Protein AF-W5YM46-F1 (afdb_monomer_lite)

Secondary structure (DSSP, 8-state):
-EE-TTS-EE-SS----HHHHHHHHHHHHHT----S---HHHHHHHHHHHHTT-B-SS----TT---SS--PPTTTEETTEE--S--STT--EEEEEEESS---S--TTHHHHHHHH-S-SSSSHHHHHHHHHHS-SS-TTT-TT-SS-S---EEEEEEEES---HHHHHHHHHTEEEEEEESSHHHHHHHHHHHHHHHHHT-EEE-PPEEEE-SSSTT-EEEEEEEEEEE--SSS--EEEEEEEEEEEEE-TTT--EEEEEE-TTS-B-B-TTT-SBPTT---TT-SS--TT-SSSSHHHHTS-SSGGG--EE-S-SS-TT-TTSGGGB--TT-TT--GGGGT-TT--HHHHHHHHHHHHTB-TT-SSSSS-SSSB---EE--SS---EEEEEESSSSS-EEEEEEE-TTSPEEEEETTT--EEEEE--GGGGGGHHHHHT--TTSPPP--S-SPPEEEEE-SS-SSBTTSSTT-EEEEEEE-BTT-SEEEEEE-SSTTS-EEEEEEE-S-TTSTTTT--BB-SPPEEEEEEETTEEEEEEEEE-BB-GGGGG-SS----SS---EEEEETTT--EEEEEEETTS--SEEETT--S-B-SPPEEE-SSSSSS--EEEEE-TT--EEEEEESS------PPPPP-

Structure (mmCIF, N/CA/C/O backbone):
data_AF-W5YM46-F1
#
_entry.id   AF-W5YM46-F1
#
loop_
_atom_site.group_PDB
_atom_site.id
_atom_site.type_symbol
_atom_site.label_atom_id
_atom_site.label_alt_id
_atom_site.label_comp_id
_atom_site.label_asym_id
_atom_site.label_entity_id
_atom_site.label_seq_id
_atom_site.pdbx_PDB_ins_code
_atom_site.Cartn_x
_atom_site.Cartn_y
_atom_site.Cartn_z
_atom_site.occupancy
_atom_site.B_iso_or_equiv
_atom_site.auth_seq_id
_atom_site.auth_comp_id
_atom_site.auth_asym_id
_atom_site.auth_atom_id
_atom_site.pdbx_PDB_model_num
ATOM 1 N N . MET A 1 1 ? 28.713 -15.305 -23.216 1.00 82.12 1 MET A N 1
ATOM 2 C CA . MET A 1 1 ? 29.449 -15.679 -24.449 1.00 82.12 1 MET A CA 1
ATOM 3 C C . MET A 1 1 ? 30.833 -15.038 -24.391 1.00 82.12 1 MET A C 1
ATOM 5 O O . MET A 1 1 ? 31.047 -14.237 -23.490 1.00 82.12 1 MET A O 1
ATOM 9 N N . VAL A 1 2 ? 31.764 -15.396 -25.276 1.00 82.62 2 VAL A N 1
ATOM 10 C CA . VAL A 1 2 ? 33.056 -14.694 -25.437 1.00 82.62 2 VAL A CA 1
ATOM 11 C C . VAL A 1 2 ? 33.352 -14.493 -26.922 1.00 82.62 2 VAL A C 1
ATOM 13 O O . VAL A 1 2 ? 32.931 -15.326 -27.726 1.00 82.62 2 VAL A O 1
ATOM 16 N N . PHE A 1 3 ? 34.061 -13.418 -27.272 1.00 80.69 3 PHE A N 1
ATOM 17 C CA . PHE A 1 3 ? 34.448 -13.110 -28.650 1.00 80.69 3 PHE A CA 1
ATOM 18 C C . PHE A 1 3 ? 35.286 -14.231 -29.287 1.00 80.69 3 PHE A C 1
ATOM 20 O O . PHE A 1 3 ? 36.123 -14.859 -28.634 1.00 80.69 3 PHE A O 1
ATOM 27 N N . GLY A 1 4 ? 35.014 -14.497 -30.565 1.00 67.19 4 GLY A N 1
ATOM 28 C CA . GLY A 1 4 ? 35.537 -15.585 -31.395 1.00 67.19 4 GLY A CA 1
ATOM 29 C C . GLY A 1 4 ? 36.879 -15.308 -32.064 1.00 67.19 4 GLY A C 1
ATOM 30 O O . GLY A 1 4 ? 37.187 -15.925 -33.079 1.00 67.19 4 GLY A O 1
ATOM 31 N N . GLY A 1 5 ? 37.674 -14.375 -31.544 1.00 71.31 5 GLY A N 1
ATOM 32 C CA . GLY A 1 5 ? 38.900 -13.955 -32.212 1.00 71.31 5 GLY A CA 1
ATOM 33 C C . GLY A 1 5 ? 38.587 -12.960 -33.326 1.00 71.31 5 GLY A C 1
ATOM 34 O O . GLY A 1 5 ? 38.547 -11.760 -33.079 1.00 71.31 5 GLY A O 1
ATOM 35 N N . ASN A 1 6 ? 38.357 -13.441 -34.547 1.00 68.19 6 ASN A N 1
ATOM 36 C CA . ASN A 1 6 ? 38.138 -12.575 -35.713 1.00 68.19 6 ASN A CA 1
ATOM 37 C C . ASN A 1 6 ? 36.669 -12.390 -36.108 1.00 68.19 6 ASN A C 1
ATOM 39 O O . ASN A 1 6 ? 36.400 -11.455 -36.852 1.00 68.19 6 ASN A O 1
ATOM 43 N N . GLU A 1 7 ? 35.764 -13.255 -35.639 1.00 73.12 7 GLU A N 1
ATOM 44 C CA . GLU A 1 7 ? 34.345 -13.260 -36.026 1.00 73.12 7 GLU A CA 1
ATOM 45 C C . GLU A 1 7 ? 33.460 -13.659 -34.828 1.00 73.12 7 GLU A C 1
ATOM 47 O O . GLU A 1 7 ? 33.726 -14.657 -34.147 1.00 73.12 7 GLU A O 1
ATOM 52 N N . GLY A 1 8 ? 32.403 -12.884 -34.577 1.00 76.81 8 GLY A N 1
ATOM 53 C CA . GLY A 1 8 ? 31.323 -13.145 -33.617 1.00 76.81 8 GLY A CA 1
ATOM 54 C C . GLY A 1 8 ? 31.709 -13.552 -32.194 1.00 76.81 8 GLY A C 1
ATOM 55 O O . GLY A 1 8 ? 32.783 -13.242 -31.676 1.00 76.81 8 GLY A O 1
ATOM 56 N N . ALA A 1 9 ? 30.796 -14.269 -31.529 1.00 79.94 9 ALA A N 1
ATOM 57 C CA . ALA A 1 9 ? 31.008 -14.790 -30.181 1.00 79.94 9 ALA A CA 1
ATOM 58 C C . ALA A 1 9 ? 30.406 -16.174 -29.984 1.00 79.94 9 ALA A C 1
ATOM 60 O O . ALA A 1 9 ? 29.293 -16.469 -30.394 1.00 79.94 9 ALA A O 1
ATOM 61 N N . TYR A 1 10 ? 31.085 -17.014 -29.214 1.00 79.31 10 TYR A N 1
ATOM 62 C CA . TYR A 1 10 ? 30.627 -18.369 -28.948 1.00 79.31 10 TYR A CA 1
ATOM 63 C C . TYR A 1 10 ? 30.218 -18.562 -27.484 1.00 79.31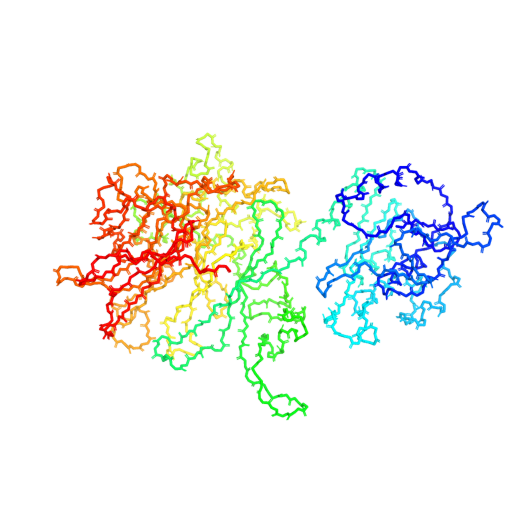 10 TYR A C 1
ATOM 65 O O . TYR A 1 10 ? 30.686 -17.897 -26.547 1.00 79.31 10 TYR A O 1
ATOM 73 N N . PHE A 1 11 ? 29.280 -19.483 -27.272 1.00 83.50 11 PHE A N 1
ATOM 74 C CA . PHE A 1 11 ? 28.789 -19.826 -25.943 1.00 83.50 11 PHE A CA 1
ATOM 75 C C . PHE A 1 11 ? 29.817 -20.680 -25.197 1.00 83.50 11 PHE A C 1
ATOM 77 O O . PHE A 1 11 ? 30.371 -21.625 -25.748 1.00 83.50 11 PHE A O 1
ATOM 84 N N . LYS A 1 12 ? 30.052 -20.367 -23.918 1.00 82.44 12 LYS A N 1
ATOM 85 C CA . LYS A 1 12 ? 30.860 -21.199 -23.004 1.00 82.44 12 LYS A CA 1
ATOM 86 C C . LYS A 1 12 ? 29.995 -22.083 -22.107 1.00 82.44 12 LYS A C 1
ATOM 88 O O . LYS A 1 12 ? 30.456 -23.132 -21.660 1.00 82.44 12 LYS A O 1
ATOM 93 N N . THR A 1 13 ? 28.765 -21.647 -21.857 1.00 83.31 13 THR A N 1
ATOM 94 C CA . THR A 1 13 ? 27.744 -22.311 -21.045 1.00 83.31 13 THR A CA 1
ATOM 95 C C . THR A 1 13 ? 26.363 -21.961 -21.614 1.00 83.31 13 THR A C 1
ATOM 97 O O . THR A 1 13 ? 26.197 -20.834 -22.095 1.00 83.31 13 THR A O 1
ATOM 100 N N . PRO A 1 14 ? 25.380 -22.878 -21.570 1.00 85.25 14 PRO A N 1
ATOM 101 C CA . PRO A 1 14 ? 23.983 -22.536 -21.828 1.00 85.25 14 PRO A CA 1
ATOM 102 C C . PRO A 1 14 ? 23.409 -21.684 -20.690 1.00 85.25 14 PRO A C 1
ATOM 104 O O . PRO A 1 14 ? 23.994 -21.604 -19.611 1.00 85.25 14 PRO A O 1
ATOM 107 N N . VAL A 1 15 ? 22.254 -21.063 -20.922 1.00 87.50 15 VAL A N 1
ATOM 108 C CA . VAL A 1 15 ? 21.487 -20.393 -19.859 1.00 87.50 15 VAL A CA 1
ATOM 109 C C . VAL A 1 15 ? 20.739 -21.450 -19.043 1.00 87.50 15 VAL A C 1
ATOM 111 O O . VAL A 1 15 ? 20.018 -22.276 -19.601 1.00 87.50 15 VAL A O 1
ATOM 114 N N . GLY A 1 16 ? 20.893 -21.427 -17.719 1.00 85.19 16 GLY A N 1
ATOM 115 C CA . GLY A 1 16 ? 20.221 -22.346 -16.802 1.00 85.19 16 GLY A CA 1
ATOM 116 C C . GLY A 1 16 ? 20.147 -21.808 -15.369 1.00 85.19 16 GLY A C 1
ATOM 117 O O . GLY A 1 16 ? 20.658 -20.718 -15.097 1.00 85.19 16 GLY A O 1
ATOM 118 N N . PRO A 1 17 ? 19.504 -22.546 -14.444 1.00 82.75 17 PRO A N 1
ATOM 119 C CA . PRO A 1 17 ? 19.415 -22.154 -13.042 1.00 82.75 17 PRO A CA 1
ATOM 120 C C . PRO A 1 17 ? 20.802 -21.911 -12.441 1.00 82.75 17 PRO A C 1
ATOM 122 O O . PRO A 1 17 ? 21.703 -22.748 -12.538 1.00 82.75 17 PRO A O 1
ATOM 125 N N . ILE A 1 18 ? 20.978 -20.751 -11.804 1.00 80.94 18 ILE A N 1
ATOM 126 C CA . ILE A 1 18 ? 22.282 -20.355 -11.258 1.00 80.94 18 ILE A CA 1
ATOM 127 C C . ILE A 1 18 ? 22.749 -21.297 -10.142 1.00 80.94 18 ILE A C 1
ATOM 129 O O . ILE A 1 18 ? 23.948 -21.482 -9.970 1.00 80.94 18 ILE A O 1
ATOM 133 N N . GLU A 1 19 ? 21.821 -21.909 -9.405 1.00 79.00 19 GLU A N 1
ATOM 134 C CA . GLU A 1 19 ? 22.115 -22.877 -8.340 1.00 79.00 19 GLU A CA 1
ATOM 135 C C . GLU A 1 19 ? 22.875 -24.098 -8.872 1.00 79.00 19 GLU A C 1
ATOM 137 O O . GLU A 1 19 ? 23.831 -24.546 -8.239 1.00 79.00 19 GLU A O 1
ATOM 142 N N . ASP A 1 20 ? 22.541 -24.542 -10.086 1.00 85.44 20 ASP A N 1
ATOM 143 C CA . ASP A 1 20 ? 23.156 -25.706 -10.725 1.00 85.44 20 ASP A CA 1
ATOM 144 C C . ASP A 1 20 ? 24.452 -25.345 -11.465 1.00 85.44 20 ASP A C 1
ATOM 146 O O . ASP A 1 20 ? 25.392 -26.139 -11.544 1.00 85.44 20 ASP A O 1
ATOM 150 N N . GLN A 1 21 ? 24.517 -24.137 -12.034 1.00 83.25 21 GLN A N 1
ATOM 151 C CA . GLN A 1 21 ? 25.577 -23.759 -12.972 1.00 83.25 21 GLN A CA 1
ATOM 152 C C . GLN A 1 21 ? 26.656 -22.836 -12.397 1.00 83.25 21 GLN A C 1
ATOM 154 O O . GLN A 1 21 ? 27.684 -22.662 -13.054 1.00 83.25 21 GLN A O 1
ATOM 159 N N . ARG A 1 22 ? 26.492 -22.284 -11.182 1.00 85.31 22 ARG A N 1
ATOM 160 C CA . ARG A 1 22 ? 27.417 -21.298 -10.580 1.00 85.31 22 ARG A CA 1
ATOM 161 C C . ARG A 1 22 ? 28.884 -21.702 -10.701 1.00 85.31 22 ARG A C 1
ATOM 163 O O . ARG A 1 22 ? 29.671 -20.951 -11.263 1.00 85.31 22 ARG A O 1
ATOM 170 N N . ASN A 1 23 ? 29.236 -22.897 -10.225 1.00 87.38 23 ASN A N 1
ATOM 171 C CA . ASN A 1 23 ? 30.624 -23.371 -10.238 1.00 87.38 23 ASN A CA 1
ATOM 172 C C . ASN A 1 23 ? 31.165 -23.515 -11.666 1.00 87.38 23 ASN A C 1
ATOM 174 O O . ASN A 1 23 ? 32.315 -23.175 -11.931 1.00 87.38 23 ASN A O 1
ATOM 178 N N . THR A 1 24 ? 30.320 -23.972 -12.595 1.00 85.75 24 THR A N 1
ATOM 179 C CA . THR A 1 24 ? 30.690 -24.121 -14.006 1.00 85.75 24 THR A CA 1
ATOM 180 C C . THR A 1 24 ? 30.955 -22.760 -14.641 1.00 85.75 24 THR A C 1
ATOM 182 O O . THR A 1 24 ? 31.974 -22.592 -15.306 1.00 85.75 24 THR A O 1
ATOM 185 N N . ILE A 1 25 ? 30.084 -21.775 -14.401 1.00 86.31 25 ILE A N 1
ATOM 186 C CA . ILE A 1 25 ? 30.256 -20.405 -14.895 1.00 86.31 25 ILE A CA 1
ATOM 187 C C . ILE A 1 25 ? 31.540 -19.800 -14.323 1.00 86.31 25 ILE A C 1
ATOM 189 O O . ILE A 1 25 ? 32.362 -19.323 -15.100 1.00 86.31 25 ILE A O 1
ATOM 193 N N . THR A 1 26 ? 31.764 -19.886 -13.007 1.00 87.06 26 THR A N 1
ATOM 194 C CA . THR A 1 26 ? 32.989 -19.382 -12.364 1.00 87.06 26 THR A CA 1
ATOM 195 C C . THR A 1 26 ? 34.238 -20.000 -12.987 1.00 87.06 26 THR A C 1
ATOM 197 O O . THR A 1 26 ? 35.103 -19.270 -13.451 1.00 87.06 26 THR A O 1
ATOM 200 N N . SER A 1 27 ? 34.297 -21.329 -13.128 1.00 86.94 27 SER A N 1
ATOM 201 C CA . SER A 1 27 ? 35.450 -21.990 -13.756 1.00 86.94 27 SER A CA 1
ATOM 202 C C . SER A 1 27 ? 35.663 -21.594 -15.221 1.00 86.94 27 SER A C 1
ATOM 204 O O . SER A 1 27 ? 36.801 -21.538 -15.678 1.00 86.94 27 SER A O 1
ATOM 206 N N . LYS A 1 28 ? 34.594 -21.333 -15.987 1.00 85.12 28 LYS A N 1
ATOM 207 C CA . LYS A 1 28 ? 34.716 -20.862 -17.377 1.00 85.12 28 LYS A CA 1
ATOM 208 C C . LYS A 1 28 ? 35.179 -19.411 -17.456 1.00 85.12 28 LYS A C 1
ATOM 210 O O . LYS A 1 28 ? 35.933 -19.106 -18.373 1.00 85.12 28 LYS A O 1
ATOM 215 N N . VAL A 1 29 ? 34.751 -18.558 -16.524 1.00 85.69 29 VAL A N 1
ATOM 216 C CA . VAL A 1 29 ? 35.202 -17.163 -16.404 1.00 85.69 29 VAL A CA 1
ATOM 217 C C . VAL A 1 29 ? 36.675 -17.106 -15.998 1.00 85.69 29 VAL A C 1
ATOM 219 O O . VAL A 1 29 ? 37.447 -16.408 -16.646 1.00 85.69 29 VAL A O 1
ATOM 222 N N . ASP A 1 30 ? 37.093 -17.907 -15.014 1.00 85.94 30 ASP A N 1
ATOM 223 C CA . ASP A 1 30 ? 38.492 -17.985 -14.561 1.00 85.94 30 ASP A CA 1
ATOM 224 C C . ASP A 1 30 ? 39.446 -18.485 -15.661 1.00 85.94 30 ASP A C 1
ATOM 226 O O . ASP A 1 30 ? 40.641 -18.197 -15.641 1.00 85.94 30 ASP A O 1
ATOM 230 N N . ALA A 1 31 ? 38.919 -19.237 -16.631 1.00 84.19 31 ALA A N 1
ATOM 231 C CA . ALA A 1 31 ? 39.662 -19.759 -17.773 1.00 84.19 31 ALA A CA 1
ATOM 232 C C . ALA A 1 31 ? 39.663 -18.823 -18.998 1.00 84.19 31 ALA A C 1
ATOM 234 O O . ALA A 1 31 ? 40.181 -19.211 -20.049 1.00 84.19 31 ALA A O 1
ATOM 235 N N . LEU A 1 32 ? 39.061 -17.630 -18.913 1.00 82.31 32 LEU A N 1
ATOM 236 C CA . LEU A 1 32 ? 39.071 -16.670 -20.016 1.00 82.31 32 LEU A CA 1
ATOM 237 C C . LEU A 1 32 ? 40.474 -16.090 -20.213 1.00 82.31 32 LEU A C 1
ATOM 239 O O . LEU A 1 32 ? 41.131 -15.643 -19.275 1.00 82.31 32 LEU A O 1
ATOM 243 N N . THR A 1 33 ? 40.911 -16.055 -21.465 1.00 77.38 33 THR A N 1
ATOM 244 C CA . THR A 1 33 ? 42.161 -15.423 -21.888 1.00 77.38 33 THR A CA 1
ATOM 245 C C . THR A 1 33 ? 41.842 -14.276 -22.833 1.00 77.38 33 THR A C 1
ATOM 247 O O . THR A 1 33 ? 41.008 -14.439 -23.721 1.00 77.38 33 THR A O 1
ATOM 250 N N . ALA A 1 34 ? 42.509 -13.135 -22.666 1.00 72.75 34 ALA A N 1
ATOM 251 C CA . ALA A 1 34 ? 42.386 -12.024 -23.604 1.00 72.75 34 ALA A CA 1
ATOM 252 C C . ALA A 1 34 ? 43.069 -12.376 -24.937 1.00 72.75 34 ALA A C 1
ATOM 254 O O . ALA A 1 34 ? 44.218 -12.822 -24.947 1.00 72.75 34 ALA A O 1
ATOM 255 N N . GLY A 1 35 ? 42.367 -12.168 -26.046 1.00 70.19 35 GLY A N 1
ATOM 256 C CA . GLY A 1 35 ? 42.864 -12.404 -27.399 1.00 70.19 35 GLY A CA 1
ATOM 257 C C . GLY A 1 35 ? 41.763 -12.168 -28.431 1.00 70.19 35 GLY A C 1
ATOM 258 O O . GLY A 1 35 ? 40.593 -12.391 -28.127 1.00 70.19 35 GLY A O 1
ATOM 259 N N . GLY A 1 36 ? 42.143 -11.708 -29.625 1.00 75.56 36 GLY A N 1
ATOM 260 C CA . GLY A 1 36 ? 41.211 -11.432 -30.722 1.00 75.56 36 GLY A CA 1
ATOM 261 C C . GLY A 1 36 ? 40.921 -9.951 -30.981 1.00 75.56 36 GLY A C 1
ATOM 262 O O . GLY A 1 36 ? 41.560 -9.066 -30.414 1.00 75.56 36 GLY A O 1
ATOM 263 N N . ASN A 1 37 ? 39.960 -9.727 -31.873 1.00 82.06 37 ASN A N 1
ATOM 264 C CA . ASN A 1 37 ? 39.310 -8.459 -32.196 1.00 82.06 37 ASN A CA 1
ATOM 265 C C . ASN A 1 37 ? 37.991 -8.316 -31.403 1.00 82.06 37 ASN A C 1
ATOM 267 O O . ASN A 1 37 ? 37.666 -9.143 -30.547 1.00 82.06 37 ASN A O 1
ATOM 271 N N . THR A 1 38 ? 37.217 -7.275 -31.710 1.00 85.94 38 THR A N 1
ATOM 272 C CA . THR A 1 38 ? 36.009 -6.873 -30.976 1.00 85.94 38 THR A CA 1
ATOM 273 C C . THR A 1 38 ? 34.765 -6.920 -31.884 1.00 85.94 38 THR A C 1
ATOM 275 O O . THR A 1 38 ? 34.281 -5.862 -32.290 1.00 85.94 38 THR A O 1
ATOM 278 N N . PRO A 1 39 ? 34.240 -8.112 -32.235 1.00 86.81 39 PRO A N 1
ATOM 279 C CA . PRO A 1 39 ? 33.080 -8.263 -33.120 1.00 86.81 39 PRO A CA 1
ATOM 280 C C . PRO A 1 39 ? 31.751 -8.078 -32.360 1.00 86.81 39 PRO A C 1
ATOM 282 O O . PRO A 1 39 ? 31.070 -9.052 -32.025 1.00 86.81 39 PRO A O 1
ATOM 285 N N . LEU A 1 40 ? 31.409 -6.843 -31.972 1.00 88.94 40 LEU A N 1
ATOM 286 C CA . LEU A 1 40 ? 30.267 -6.564 -31.090 1.00 88.94 40 LEU A CA 1
ATOM 287 C C . LEU A 1 40 ? 28.922 -6.913 -31.727 1.00 88.94 40 LEU A C 1
ATOM 289 O O . LEU A 1 40 ? 28.103 -7.571 -31.075 1.00 88.94 40 LEU A O 1
ATOM 293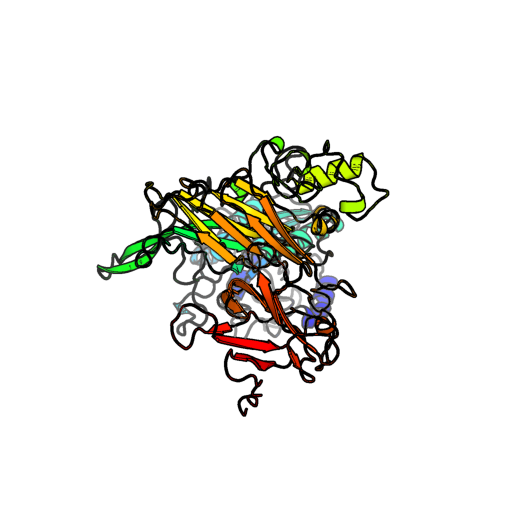 N N . SER A 1 41 ? 28.670 -6.473 -32.958 1.00 89.75 41 SER A N 1
ATOM 294 C CA . SER A 1 41 ? 27.364 -6.632 -33.596 1.00 89.75 41 SER A CA 1
ATOM 295 C C . SER A 1 41 ? 27.108 -8.076 -33.990 1.00 89.75 41 SER A C 1
ATOM 297 O O . SER A 1 41 ? 26.045 -8.612 -33.680 1.00 89.75 41 SER A O 1
ATOM 299 N N . GLU A 1 42 ? 28.113 -8.767 -34.524 1.00 87.75 42 GLU A N 1
ATOM 300 C CA . GLU A 1 42 ? 28.043 -10.204 -34.790 1.00 87.75 42 GLU A CA 1
ATOM 301 C C . GLU A 1 42 ? 27.769 -11.005 -33.504 1.00 87.75 42 GLU A C 1
ATOM 303 O O . GLU A 1 42 ? 26.963 -11.942 -33.498 1.00 87.75 42 GLU A O 1
ATOM 308 N N . SER A 1 43 ? 28.389 -10.608 -32.387 1.00 89.62 43 SER A N 1
ATOM 309 C CA . SER A 1 43 ? 28.193 -11.249 -31.082 1.00 89.62 43 SER A CA 1
ATOM 310 C C . SER A 1 43 ? 26.775 -11.077 -30.547 1.00 89.62 43 SER A C 1
ATOM 312 O O . SER A 1 43 ? 26.169 -12.046 -30.078 1.00 89.62 43 SER A O 1
ATOM 314 N N . LEU A 1 44 ? 26.238 -9.854 -30.602 1.00 92.38 44 LEU A N 1
ATOM 315 C CA . LEU A 1 44 ? 24.881 -9.579 -30.136 1.00 92.38 44 LEU A CA 1
ATOM 316 C C . LEU A 1 44 ? 23.840 -10.212 -31.067 1.00 92.38 44 LEU A C 1
ATOM 318 O O . LEU A 1 44 ? 22.873 -10.800 -30.587 1.00 92.38 44 LEU A O 1
ATOM 322 N N . PHE A 1 45 ? 24.075 -10.201 -32.379 1.00 91.25 45 PHE A N 1
ATOM 323 C CA . PHE A 1 45 ? 23.218 -10.869 -33.358 1.00 91.25 45 PHE A CA 1
ATOM 324 C C . PHE A 1 45 ? 23.160 -12.384 -33.130 1.00 91.25 45 PHE A C 1
ATOM 326 O O . PHE A 1 45 ? 22.096 -13.003 -33.197 1.00 91.25 45 PHE A O 1
ATOM 333 N N . GLN A 1 46 ? 24.286 -13.005 -32.776 1.00 89.25 46 GLN A N 1
ATOM 334 C CA . GLN A 1 46 ? 24.299 -14.413 -32.399 1.00 89.25 46 GLN A CA 1
ATOM 335 C C . GLN A 1 46 ? 23.526 -14.683 -31.099 1.00 89.25 46 GLN A C 1
ATOM 337 O O . GLN A 1 46 ? 22.850 -15.710 -30.999 1.00 89.25 46 GLN A O 1
ATOM 342 N N . ALA A 1 47 ? 23.579 -13.771 -30.124 1.00 91.88 47 ALA A N 1
ATOM 343 C CA . ALA A 1 47 ? 22.760 -13.860 -28.916 1.00 91.88 47 ALA A CA 1
ATOM 344 C C . ALA A 1 47 ? 21.260 -13.719 -29.231 1.00 91.88 47 ALA A C 1
ATOM 346 O O . ALA A 1 47 ? 20.463 -14.505 -28.721 1.00 91.88 47 ALA A O 1
ATOM 347 N N . MET A 1 48 ? 20.875 -12.793 -30.115 1.00 93.19 48 MET A N 1
ATOM 348 C CA . MET A 1 48 ? 19.498 -12.641 -30.601 1.00 93.19 48 MET A CA 1
ATOM 349 C C . MET A 1 48 ? 18.976 -13.952 -31.196 1.00 93.19 48 MET A C 1
ATOM 351 O O . MET A 1 48 ? 17.943 -14.466 -30.773 1.00 93.19 48 MET A O 1
ATOM 355 N N . ARG A 1 49 ? 19.742 -14.563 -32.105 1.00 90.94 49 ARG A N 1
ATOM 356 C CA . ARG A 1 49 ? 19.380 -15.846 -32.725 1.00 90.94 49 ARG A CA 1
ATOM 357 C C . ARG A 1 49 ? 19.281 -16.990 -31.716 1.00 90.94 49 ARG A C 1
ATOM 359 O O . ARG A 1 49 ? 18.457 -17.883 -31.894 1.00 90.94 49 ARG A O 1
ATOM 366 N N . TYR A 1 50 ? 20.071 -16.954 -30.643 1.00 91.44 50 TYR A N 1
ATOM 367 C CA . TYR A 1 50 ? 19.942 -17.898 -29.533 1.00 91.44 50 TYR A CA 1
ATOM 368 C C . TYR A 1 50 ? 18.615 -17.733 -28.783 1.00 91.44 50 TYR A C 1
ATOM 370 O O . TYR A 1 50 ? 17.947 -18.733 -28.527 1.00 91.44 50 TYR A O 1
ATOM 378 N N . TYR A 1 51 ? 18.176 -16.500 -28.507 1.00 92.31 51 TYR A N 1
ATOM 379 C CA . TYR A 1 51 ? 16.842 -16.245 -27.945 1.00 92.31 51 TYR A CA 1
ATOM 380 C C . TYR A 1 51 ? 15.714 -16.682 -28.886 1.00 92.31 51 TYR A C 1
ATOM 382 O O . TYR A 1 51 ? 14.732 -17.257 -28.424 1.00 92.31 51 TYR A O 1
ATOM 390 N N . GLN A 1 52 ? 15.888 -16.501 -30.194 1.00 91.38 52 GLN A N 1
ATOM 391 C CA . GLN A 1 52 ? 14.901 -16.885 -31.209 1.00 91.38 52 GLN A CA 1
ATOM 392 C C . GLN A 1 52 ? 14.872 -18.392 -31.530 1.00 91.38 52 GLN A C 1
ATOM 394 O O . GLN A 1 52 ? 14.022 -18.842 -32.303 1.00 91.38 52 GLN A O 1
ATOM 399 N N . GLY A 1 53 ? 15.812 -19.182 -30.993 1.00 88.62 53 GLY A N 1
ATOM 400 C CA . GLY A 1 53 ? 15.962 -20.599 -31.350 1.00 88.62 53 GLY A CA 1
ATOM 401 C C . GLY A 1 53 ? 16.293 -20.820 -32.834 1.00 88.62 53 GLY A C 1
ATOM 402 O O . GLY A 1 53 ? 15.904 -21.828 -33.420 1.00 88.62 53 GLY A O 1
ATOM 403 N N . GLU A 1 54 ? 16.956 -19.851 -33.465 1.00 88.19 54 GLU A N 1
ATOM 404 C CA . GLU A 1 54 ? 17.328 -19.881 -34.880 1.00 88.19 54 GLU A CA 1
ATOM 405 C C . GLU A 1 54 ? 18.535 -20.786 -35.155 1.00 88.19 54 GLU A C 1
ATOM 407 O O . GLU A 1 54 ? 19.219 -21.260 -34.244 1.00 88.19 54 GLU A O 1
ATOM 412 N N . ASP A 1 55 ? 18.844 -20.989 -36.436 1.00 84.75 55 ASP A N 1
ATOM 413 C CA . ASP A 1 55 ? 20.074 -21.675 -36.833 1.00 84.75 55 ASP A CA 1
ATOM 414 C C . ASP A 1 55 ? 21.332 -20.994 -36.276 1.00 84.75 55 ASP A C 1
ATOM 416 O O . ASP A 1 55 ? 21.439 -19.765 -36.209 1.00 84.75 55 ASP A O 1
ATOM 420 N N . VAL A 1 56 ? 22.317 -21.813 -35.901 1.00 79.31 56 VAL A N 1
ATOM 421 C CA . VAL A 1 56 ? 23.598 -21.326 -35.383 1.00 79.31 56 VAL A CA 1
ATOM 422 C C . VAL A 1 56 ? 24.313 -20.521 -36.469 1.00 79.31 56 VAL A C 1
ATOM 424 O O . VAL A 1 56 ? 24.711 -21.082 -37.492 1.00 79.31 56 VAL A O 1
ATOM 427 N N . PHE A 1 57 ? 24.483 -19.220 -36.214 1.00 75.06 57 PHE A N 1
ATOM 428 C CA . PHE A 1 57 ? 25.054 -18.248 -37.148 1.00 75.06 57 PHE A CA 1
ATOM 429 C C . PHE A 1 57 ? 26.567 -18.416 -37.335 1.00 75.06 57 PHE A C 1
ATOM 431 O O . PHE A 1 57 ? 26.999 -18.872 -38.389 1.00 75.06 57 PHE A O 1
ATOM 438 N N . ILE A 1 58 ? 27.363 -18.132 -36.299 1.00 72.56 58 ILE A N 1
ATOM 439 C CA . ILE A 1 58 ? 28.817 -18.332 -36.316 1.00 72.56 58 ILE A CA 1
ATOM 440 C C . ILE A 1 58 ? 29.140 -19.581 -35.499 1.00 72.56 58 ILE A C 1
ATOM 442 O O . ILE A 1 58 ? 28.773 -19.718 -34.327 1.00 72.56 58 ILE A O 1
ATOM 446 N N . ARG A 1 59 ? 29.790 -20.545 -36.147 1.00 61.12 59 ARG A N 1
ATOM 447 C CA . ARG A 1 59 ? 30.152 -21.833 -35.555 1.00 61.12 59 ARG A CA 1
ATOM 448 C C . ARG A 1 59 ? 31.614 -21.770 -35.124 1.00 61.12 59 ARG A C 1
ATOM 450 O O . ARG A 1 59 ? 32.443 -21.375 -35.932 1.00 61.12 59 ARG A O 1
ATOM 457 N N . SER A 1 60 ? 31.928 -22.154 -33.882 1.00 56.12 60 SER A N 1
ATOM 458 C CA . SER A 1 60 ? 33.313 -22.123 -33.387 1.00 56.12 60 SER A CA 1
ATOM 459 C C . SER A 1 60 ? 34.238 -22.894 -34.331 1.00 56.12 60 SER A C 1
ATOM 461 O O . SER A 1 60 ? 34.094 -24.112 -34.473 1.00 56.12 60 SER A O 1
ATOM 463 N N . THR A 1 61 ? 35.197 -22.203 -34.941 1.00 50.59 61 THR A N 1
ATOM 464 C CA . THR A 1 61 ? 36.514 -22.779 -35.191 1.00 50.59 61 THR A CA 1
ATOM 465 C C . THR A 1 61 ? 37.365 -22.345 -34.014 1.00 50.59 61 THR A C 1
ATOM 467 O O . THR A 1 61 ? 37.757 -21.181 -33.932 1.00 50.59 61 THR A O 1
ATOM 470 N N . ASP A 1 62 ? 37.605 -23.253 -33.070 1.00 44.28 62 ASP A N 1
ATOM 471 C CA . ASP A 1 62 ? 38.622 -23.020 -32.052 1.00 44.28 62 ASP A CA 1
ATOM 472 C C . ASP A 1 62 ? 39.900 -22.599 -32.797 1.00 44.28 62 ASP A C 1
ATOM 474 O O . ASP A 1 62 ? 40.288 -23.273 -33.754 1.00 44.28 62 ASP A O 1
ATOM 478 N N . GLU A 1 63 ? 40.551 -21.508 -32.384 1.00 45.50 63 GLU A N 1
ATOM 479 C CA . GLU A 1 63 ? 41.752 -20.934 -33.023 1.00 45.50 63 GLU A CA 1
ATOM 480 C C . GLU A 1 63 ? 42.952 -21.909 -33.143 1.00 45.50 63 GLU A C 1
ATOM 482 O O . GLU A 1 63 ? 44.046 -21.491 -33.506 1.00 45.50 63 GLU A O 1
ATOM 487 N N . ASN A 1 64 ? 42.791 -23.209 -32.867 1.00 43.84 64 ASN A N 1
ATOM 488 C CA . ASN A 1 64 ? 43.799 -24.247 -33.077 1.00 43.84 64 ASN A CA 1
ATOM 489 C C . ASN A 1 64 ? 43.255 -25.645 -33.456 1.00 43.84 64 ASN A C 1
ATOM 491 O O . ASN A 1 64 ? 44.032 -26.598 -33.392 1.00 43.84 64 ASN A O 1
ATOM 495 N N . ASP A 1 65 ? 41.983 -25.828 -33.840 1.00 40.69 65 ASP A N 1
ATOM 496 C CA . ASP A 1 65 ? 41.478 -27.171 -34.191 1.00 40.69 65 ASP A CA 1
ATOM 497 C C . ASP A 1 65 ? 41.294 -27.332 -35.711 1.00 40.69 65 ASP A C 1
ATOM 499 O O . ASP A 1 65 ? 40.466 -26.681 -36.340 1.00 40.69 65 ASP A O 1
ATOM 503 N N . ALA A 1 66 ? 42.102 -28.211 -36.309 1.00 37.91 66 ALA A N 1
ATOM 504 C CA . ALA A 1 66 ? 42.047 -28.584 -37.726 1.00 37.91 66 ALA A CA 1
ATOM 505 C C . ALA A 1 66 ? 40.903 -29.573 -38.038 1.00 37.91 66 ALA A C 1
ATOM 507 O O . ALA A 1 66 ? 40.845 -30.121 -39.142 1.00 37.91 66 ALA A O 1
ATOM 508 N N . ASP A 1 67 ? 40.010 -29.825 -37.079 1.00 43.31 67 ASP A N 1
ATOM 509 C CA . ASP A 1 67 ? 38.890 -30.740 -37.239 1.00 43.31 67 ASP A CA 1
ATOM 510 C C . ASP A 1 67 ? 37.615 -29.996 -37.669 1.00 43.31 67 ASP A C 1
ATOM 512 O O . ASP A 1 67 ? 37.122 -29.083 -37.011 1.00 43.31 67 ASP A O 1
ATOM 516 N N . SER A 1 68 ? 37.067 -30.406 -38.809 1.00 38.47 68 SER A N 1
ATOM 517 C CA . SER A 1 68 ? 35.948 -29.780 -39.530 1.00 38.47 68 SER A CA 1
ATOM 518 C C . SER A 1 68 ? 34.570 -29.913 -38.859 1.00 38.47 68 SER A C 1
ATOM 520 O O . SER A 1 68 ? 33.548 -29.797 -39.538 1.00 38.47 68 SER A O 1
ATOM 522 N N . ASN A 1 69 ? 34.509 -30.183 -37.551 1.00 44.28 69 ASN A N 1
ATOM 523 C CA . ASN A 1 69 ? 33.250 -30.385 -36.841 1.00 44.28 69 ASN A CA 1
ATOM 524 C C . ASN A 1 69 ? 33.040 -29.302 -35.763 1.00 44.28 69 ASN A C 1
ATOM 526 O O . ASN A 1 69 ? 33.725 -29.313 -34.739 1.00 44.28 69 ASN A O 1
ATOM 530 N N . PRO A 1 70 ? 32.102 -28.361 -35.965 1.00 48.16 70 PRO A N 1
ATOM 531 C CA . PRO A 1 70 ? 31.900 -27.250 -35.047 1.00 48.16 70 PRO A CA 1
ATOM 532 C C . PRO A 1 70 ? 31.362 -27.742 -33.699 1.00 48.16 70 PRO A C 1
ATOM 534 O O . PRO A 1 70 ? 30.277 -28.320 -33.623 1.00 48.16 70 PRO A O 1
ATOM 537 N N . LYS A 1 71 ? 32.112 -27.502 -32.618 1.00 52.94 71 LYS A N 1
ATOM 538 C CA . LYS A 1 71 ? 31.715 -27.883 -31.255 1.00 52.94 71 LYS A CA 1
ATOM 539 C C . LYS A 1 71 ? 30.787 -26.817 -30.674 1.00 52.94 71 LYS A C 1
ATOM 541 O O . LYS A 1 71 ? 31.237 -25.813 -30.128 1.00 52.94 71 LYS A O 1
ATOM 546 N N . THR A 1 72 ? 29.478 -27.018 -30.782 1.00 60.38 72 THR A N 1
ATOM 547 C CA . THR A 1 72 ? 28.516 -26.295 -29.939 1.00 60.38 72 THR A CA 1
ATOM 548 C C . THR A 1 72 ? 28.557 -26.876 -28.529 1.00 60.38 72 THR A C 1
ATOM 550 O O . THR A 1 72 ? 28.636 -28.091 -28.371 1.00 60.38 72 THR A O 1
ATOM 553 N N . VAL A 1 73 ? 28.507 -26.031 -27.498 1.00 69.19 73 VAL A N 1
ATOM 554 C CA . VAL A 1 73 ? 28.431 -26.501 -26.106 1.00 69.19 73 VAL A CA 1
ATOM 555 C C . VAL A 1 73 ? 27.133 -27.285 -25.902 1.00 69.19 73 VAL A C 1
ATOM 557 O O . VAL A 1 73 ? 26.066 -26.825 -26.315 1.00 69.19 73 VAL A O 1
ATOM 560 N N . ASP A 1 74 ? 27.222 -28.452 -25.258 1.00 68.88 74 ASP A N 1
ATOM 561 C CA . ASP A 1 74 ? 26.053 -29.271 -24.928 1.00 68.88 74 ASP A CA 1
ATOM 562 C C . ASP A 1 74 ? 24.990 -28.432 -24.201 1.00 68.88 74 ASP A C 1
ATOM 564 O O . ASP A 1 74 ? 25.274 -27.733 -23.224 1.00 68.88 74 ASP A O 1
ATOM 568 N N . GLY A 1 75 ? 23.755 -28.484 -24.705 1.00 71.12 75 GLY A N 1
ATOM 569 C CA . GLY A 1 75 ? 22.622 -27.716 -24.181 1.00 71.12 75 GLY A CA 1
ATOM 570 C C . GLY A 1 75 ? 22.445 -26.309 -24.766 1.00 71.12 75 GLY A C 1
ATOM 571 O O . GLY A 1 75 ? 21.461 -25.661 -24.429 1.00 71.12 75 GLY A O 1
ATOM 572 N N . VAL A 1 76 ? 23.338 -25.837 -25.644 1.00 81.06 76 VAL A N 1
ATOM 573 C CA . VAL A 1 76 ? 23.178 -24.549 -26.357 1.00 81.06 76 VAL A CA 1
ATOM 574 C C . VAL A 1 76 ? 22.458 -24.722 -27.695 1.00 81.06 76 VAL A C 1
ATOM 576 O O . VAL A 1 76 ? 21.647 -23.884 -28.079 1.00 81.06 76 VAL A O 1
ATOM 579 N N . ALA A 1 77 ? 22.752 -25.799 -28.420 1.00 81.88 77 ALA A N 1
ATOM 580 C CA . ALA A 1 77 ? 22.184 -26.068 -29.735 1.00 81.88 77 ALA A CA 1
ATOM 581 C C . ALA A 1 77 ? 21.934 -27.568 -29.920 1.00 81.88 77 ALA A C 1
ATOM 583 O O . ALA A 1 77 ? 22.646 -28.401 -29.357 1.00 81.88 77 ALA A O 1
ATOM 584 N N . ALA A 1 78 ? 20.940 -27.909 -30.736 1.00 79.75 78 ALA A N 1
ATOM 585 C CA . ALA A 1 78 ? 20.647 -29.270 -31.163 1.00 79.75 78 ALA A CA 1
ATOM 586 C C . ALA A 1 78 ? 20.334 -29.275 -32.663 1.00 79.75 78 ALA A C 1
ATOM 588 O O . ALA A 1 78 ? 19.605 -28.422 -33.156 1.00 79.75 78 ALA A O 1
ATOM 589 N N . ASN A 1 79 ? 20.893 -30.240 -33.400 1.00 77.50 79 ASN A N 1
ATOM 590 C CA . ASN A 1 79 ? 20.668 -30.408 -34.844 1.00 77.50 79 ASN A CA 1
ATOM 591 C C . ASN A 1 79 ? 20.966 -29.162 -35.708 1.00 77.50 79 ASN A C 1
ATOM 593 O O . ASN A 1 79 ? 20.415 -29.026 -36.795 1.00 77.50 79 ASN A O 1
ATOM 597 N N . GLY A 1 80 ? 21.866 -28.280 -35.259 1.00 73.81 80 GLY A N 1
ATOM 598 C CA . GLY A 1 80 ? 22.267 -27.081 -36.005 1.00 73.81 80 GLY A CA 1
ATOM 599 C C . GLY A 1 80 ? 21.476 -25.809 -35.684 1.00 73.81 80 GLY A C 1
ATOM 600 O O . GLY A 1 80 ? 21.868 -24.751 -36.179 1.00 73.81 80 GLY A O 1
ATOM 601 N N . SER A 1 81 ? 20.465 -25.888 -34.814 1.00 83.69 81 SER A N 1
ATOM 602 C CA . SER A 1 81 ? 19.679 -24.742 -34.336 1.00 83.69 81 SER A CA 1
ATOM 603 C C . SER A 1 81 ? 19.830 -24.552 -32.826 1.00 83.69 81 SER A C 1
ATOM 605 O O . SER A 1 81 ? 20.108 -25.500 -32.083 1.00 83.69 81 SER A O 1
ATOM 607 N N . PHE A 1 82 ? 19.699 -23.312 -32.366 1.00 88.25 82 PHE A N 1
ATOM 608 C CA . PHE A 1 82 ? 19.791 -22.963 -30.956 1.00 88.25 82 PHE A CA 1
ATOM 609 C C . PHE A 1 82 ? 18.595 -23.484 -30.158 1.00 88.25 82 PHE A C 1
ATOM 611 O O . PHE A 1 82 ? 17.460 -23.501 -30.629 1.00 88.25 82 PHE A O 1
ATOM 618 N N . ILE A 1 83 ? 18.851 -23.882 -28.914 1.00 89.00 83 ILE A N 1
ATOM 619 C CA . ILE A 1 83 ? 17.800 -24.180 -27.942 1.00 89.00 83 ILE A CA 1
ATOM 620 C C . ILE A 1 83 ? 17.485 -22.871 -27.220 1.00 89.00 83 ILE A C 1
ATOM 622 O O . ILE A 1 83 ? 18.297 -22.414 -26.415 1.00 89.00 83 ILE A O 1
ATOM 626 N N . SER A 1 84 ? 16.327 -22.268 -27.510 1.00 90.00 84 SER A N 1
ATOM 627 C CA . SER A 1 84 ? 15.947 -21.002 -26.877 1.00 90.00 84 SER A CA 1
ATOM 628 C C . SER A 1 84 ? 15.888 -21.140 -25.348 1.00 90.00 84 SER A C 1
ATOM 630 O O . SER A 1 84 ? 15.327 -22.113 -24.830 1.00 90.00 84 SER A O 1
ATOM 632 N N . PRO A 1 85 ? 16.447 -20.176 -24.593 1.00 90.31 85 PRO A N 1
ATOM 633 C CA . PRO A 1 85 ? 16.334 -20.145 -23.141 1.00 90.31 85 PRO A CA 1
ATOM 634 C C . PRO A 1 85 ? 14.961 -19.656 -22.655 1.00 90.31 85 PRO A C 1
ATOM 636 O O . PRO A 1 85 ? 14.717 -19.655 -21.447 1.00 90.31 85 PRO A O 1
ATOM 639 N N . ILE A 1 86 ? 14.082 -19.208 -23.552 1.00 89.88 86 ILE A N 1
ATOM 640 C CA . ILE A 1 86 ? 12.757 -18.694 -23.213 1.00 89.88 86 ILE A CA 1
ATOM 641 C C . ILE A 1 86 ? 11.809 -19.872 -22.982 1.00 89.88 86 ILE A C 1
ATOM 643 O O . ILE A 1 86 ? 11.577 -20.684 -23.875 1.00 89.88 86 ILE A O 1
ATOM 647 N N . LYS A 1 87 ? 11.286 -19.987 -21.756 1.00 86.06 87 LYS A N 1
ATOM 648 C CA . LYS A 1 87 ? 10.423 -21.105 -21.332 1.00 86.06 87 LYS A CA 1
ATOM 649 C C . LYS A 1 87 ? 9.015 -20.687 -20.914 1.00 86.06 87 LYS A C 1
ATOM 651 O O . LYS A 1 87 ? 8.157 -21.554 -20.788 1.00 86.06 87 LYS A O 1
ATOM 656 N N . PHE A 1 88 ? 8.778 -19.389 -20.714 1.00 79.38 88 PHE A N 1
ATOM 657 C CA . PHE A 1 88 ? 7.487 -18.841 -20.294 1.00 79.38 88 PHE A CA 1
ATOM 658 C C . PHE A 1 88 ? 7.158 -17.551 -21.059 1.00 79.38 88 PHE A C 1
ATOM 660 O O . PHE A 1 88 ? 8.065 -16.784 -21.382 1.00 79.38 88 PHE A O 1
ATOM 667 N N . SER A 1 89 ? 5.869 -17.288 -21.291 1.00 70.69 89 SER A N 1
ATOM 668 C CA . SER A 1 89 ? 5.354 -16.137 -22.058 1.00 70.69 89 SER A CA 1
ATOM 669 C C . SER A 1 89 ? 5.719 -14.765 -21.477 1.00 70.69 89 SER A C 1
ATOM 671 O O . SER A 1 89 ? 5.921 -13.816 -22.226 1.00 70.69 89 SER A O 1
ATOM 673 N N . CYS A 1 90 ? 5.884 -14.679 -20.153 1.00 67.94 90 CYS A N 1
ATOM 674 C CA . CYS A 1 90 ? 6.281 -13.462 -19.434 1.00 67.94 90 CYS A CA 1
ATOM 675 C C . CYS A 1 90 ? 7.693 -13.561 -18.833 1.00 67.94 90 CYS A C 1
ATOM 677 O O . CYS A 1 90 ? 7.988 -12.899 -17.838 1.00 67.94 90 CYS A O 1
ATOM 679 N N . GLN A 1 91 ? 8.555 -14.434 -19.366 1.00 77.19 91 GLN A N 1
ATOM 680 C CA . GLN A 1 91 ? 9.926 -14.557 -18.874 1.00 77.19 91 GLN A CA 1
ATOM 681 C C . GLN A 1 91 ? 10.715 -13.288 -19.227 1.00 77.19 91 GLN A C 1
ATOM 683 O O . GLN A 1 91 ? 10.887 -13.008 -20.414 1.00 77.19 91 GLN A O 1
ATOM 688 N N . PRO A 1 92 ? 11.245 -12.542 -18.244 1.00 80.12 92 PRO A N 1
ATOM 689 C CA . PRO A 1 92 ? 12.104 -11.412 -18.547 1.00 80.12 92 PRO A CA 1
ATOM 690 C C . PRO A 1 92 ? 13.468 -11.914 -19.046 1.00 80.12 92 PRO A C 1
ATOM 692 O O . PRO A 1 92 ? 14.083 -12.788 -18.428 1.00 80.12 92 PRO A O 1
ATOM 695 N N . ASN A 1 93 ? 13.942 -11.376 -20.173 1.00 89.38 93 ASN A N 1
ATOM 696 C CA . ASN A 1 93 ? 15.202 -11.782 -20.800 1.00 89.38 93 ASN A CA 1
ATOM 697 C C . ASN A 1 93 ? 16.160 -10.600 -20.918 1.00 89.38 93 ASN A C 1
ATOM 699 O O . ASN A 1 93 ? 15.746 -9.467 -21.163 1.00 89.38 93 ASN A O 1
ATOM 703 N N . TYR A 1 94 ? 17.454 -10.881 -20.769 1.00 91.31 94 TYR A N 1
ATOM 704 C CA . TYR A 1 94 ? 18.470 -9.841 -20.663 1.00 91.31 94 TYR A CA 1
ATOM 705 C C . TYR A 1 94 ? 19.768 -10.232 -21.352 1.00 91.31 94 TYR A C 1
ATOM 707 O O . TYR A 1 94 ? 20.261 -11.344 -21.159 1.00 91.31 94 TYR A O 1
ATOM 715 N N . ALA A 1 95 ? 20.355 -9.285 -22.077 1.00 93.62 95 ALA A N 1
ATOM 716 C CA . ALA A 1 95 ? 21.694 -9.381 -22.637 1.00 93.62 95 ALA A CA 1
ATOM 717 C C . ALA A 1 95 ? 22.605 -8.339 -21.975 1.00 93.62 95 ALA A C 1
ATOM 719 O O . ALA A 1 95 ? 22.213 -7.191 -21.790 1.00 93.62 95 ALA A O 1
ATOM 720 N N . VAL A 1 96 ? 23.827 -8.733 -21.611 1.00 93.88 96 VAL A N 1
ATOM 721 C CA . VAL A 1 96 ? 24.837 -7.817 -21.060 1.00 93.88 96 VAL A CA 1
ATOM 722 C C . VAL A 1 96 ? 26.072 -7.881 -21.942 1.00 93.88 96 VAL A C 1
ATOM 724 O O . VAL A 1 96 ? 26.732 -8.920 -22.016 1.00 93.88 96 VAL A O 1
ATOM 727 N N . VAL A 1 97 ? 26.376 -6.771 -22.609 1.00 93.56 97 VAL A N 1
ATOM 728 C CA . VAL A 1 97 ? 27.553 -6.620 -23.467 1.00 93.56 97 VAL A CA 1
ATOM 729 C C . VAL A 1 97 ? 28.638 -5.901 -22.674 1.00 93.56 97 VAL A C 1
ATOM 731 O O . VAL A 1 97 ? 28.511 -4.720 -22.368 1.00 93.56 97 VAL A O 1
ATOM 734 N N . LEU A 1 98 ? 29.707 -6.617 -22.331 1.00 93.00 98 LEU A N 1
ATOM 735 C CA . LEU A 1 98 ? 30.899 -6.068 -21.681 1.00 93.00 98 LEU A CA 1
ATOM 736 C C . LEU A 1 98 ? 32.034 -6.007 -22.705 1.00 93.00 98 LEU A C 1
ATOM 738 O O . LEU A 1 98 ? 32.385 -7.038 -23.277 1.00 93.00 98 LEU A O 1
ATOM 742 N N . THR A 1 99 ? 32.612 -4.827 -22.915 1.00 90.69 99 THR A N 1
ATOM 743 C CA . THR A 1 99 ? 33.722 -4.625 -23.859 1.00 90.69 99 THR A CA 1
ATOM 744 C C . THR A 1 99 ? 34.728 -3.607 -23.331 1.00 90.69 99 THR A C 1
ATOM 746 O O . THR A 1 99 ? 34.354 -2.681 -22.614 1.00 90.69 99 THR A O 1
ATOM 749 N N . ASP A 1 100 ? 35.999 -3.766 -23.697 1.00 86.31 100 ASP A N 1
ATOM 750 C CA . ASP A 1 100 ? 37.083 -2.819 -23.421 1.00 86.31 100 ASP A CA 1
ATOM 751 C C . ASP A 1 100 ? 37.507 -1.990 -24.648 1.00 86.31 100 ASP A C 1
ATOM 753 O O . ASP A 1 100 ? 38.383 -1.127 -24.553 1.00 86.31 100 ASP A O 1
ATOM 757 N N . GLY A 1 101 ? 36.871 -2.216 -25.802 1.00 84.50 101 GLY A N 1
ATOM 758 C CA . GLY A 1 101 ? 37.268 -1.618 -27.072 1.00 84.50 101 GLY A CA 1
ATOM 759 C C . GLY A 1 101 ? 36.106 -1.311 -28.013 1.00 84.50 101 GLY A C 1
ATOM 760 O O . GLY A 1 101 ? 34.968 -1.743 -27.807 1.00 84.50 101 GLY A O 1
ATOM 761 N N . VAL A 1 102 ? 36.414 -0.517 -29.041 1.00 85.44 102 VAL A N 1
ATOM 762 C CA . VAL A 1 102 ? 35.512 -0.212 -30.166 1.00 85.44 102 VAL A CA 1
ATOM 763 C C . VAL A 1 102 ? 35.404 -1.418 -31.109 1.00 85.44 102 VAL A C 1
ATOM 765 O O . VAL A 1 102 ? 36.345 -2.217 -31.146 1.00 85.44 102 VAL A O 1
ATOM 768 N N . PRO A 1 103 ? 34.315 -1.549 -31.891 1.00 84.56 103 PRO A N 1
ATOM 769 C CA . PRO A 1 103 ? 34.178 -2.629 -32.860 1.00 84.56 103 PRO A CA 1
ATOM 770 C C . PRO A 1 103 ? 35.383 -2.743 -33.800 1.00 84.56 103 PRO A C 1
ATOM 772 O O . PRO A 1 103 ? 35.819 -1.755 -34.396 1.00 84.56 103 PRO A O 1
ATOM 775 N N . THR A 1 104 ? 35.925 -3.951 -33.942 1.00 79.69 104 THR A N 1
ATOM 776 C CA . THR A 1 104 ? 37.011 -4.269 -34.881 1.00 79.69 104 THR A CA 1
ATOM 777 C C . THR A 1 104 ? 36.757 -5.633 -35.513 1.00 79.69 104 THR A C 1
ATOM 779 O O . THR A 1 104 ? 36.348 -6.558 -34.819 1.00 79.69 104 THR A O 1
ATOM 782 N N . SER A 1 105 ? 37.006 -5.752 -36.825 1.00 73.88 105 SER A N 1
ATOM 783 C CA . SER A 1 105 ? 36.672 -6.948 -37.624 1.00 73.88 105 SER A CA 1
ATOM 784 C C . SER A 1 105 ? 35.189 -7.346 -37.525 1.00 73.88 105 SER A C 1
ATOM 786 O O . SER A 1 105 ? 34.879 -8.509 -37.319 1.00 73.88 105 SER A O 1
ATOM 788 N N . ASP A 1 106 ? 34.291 -6.362 -37.657 1.00 72.31 106 ASP A N 1
ATOM 789 C CA . ASP A 1 106 ? 32.853 -6.478 -37.342 1.00 72.31 106 ASP A CA 1
ATOM 790 C C . ASP A 1 106 ? 31.967 -5.885 -38.459 1.00 72.31 106 ASP A C 1
ATOM 792 O O . ASP A 1 106 ? 31.029 -5.128 -38.216 1.00 72.31 106 ASP A O 1
ATOM 796 N N . THR A 1 107 ? 32.358 -6.122 -39.715 1.00 70.88 107 THR A N 1
ATOM 797 C CA . THR A 1 107 ? 31.689 -5.590 -40.926 1.00 70.88 107 THR A CA 1
ATOM 798 C C . THR A 1 107 ? 31.327 -6.688 -41.927 1.00 70.88 107 THR A C 1
ATOM 800 O O . THR A 1 107 ? 30.807 -6.428 -43.006 1.00 70.88 107 THR A O 1
ATOM 803 N N . ASN A 1 108 ? 31.649 -7.940 -41.613 1.00 73.75 108 ASN A N 1
ATOM 804 C CA . ASN A 1 108 ? 31.724 -9.024 -42.595 1.00 73.75 108 ASN A CA 1
ATOM 805 C C . ASN A 1 108 ? 30.332 -9.613 -42.882 1.00 73.75 108 ASN A C 1
ATOM 807 O O . ASN A 1 108 ? 30.132 -10.320 -43.870 1.00 73.75 108 ASN A O 1
ATOM 811 N N . HIS A 1 109 ? 29.375 -9.301 -42.005 1.00 79.25 109 HIS A N 1
ATOM 812 C CA . HIS A 1 109 ? 28.019 -9.828 -41.988 1.00 79.25 109 HIS A CA 1
ATOM 813 C C . HIS A 1 109 ? 26.928 -8.749 -41.986 1.00 79.25 109 HIS A C 1
ATOM 815 O O . HIS A 1 109 ? 25.759 -9.074 -41.777 1.00 79.25 109 HIS A O 1
ATOM 821 N N . GLU A 1 110 ? 27.290 -7.493 -42.259 1.00 81.75 110 GLU A N 1
ATOM 822 C CA . GLU A 1 110 ? 26.380 -6.341 -42.236 1.00 81.75 110 GLU A CA 1
ATOM 823 C C . GLU A 1 110 ? 25.122 -6.588 -43.087 1.00 81.75 110 GLU A C 1
ATOM 825 O O . GLU A 1 110 ? 24.020 -6.527 -42.558 1.00 81.75 110 GLU A O 1
ATOM 830 N N . GLU A 1 111 ? 25.260 -7.053 -44.338 1.00 83.94 111 GLU A N 1
ATOM 831 C CA . GLU A 1 111 ? 24.108 -7.364 -45.211 1.00 83.94 111 GLU A CA 1
ATOM 832 C C . GLU A 1 111 ? 23.157 -8.428 -44.624 1.00 83.94 111 GLU A C 1
ATOM 834 O O . GLU A 1 111 ? 21.946 -8.396 -44.850 1.00 83.94 111 GLU A O 1
ATOM 839 N N . THR A 1 112 ? 23.689 -9.400 -43.873 1.00 85.00 112 THR A N 1
ATOM 840 C CA . THR A 1 112 ? 22.867 -10.448 -43.242 1.00 85.00 112 THR A CA 1
ATOM 841 C C . THR A 1 112 ? 22.114 -9.902 -42.036 1.00 85.00 112 THR A C 1
ATOM 843 O O . THR A 1 112 ? 20.955 -10.259 -41.829 1.00 85.00 112 THR A O 1
ATOM 846 N N . ILE A 1 113 ? 22.767 -9.042 -41.254 1.00 87.38 113 ILE A N 1
ATOM 847 C CA . ILE A 1 113 ? 22.166 -8.374 -40.101 1.00 87.38 113 ILE A CA 1
ATOM 848 C C . ILE A 1 113 ? 21.074 -7.417 -40.589 1.00 87.38 113 ILE A C 1
ATOM 850 O O . ILE A 1 113 ? 19.941 -7.504 -40.116 1.00 87.38 113 ILE A O 1
ATOM 854 N N . GLU A 1 114 ? 21.366 -6.597 -41.601 1.00 88.31 114 GLU A N 1
ATOM 855 C CA . GLU A 1 114 ? 20.415 -5.649 -42.188 1.00 88.31 114 GLU A CA 1
ATOM 856 C C . GLU A 1 114 ? 19.173 -6.330 -42.770 1.00 88.31 114 GLU A C 1
ATOM 858 O O . GLU A 1 114 ? 18.062 -5.803 -42.691 1.00 88.31 114 GLU A O 1
ATOM 863 N N . GLY A 1 115 ? 19.336 -7.544 -43.307 1.00 86.56 115 GLY A N 1
ATOM 864 C CA . GLY A 1 115 ? 18.222 -8.364 -43.777 1.00 86.56 115 GLY A CA 1
ATOM 865 C C . GLY A 1 115 ? 17.216 -8.749 -42.684 1.00 86.56 115 GLY A C 1
ATOM 866 O O . GLY A 1 115 ? 16.091 -9.122 -43.015 1.00 86.56 115 GLY A O 1
ATOM 867 N N . VAL A 1 116 ? 17.599 -8.659 -41.405 1.00 86.69 116 VAL A N 1
ATOM 868 C CA . VAL A 1 116 ? 16.753 -8.992 -40.248 1.00 86.69 116 VAL A CA 1
ATOM 869 C C . VAL A 1 116 ? 16.320 -7.744 -39.482 1.00 86.69 116 VAL A C 1
ATOM 871 O O . VAL A 1 116 ? 15.135 -7.595 -39.196 1.00 86.69 116 VAL A O 1
ATOM 874 N N . VAL A 1 117 ? 17.257 -6.849 -39.153 1.00 88.38 117 VAL A N 1
ATOM 875 C CA . VAL A 1 117 ? 16.993 -5.690 -38.276 1.00 88.38 117 VAL A CA 1
ATOM 876 C C . VAL A 1 117 ? 16.648 -4.410 -39.045 1.00 88.38 117 VAL A C 1
ATOM 878 O O . VAL A 1 117 ? 16.238 -3.423 -38.443 1.00 88.38 117 VAL A O 1
ATOM 881 N N . GLY A 1 118 ? 16.764 -4.422 -40.376 1.00 86.44 118 GLY A N 1
ATOM 882 C CA . GLY A 1 118 ? 16.603 -3.240 -41.223 1.00 86.44 118 GLY A CA 1
ATOM 883 C C . GLY A 1 118 ? 17.917 -2.485 -41.438 1.00 86.44 118 GLY A C 1
ATOM 884 O O . GLY A 1 118 ? 18.991 -3.007 -41.180 1.00 86.44 118 GLY A O 1
ATOM 885 N N . SER A 1 119 ? 17.844 -1.256 -41.960 1.00 86.06 119 SER A N 1
ATOM 886 C CA . SER A 1 119 ? 19.052 -0.495 -42.322 1.00 86.06 119 SER A CA 1
ATOM 887 C C . SER A 1 119 ? 19.864 -0.120 -41.084 1.00 86.06 119 SER A C 1
ATOM 889 O O . SER A 1 119 ? 19.312 0.511 -40.178 1.00 86.06 119 SER A O 1
ATOM 891 N N . CYS A 1 120 ? 21.163 -0.392 -41.088 1.00 84.75 120 CYS A N 1
ATOM 892 C CA . CYS A 1 120 ? 22.027 -0.051 -39.968 1.00 84.75 120 CYS A CA 1
ATOM 893 C C . CYS A 1 120 ? 22.615 1.355 -40.085 1.00 84.75 120 CYS A C 1
ATOM 895 O O . CYS A 1 120 ? 22.906 1.851 -41.175 1.00 84.75 120 CYS A O 1
ATOM 897 N N . SER A 1 121 ? 22.856 2.000 -38.943 1.00 78.81 121 SER A N 1
ATOM 898 C CA . SER A 1 121 ? 23.593 3.264 -38.883 1.00 78.81 121 SER A CA 1
ATOM 899 C C . SER A 1 121 ? 24.976 3.043 -38.273 1.00 78.81 121 SER A C 1
ATOM 901 O O . SER A 1 121 ? 25.248 3.436 -37.140 1.00 78.81 121 SER A O 1
ATOM 903 N N . GLY A 1 122 ? 25.890 2.452 -39.045 1.00 81.38 122 GLY A N 1
ATOM 904 C CA . GLY A 1 122 ? 27.248 2.152 -38.593 1.00 81.38 122 GLY A CA 1
ATOM 905 C C . GLY A 1 122 ? 27.430 0.662 -38.337 1.00 81.38 122 GLY A C 1
ATOM 906 O O . GLY A 1 122 ? 27.417 -0.113 -39.274 1.00 81.38 122 GLY A O 1
ATOM 907 N N . ASN A 1 123 ? 27.650 0.250 -37.088 1.00 83.31 123 ASN A N 1
ATOM 908 C CA . ASN A 1 123 ? 28.023 -1.134 -36.764 1.00 83.31 123 ASN A CA 1
ATOM 909 C C . ASN A 1 123 ? 26.817 -2.077 -36.544 1.00 83.31 123 ASN A C 1
ATOM 911 O O . ASN A 1 123 ? 27.032 -3.233 -36.218 1.00 83.31 123 ASN A O 1
ATOM 915 N N . CYS A 1 124 ? 25.568 -1.621 -36.706 1.00 88.94 124 CYS A N 1
ATOM 916 C CA . CYS A 1 124 ? 24.323 -2.367 -36.435 1.00 88.94 124 CYS A CA 1
ATOM 917 C C . CYS A 1 124 ? 24.058 -2.756 -34.969 1.00 88.94 124 CYS A C 1
ATOM 919 O O . CYS A 1 124 ? 22.998 -3.309 -34.676 1.00 88.94 124 CYS A O 1
ATOM 921 N N . LEU A 1 125 ? 25.000 -2.549 -34.042 1.00 91.75 125 LEU A N 1
ATOM 922 C CA . LEU A 1 125 ? 24.883 -3.054 -32.668 1.00 91.75 125 LEU A CA 1
ATOM 923 C C . LEU A 1 125 ? 23.625 -2.535 -31.956 1.00 91.75 125 LEU A C 1
ATOM 925 O O . LEU A 1 125 ? 22.919 -3.290 -31.287 1.00 91.75 125 LEU A O 1
ATOM 929 N N . ASP A 1 126 ? 23.343 -1.250 -32.114 1.00 88.25 126 ASP A N 1
ATOM 930 C CA . ASP A 1 126 ? 22.214 -0.575 -31.499 1.00 88.25 126 ASP A CA 1
ATOM 931 C C . ASP A 1 126 ? 20.889 -0.885 -32.205 1.00 88.25 126 ASP A C 1
ATOM 933 O O . ASP A 1 126 ? 19.872 -1.002 -31.527 1.00 88.25 126 ASP A O 1
ATOM 937 N N . GLU A 1 127 ? 20.895 -1.114 -33.522 1.00 93.81 127 GLU A N 1
ATOM 938 C CA . GLU A 1 127 ? 19.734 -1.644 -34.256 1.00 93.81 127 GLU A CA 1
ATOM 939 C C . GLU A 1 127 ? 19.374 -3.079 -33.840 1.00 93.81 127 GLU A C 1
ATOM 941 O O . GLU A 1 127 ? 18.198 -3.402 -33.686 1.00 93.81 127 GLU A O 1
ATOM 946 N N . ILE A 1 128 ? 20.365 -3.943 -33.594 1.00 94.25 128 ILE A N 1
ATOM 947 C CA . ILE A 1 128 ? 20.113 -5.296 -33.073 1.00 94.25 128 ILE A CA 1
ATOM 948 C C . ILE A 1 128 ? 19.485 -5.217 -31.680 1.00 94.25 128 ILE A C 1
ATOM 950 O O . ILE A 1 128 ? 18.516 -5.922 -31.403 1.00 94.25 128 ILE A O 1
ATOM 954 N N . ALA A 1 129 ? 20.014 -4.358 -30.805 1.00 94.00 129 ALA A N 1
ATOM 955 C CA . ALA A 1 129 ? 19.455 -4.164 -29.471 1.00 94.00 129 ALA A CA 1
ATOM 956 C C . ALA A 1 129 ? 18.022 -3.606 -29.518 1.00 94.00 129 ALA A C 1
ATOM 958 O O . ALA A 1 129 ? 17.175 -4.068 -28.754 1.00 94.00 129 ALA A O 1
ATOM 959 N N . ASP A 1 130 ? 17.741 -2.671 -30.430 1.00 91.25 130 ASP A N 1
ATOM 960 C CA . ASP A 1 130 ? 16.393 -2.150 -30.682 1.00 91.25 130 ASP A CA 1
ATOM 961 C C . ASP A 1 130 ? 15.439 -3.263 -31.124 1.00 91.25 130 ASP A C 1
ATOM 963 O O . ASP A 1 130 ? 14.370 -3.435 -30.542 1.00 91.25 130 ASP A O 1
ATOM 967 N N . HIS A 1 131 ? 15.852 -4.088 -32.091 1.00 93.56 131 HIS A N 1
ATOM 968 C CA . HIS A 1 131 ? 15.057 -5.214 -32.580 1.00 93.56 131 HIS A CA 1
ATOM 969 C C . HIS A 1 131 ? 14.770 -6.226 -31.463 1.00 93.56 131 HIS A C 1
ATOM 971 O O . HIS A 1 131 ? 13.634 -6.646 -31.275 1.00 93.56 131 HIS A O 1
ATOM 977 N N . MET A 1 132 ? 15.779 -6.561 -30.655 1.00 94.25 132 MET A N 1
ATOM 978 C CA . MET A 1 132 ? 15.637 -7.440 -29.490 1.00 94.25 132 MET A CA 1
ATOM 979 C C . MET A 1 132 ? 14.650 -6.911 -28.436 1.00 94.25 132 MET A C 1
ATOM 981 O O . MET A 1 132 ? 14.064 -7.702 -27.692 1.00 94.25 132 MET A O 1
ATOM 985 N N . PHE A 1 133 ? 14.472 -5.591 -28.349 1.00 91.00 133 PHE A N 1
ATOM 986 C CA . PHE A 1 133 ? 13.613 -4.940 -27.361 1.00 91.00 133 PHE A CA 1
ATOM 987 C C . PHE A 1 133 ? 12.213 -4.590 -27.890 1.00 91.00 133 PHE A C 1
ATOM 989 O O . PHE A 1 133 ? 11.254 -4.535 -27.118 1.00 91.00 133 PHE A O 1
ATOM 996 N N . THR A 1 134 ? 12.069 -4.345 -29.188 1.00 86.75 134 THR A N 1
ATOM 997 C CA . THR A 1 134 ? 10.811 -3.894 -29.804 1.00 86.75 134 THR A CA 1
ATOM 998 C C . THR A 1 134 ? 10.041 -5.028 -30.469 1.00 86.75 134 THR A C 1
ATOM 1000 O O . THR A 1 134 ? 8.810 -5.061 -30.366 1.00 86.75 134 THR A O 1
ATOM 1003 N N . GLU A 1 135 ? 10.750 -5.977 -31.077 1.00 89.44 135 GLU A N 1
ATOM 1004 C CA . GLU A 1 135 ? 10.174 -7.118 -31.778 1.00 89.44 135 GLU A CA 1
ATOM 1005 C C . GLU A 1 135 ? 10.081 -8.354 -30.879 1.00 89.44 135 GLU A C 1
ATOM 1007 O O . GLU A 1 135 ? 10.701 -8.461 -29.818 1.00 89.44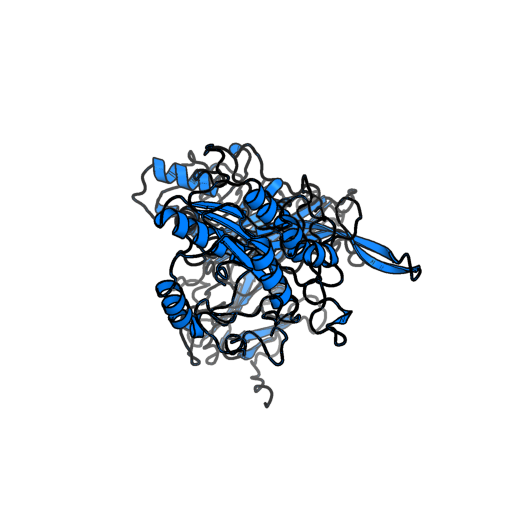 135 GLU A O 1
ATOM 1012 N N . ASP A 1 136 ? 9.255 -9.301 -31.308 1.00 88.88 136 ASP A N 1
ATOM 1013 C CA . ASP A 1 136 ? 9.049 -10.558 -30.603 1.00 88.88 136 ASP A CA 1
ATOM 1014 C C . ASP A 1 136 ? 10.146 -11.575 -30.946 1.00 88.88 136 ASP A C 1
ATOM 1016 O O . ASP A 1 136 ? 10.335 -11.931 -32.113 1.00 88.88 136 ASP A O 1
ATOM 1020 N N . MET A 1 137 ? 10.869 -12.070 -29.937 1.00 91.69 137 MET A N 1
ATOM 1021 C CA . MET A 1 137 ? 11.900 -13.087 -30.147 1.00 91.69 137 MET A CA 1
ATOM 1022 C C . MET A 1 137 ? 11.320 -14.475 -30.452 1.00 91.69 137 MET A C 1
ATOM 1024 O O . MET A 1 137 ? 12.038 -15.305 -31.005 1.00 91.69 137 MET A O 1
ATOM 1028 N N . ILE A 1 138 ? 10.048 -14.759 -30.157 1.00 88.75 138 ILE A N 1
ATOM 1029 C CA . ILE A 1 138 ? 9.390 -16.000 -30.599 1.00 88.75 138 ILE A CA 1
ATOM 1030 C C . ILE A 1 138 ? 8.112 -15.631 -31.355 1.00 88.75 138 ILE A C 1
ATOM 1032 O O . ILE A 1 138 ? 7.010 -15.820 -30.851 1.00 88.75 138 ILE A O 1
ATOM 1036 N N . PRO A 1 139 ? 8.238 -15.130 -32.599 1.00 83.38 139 PRO A N 1
ATOM 1037 C CA . PRO A 1 139 ? 7.087 -14.648 -33.344 1.00 83.38 139 PRO A CA 1
ATOM 1038 C C . PRO A 1 139 ? 6.064 -15.767 -33.548 1.00 83.38 139 PRO A C 1
ATOM 1040 O O . PRO A 1 139 ? 6.435 -16.918 -33.777 1.00 83.38 139 PRO A O 1
ATOM 1043 N N . SER A 1 140 ? 4.778 -15.415 -33.587 1.00 78.31 140 SER A N 1
ATOM 1044 C CA . SER A 1 140 ? 3.644 -16.347 -33.775 1.00 78.31 140 SER A CA 1
ATOM 1045 C C . SER A 1 140 ? 3.814 -17.390 -34.895 1.00 78.31 140 SER A C 1
ATOM 1047 O O . SER A 1 140 ? 3.342 -18.517 -34.776 1.00 78.31 140 SER A O 1
ATOM 1049 N N . ALA A 1 141 ? 4.540 -17.068 -35.972 1.00 80.69 141 ALA A N 1
ATOM 1050 C CA . ALA A 1 141 ? 4.868 -18.021 -37.040 1.00 80.69 141 ALA A CA 1
ATOM 1051 C C . ALA A 1 141 ? 5.694 -19.237 -36.559 1.00 80.69 141 ALA A C 1
ATOM 1053 O O . ALA A 1 141 ? 5.666 -20.295 -37.192 1.00 80.69 141 ALA A O 1
ATOM 1054 N N . LYS A 1 142 ? 6.430 -19.083 -35.455 1.00 77.94 142 LYS A N 1
ATOM 1055 C CA . LYS A 1 142 ? 7.256 -20.098 -34.790 1.00 77.94 142 LYS A CA 1
ATOM 1056 C C . LYS A 1 142 ? 6.619 -20.689 -33.536 1.00 77.94 142 LYS A C 1
ATOM 1058 O O . LYS A 1 142 ? 7.103 -21.713 -33.060 1.00 77.94 142 LYS A O 1
ATOM 1063 N N . ASP A 1 143 ? 5.522 -20.109 -33.061 1.00 80.88 143 ASP A N 1
ATOM 1064 C CA . ASP A 1 143 ? 4.688 -20.664 -31.999 1.00 80.88 143 ASP A CA 1
ATOM 1065 C C . ASP A 1 143 ? 3.241 -20.885 -32.479 1.00 80.88 143 ASP A C 1
ATOM 1067 O O . ASP A 1 143 ? 2.305 -20.203 -32.060 1.00 80.88 143 ASP A O 1
ATOM 1071 N N . PRO A 1 144 ? 3.016 -21.877 -33.361 1.00 74.06 144 PRO A N 1
ATOM 1072 C CA . PRO A 1 144 ? 1.680 -22.186 -33.869 1.00 74.06 144 PRO A CA 1
ATOM 1073 C C . PRO A 1 144 ? 0.726 -22.723 -32.789 1.00 74.06 144 PRO A C 1
ATOM 1075 O O . PRO A 1 144 ? -0.458 -22.914 -33.064 1.00 74.06 144 PRO A O 1
ATOM 1078 N N . SER A 1 145 ? 1.239 -23.025 -31.591 1.00 79.56 145 SER A N 1
ATOM 1079 C CA . SER A 1 145 ? 0.466 -23.495 -30.441 1.00 79.56 145 SER A CA 1
ATOM 1080 C C . SER A 1 145 ? 0.104 -22.403 -29.435 1.00 79.56 145 SER A C 1
ATOM 1082 O O . SER A 1 145 ? -0.593 -22.728 -28.476 1.00 79.56 145 SER A O 1
ATOM 1084 N N . ASP A 1 146 ? 0.555 -21.161 -29.650 1.00 78.38 146 ASP A N 1
ATOM 1085 C CA . ASP A 1 146 ? 0.339 -20.014 -28.755 1.00 78.38 146 ASP A CA 1
ATOM 1086 C C . ASP A 1 146 ? 0.727 -20.322 -27.292 1.00 78.38 146 ASP A C 1
ATOM 1088 O O . ASP A 1 146 ? 0.004 -20.041 -26.337 1.00 78.38 146 ASP A O 1
ATOM 1092 N N . GLN A 1 147 ? 1.868 -20.993 -27.112 1.00 77.88 147 GLN A N 1
ATOM 1093 C CA . GLN A 1 147 ? 2.469 -21.255 -25.801 1.00 77.88 147 GLN A CA 1
ATOM 1094 C C . GLN A 1 147 ? 3.117 -20.003 -25.192 1.00 77.88 147 GLN A C 1
ATOM 1096 O O . GLN A 1 147 ? 3.268 -19.925 -23.969 1.00 77.88 147 GLN A O 1
ATOM 1101 N N . PHE A 1 148 ? 3.483 -19.030 -26.022 1.00 80.88 148 PHE A N 1
ATOM 1102 C CA . PHE A 1 148 ? 4.154 -17.788 -25.668 1.00 80.88 148 PHE A CA 1
ATOM 1103 C C . PHE A 1 148 ? 3.347 -16.563 -26.138 1.00 80.88 148 PHE A C 1
ATOM 1105 O O . PHE A 1 148 ? 3.837 -15.780 -26.948 1.00 80.88 148 PHE A O 1
ATOM 1112 N N . PRO A 1 149 ? 2.118 -16.347 -25.628 1.00 71.25 149 PRO A N 1
ATOM 1113 C CA . PRO A 1 149 ? 1.332 -15.176 -26.002 1.00 71.25 149 PRO A CA 1
ATOM 1114 C C . PRO A 1 149 ? 2.044 -13.870 -25.617 1.00 71.25 149 PRO A C 1
ATOM 1116 O O . PRO A 1 149 ? 2.632 -13.759 -24.537 1.00 71.25 149 PRO A O 1
ATOM 1119 N N . GLY A 1 150 ? 1.938 -12.860 -26.484 1.00 76.69 150 GLY A N 1
ATOM 1120 C CA . GLY A 1 150 ? 2.601 -11.561 -26.322 1.00 76.69 150 GLY A CA 1
ATOM 1121 C C . GLY A 1 150 ? 3.991 -11.512 -26.965 1.00 76.69 150 GLY A C 1
ATOM 1122 O O . GLY A 1 150 ? 4.351 -12.403 -27.717 1.00 76.69 150 GLY A O 1
ATOM 1123 N N . GLN A 1 151 ? 4.758 -10.450 -26.693 1.00 80.69 151 GLN A N 1
ATOM 1124 C CA . GLN A 1 151 ? 6.111 -10.283 -27.241 1.00 80.69 151 GLN A CA 1
ATOM 1125 C C . GLN A 1 151 ? 7.168 -10.720 -26.225 1.00 80.69 151 GLN A C 1
ATOM 1127 O O . GLN A 1 151 ? 7.232 -10.168 -25.121 1.00 80.69 151 GLN A O 1
ATOM 1132 N N . GLN A 1 152 ? 8.053 -11.642 -26.598 1.00 87.69 152 GLN A N 1
ATOM 1133 C CA . GLN A 1 152 ? 9.198 -12.009 -25.773 1.00 87.69 152 GLN A CA 1
ATOM 1134 C C . GLN A 1 152 ? 10.379 -11.101 -26.098 1.00 87.69 152 GLN A C 1
ATOM 1136 O O . GLN A 1 152 ? 11.083 -11.298 -27.081 1.00 87.69 152 GLN A O 1
ATOM 1141 N N . LYS A 1 153 ? 10.594 -10.101 -25.243 1.00 88.81 153 LYS A N 1
ATOM 1142 C CA . LYS A 1 153 ? 11.625 -9.068 -25.409 1.00 88.81 153 LYS A CA 1
ATOM 1143 C C . LYS A 1 153 ? 12.898 -9.406 -24.645 1.00 88.81 153 LYS A C 1
ATOM 1145 O O . LYS A 1 153 ? 12.854 -10.094 -23.619 1.00 88.81 153 LYS A O 1
ATOM 1150 N N . VAL A 1 154 ? 14.024 -8.868 -25.106 1.00 92.19 154 VAL A N 1
ATOM 1151 C CA . VAL A 1 154 ? 15.325 -8.944 -24.434 1.00 92.19 154 VAL A CA 1
ATOM 1152 C C . VAL A 1 154 ? 15.843 -7.528 -24.189 1.00 92.19 154 VAL A C 1
ATOM 1154 O O . VAL A 1 154 ? 16.101 -6.790 -25.134 1.00 92.19 154 VAL A O 1
ATOM 1157 N N . SER A 1 155 ? 16.018 -7.140 -22.922 1.00 91.81 155 SER A N 1
ATOM 1158 C CA . SER A 1 155 ? 16.640 -5.848 -22.600 1.00 91.81 155 SER A CA 1
ATOM 1159 C C . SER A 1 155 ? 18.166 -5.952 -22.635 1.00 91.81 155 SER A C 1
ATOM 1161 O O . SER A 1 155 ? 18.743 -6.878 -22.059 1.00 91.81 155 SER A O 1
ATOM 1163 N N . THR A 1 156 ? 18.826 -5.000 -23.288 1.00 94.31 156 THR A N 1
ATOM 1164 C CA . THR A 1 156 ? 20.277 -5.024 -23.517 1.00 94.31 156 THR A CA 1
ATOM 1165 C C . THR A 1 156 ? 20.982 -3.960 -22.682 1.00 94.31 156 THR A C 1
ATOM 1167 O O . THR A 1 156 ? 20.725 -2.770 -22.830 1.00 94.31 156 THR A O 1
ATOM 1170 N N . TYR A 1 157 ? 21.906 -4.386 -21.822 1.00 93.25 157 TYR A N 1
ATOM 1171 C CA . TYR A 1 157 ? 22.793 -3.521 -21.044 1.00 93.25 157 TYR A CA 1
ATOM 1172 C C . TYR A 1 157 ? 24.180 -3.517 -21.663 1.00 93.25 157 TYR A C 1
ATOM 1174 O O . TYR A 1 157 ? 24.656 -4.546 -22.152 1.00 93.25 157 TYR A O 1
ATOM 1182 N N . THR A 1 158 ? 24.865 -2.384 -21.578 1.00 93.81 158 THR A N 1
ATOM 1183 C CA . THR A 1 158 ? 26.239 -2.256 -22.058 1.00 93.81 158 THR A CA 1
ATOM 1184 C C . THR A 1 158 ? 27.149 -1.787 -20.930 1.00 93.81 158 THR A C 1
ATOM 1186 O O . THR A 1 158 ? 26.793 -0.927 -20.124 1.00 93.81 158 THR A O 1
ATOM 1189 N N . VAL A 1 159 ? 28.337 -2.381 -20.850 1.00 94.44 159 VAL A N 1
ATOM 1190 C CA . VAL A 1 159 ? 29.383 -2.003 -19.902 1.00 94.44 159 VAL A CA 1
ATOM 1191 C C . VAL A 1 159 ? 30.653 -1.692 -20.685 1.00 94.44 159 VAL A C 1
ATOM 1193 O O . VAL A 1 159 ? 31.258 -2.586 -21.280 1.00 94.44 159 VAL A O 1
ATOM 1196 N N . GLY A 1 160 ? 31.046 -0.420 -20.685 1.00 92.19 160 GLY A N 1
ATOM 1197 C CA . GLY A 1 160 ? 32.311 0.040 -21.249 1.00 92.19 160 GLY A CA 1
ATOM 1198 C C . GLY A 1 160 ? 33.418 -0.049 -20.204 1.00 92.19 160 GLY A C 1
ATOM 1199 O O . GLY A 1 160 ? 33.444 0.734 -19.254 1.00 92.19 160 GLY A O 1
ATOM 1200 N N . PHE A 1 161 ? 34.331 -1.009 -20.356 1.00 92.56 161 PHE A N 1
ATOM 1201 C CA . PHE A 1 161 ? 35.470 -1.166 -19.458 1.00 92.56 161 PHE A CA 1
ATOM 1202 C C . PHE A 1 161 ? 36.662 -0.345 -19.959 1.00 92.56 161 PHE A C 1
ATOM 1204 O O . PHE A 1 161 ? 37.275 -0.695 -20.962 1.00 92.56 161 PHE A O 1
ATOM 1211 N N . LYS A 1 162 ? 37.005 0.757 -19.285 1.00 91.00 162 LYS A N 1
ATOM 1212 C CA . LYS A 1 162 ? 38.013 1.737 -19.741 1.00 91.00 162 LYS A CA 1
ATOM 1213 C C . LYS A 1 162 ? 37.731 2.350 -21.116 1.00 91.00 162 LYS A C 1
ATOM 1215 O O . LYS A 1 162 ? 38.644 2.830 -21.789 1.00 91.00 162 LYS A O 1
ATOM 1220 N N . THR A 1 163 ? 36.473 2.331 -21.545 1.00 88.56 163 THR A N 1
ATOM 1221 C CA . THR A 1 163 ? 36.049 2.876 -22.832 1.00 88.56 163 THR A CA 1
ATOM 1222 C C . THR A 1 163 ? 34.682 3.537 -22.702 1.00 88.56 163 THR A C 1
ATOM 1224 O O . THR A 1 163 ? 33.751 2.946 -22.156 1.00 88.56 163 THR A O 1
ATOM 1227 N N . ASP A 1 164 ? 34.580 4.767 -23.203 1.00 87.38 164 ASP A N 1
ATOM 1228 C CA . ASP A 1 164 ? 33.332 5.523 -23.291 1.00 87.38 164 ASP A CA 1
ATOM 1229 C C . ASP A 1 164 ? 32.952 5.681 -24.768 1.00 87.38 164 ASP A C 1
ATOM 1231 O O . ASP A 1 164 ? 33.715 6.251 -25.553 1.00 87.38 164 ASP A O 1
ATOM 1235 N N . GLN A 1 165 ? 31.821 5.100 -25.171 1.00 84.69 165 GLN A N 1
ATOM 1236 C CA . GLN A 1 165 ? 31.423 4.979 -26.571 1.00 84.69 165 GLN A CA 1
ATOM 1237 C C . GLN A 1 165 ? 29.950 5.327 -26.753 1.00 84.69 165 GLN A C 1
ATOM 1239 O O . GLN A 1 165 ? 29.065 4.679 -26.191 1.00 84.69 165 GLN A O 1
ATOM 1244 N N . THR A 1 166 ? 29.677 6.274 -27.652 1.00 83.88 166 THR A N 1
ATOM 1245 C CA . THR A 1 166 ? 28.307 6.633 -28.047 1.00 83.88 166 THR A CA 1
ATOM 1246 C C . THR A 1 166 ? 27.531 5.425 -28.566 1.00 83.88 166 THR A C 1
ATOM 1248 O O . THR A 1 166 ? 26.378 5.260 -28.194 1.00 83.88 166 THR A O 1
ATOM 1251 N N . LEU A 1 167 ? 28.183 4.524 -29.313 1.00 87.88 167 LEU A N 1
ATOM 1252 C CA . LEU A 1 167 ? 27.567 3.287 -29.798 1.00 87.88 167 LEU A CA 1
ATOM 1253 C C . LEU A 1 167 ? 27.011 2.424 -28.652 1.00 87.88 167 LEU A C 1
ATOM 1255 O O . LEU A 1 167 ? 25.887 1.943 -28.742 1.00 87.88 167 LEU A O 1
ATOM 1259 N N . LEU A 1 168 ? 27.762 2.251 -27.558 1.00 88.19 168 LEU A N 1
ATOM 1260 C CA . LEU A 1 168 ? 27.320 1.459 -26.404 1.00 88.19 168 LEU A CA 1
ATOM 1261 C C . LEU A 1 168 ? 26.182 2.145 -25.645 1.00 88.19 168 LEU A C 1
ATOM 1263 O O . LEU A 1 168 ? 25.256 1.468 -25.194 1.00 88.19 168 LEU A O 1
ATOM 1267 N N . SER A 1 169 ? 26.243 3.473 -25.536 1.00 82.94 169 SER A N 1
ATOM 1268 C CA . SER A 1 169 ? 25.176 4.288 -24.951 1.00 82.94 169 SER A CA 1
ATOM 1269 C C . SER A 1 169 ? 23.876 4.175 -25.752 1.00 82.94 169 SER A C 1
ATOM 1271 O O . SER A 1 169 ? 22.818 3.884 -25.191 1.00 82.94 169 SER A O 1
ATOM 1273 N N . ASP A 1 170 ? 23.959 4.311 -27.077 1.00 82.00 170 ASP A N 1
ATOM 1274 C CA . ASP A 1 170 ? 22.821 4.174 -27.985 1.00 82.00 170 ASP A CA 1
ATOM 1275 C C . ASP A 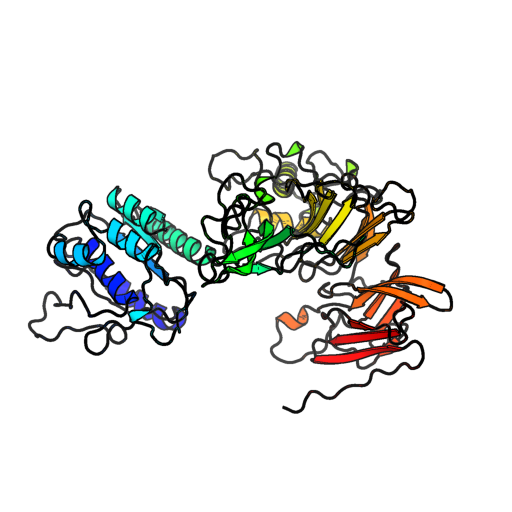1 170 ? 22.259 2.751 -27.981 1.00 82.00 170 ASP A C 1
ATOM 1277 O O . ASP A 1 170 ? 21.042 2.584 -27.906 1.00 82.00 170 ASP A O 1
ATOM 1281 N N . THR A 1 171 ? 23.132 1.740 -27.944 1.00 88.31 171 THR A N 1
ATOM 1282 C CA . THR A 1 171 ? 22.750 0.323 -27.844 1.00 88.31 171 THR A CA 1
ATOM 1283 C C . THR A 1 171 ? 21.947 0.048 -26.579 1.00 88.31 171 THR A C 1
ATOM 1285 O O . THR A 1 171 ? 20.872 -0.542 -26.654 1.00 88.31 171 THR A O 1
ATOM 1288 N N . ALA A 1 172 ? 22.429 0.484 -25.411 1.00 83.94 172 ALA A N 1
ATOM 1289 C CA . ALA A 1 172 ? 21.694 0.279 -24.165 1.00 83.94 172 ALA A CA 1
ATOM 1290 C C . ALA A 1 172 ? 20.361 1.031 -24.159 1.00 83.94 172 ALA A C 1
ATOM 1292 O O . ALA A 1 172 ? 19.348 0.481 -23.734 1.00 83.94 172 ALA A O 1
ATOM 1293 N N . ARG A 1 173 ? 20.345 2.270 -24.664 1.00 82.75 173 ARG A N 1
ATOM 1294 C CA . ARG A 1 173 ? 19.137 3.095 -24.730 1.00 82.75 173 ARG A CA 1
ATOM 1295 C C . ARG A 1 173 ? 18.065 2.479 -25.629 1.00 82.75 173 ARG A C 1
ATOM 1297 O O . ARG A 1 173 ? 16.923 2.364 -25.192 1.00 82.75 173 ARG A O 1
ATOM 1304 N N . LYS A 1 174 ? 18.414 2.093 -26.861 1.00 82.75 174 LYS A N 1
ATOM 1305 C CA . LYS A 1 174 ? 17.480 1.447 -27.799 1.00 82.75 174 LYS A CA 1
ATOM 1306 C C . LYS A 1 174 ? 17.074 0.051 -27.313 1.00 82.75 174 LYS A C 1
ATOM 1308 O O . LYS A 1 174 ? 15.906 -0.307 -27.364 1.00 82.75 174 LYS A O 1
ATOM 1313 N N . GLY A 1 175 ? 18.010 -0.688 -26.720 1.00 85.44 175 GLY A N 1
ATOM 1314 C CA . GLY A 1 175 ? 17.766 -1.997 -26.115 1.00 85.44 175 GLY A CA 1
ATOM 1315 C C . GLY A 1 175 ? 17.033 -1.979 -24.773 1.00 85.44 175 GLY A C 1
ATOM 1316 O O . GLY A 1 175 ? 16.966 -3.019 -24.120 1.00 85.44 175 GLY A O 1
ATOM 1317 N N . GLY A 1 176 ? 16.535 -0.829 -24.310 1.00 78.50 176 GLY A N 1
ATOM 1318 C CA . GLY A 1 176 ? 15.778 -0.712 -23.062 1.00 78.50 176 GLY A CA 1
ATOM 1319 C C . GLY A 1 176 ? 16.566 -1.052 -21.791 1.00 78.50 176 GLY A C 1
ATOM 1320 O O . GLY A 1 176 ? 15.956 -1.389 -20.776 1.00 78.50 176 GLY A O 1
ATOM 1321 N N . GLY A 1 177 ? 17.898 -1.017 -21.819 1.00 84.88 177 GLY A N 1
ATOM 1322 C CA . GLY A 1 177 ? 18.781 -1.232 -20.670 1.00 84.88 177 GLY A CA 1
ATOM 1323 C C . GLY A 1 177 ? 19.529 0.035 -20.249 1.00 84.88 177 GLY A C 1
ATOM 1324 O O . GLY A 1 177 ? 19.110 1.157 -20.527 1.00 84.88 177 GLY A O 1
ATOM 1325 N N . GLN A 1 178 ? 20.643 -0.144 -19.539 1.00 83.31 178 GLN A N 1
ATOM 1326 C CA . GLN A 1 178 ? 21.491 0.952 -19.057 1.00 83.31 178 GLN A CA 1
ATOM 1327 C C . GLN A 1 178 ? 22.916 0.826 -19.594 1.00 83.31 178 GLN A C 1
ATOM 1329 O O . GLN A 1 178 ? 23.444 -0.284 -19.717 1.00 83.31 178 GLN A O 1
ATOM 1334 N N . TYR A 1 179 ? 23.529 1.977 -19.874 1.00 87.50 179 TYR A N 1
ATOM 1335 C CA . TYR A 1 179 ? 24.949 2.076 -20.183 1.00 87.50 179 TYR A CA 1
ATOM 1336 C C . TYR A 1 179 ? 25.739 2.386 -18.915 1.00 87.50 179 TYR A C 1
ATOM 1338 O O . TYR A 1 179 ? 25.441 3.344 -18.201 1.00 87.50 179 TYR A O 1
ATOM 1346 N N . LEU A 1 180 ? 26.741 1.562 -18.626 1.00 88.19 180 LEU A N 1
ATOM 1347 C CA . LEU A 1 180 ? 27.563 1.661 -17.429 1.00 88.19 180 LEU A CA 1
ATOM 1348 C C . LEU A 1 180 ? 29.043 1.722 -17.806 1.00 88.19 180 LEU A C 1
ATOM 1350 O O . LEU A 1 18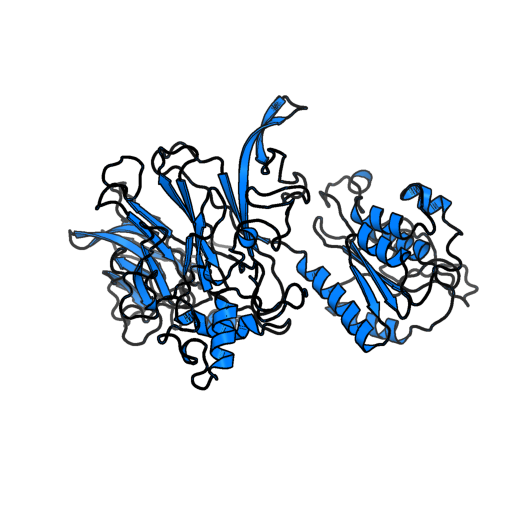0 ? 29.496 1.071 -18.747 1.00 88.19 180 LEU A O 1
ATOM 1354 N N . LEU A 1 181 ? 29.805 2.484 -17.031 1.00 88.00 181 LEU A N 1
ATOM 1355 C CA . LEU A 1 181 ? 31.248 2.633 -17.191 1.00 88.00 181 LEU A CA 1
ATOM 1356 C C . LEU A 1 181 ? 31.971 1.984 -16.014 1.00 88.00 181 LEU A C 1
ATOM 1358 O O . LEU A 1 181 ? 31.482 2.012 -14.882 1.00 88.00 181 LEU A O 1
ATOM 1362 N N . ALA A 1 182 ? 33.137 1.407 -16.288 1.00 91.25 182 ALA A N 1
ATOM 1363 C CA . ALA A 1 182 ? 34.016 0.872 -15.259 1.00 91.25 182 ALA A CA 1
ATOM 1364 C C . ALA A 1 182 ? 35.484 0.965 -15.680 1.00 91.25 182 ALA A C 1
ATOM 1366 O O . ALA A 1 182 ? 35.857 0.455 -16.730 1.00 91.25 182 ALA A O 1
ATOM 1367 N N . ASP A 1 183 ? 36.350 1.516 -14.833 1.00 91.62 183 ASP A N 1
ATOM 1368 C CA . ASP A 1 183 ? 37.786 1.631 -15.124 1.00 91.62 183 ASP A CA 1
ATOM 1369 C C . ASP A 1 183 ? 38.643 0.604 -14.371 1.00 91.62 183 ASP A C 1
ATOM 1371 O O . ASP A 1 183 ? 39.844 0.442 -14.627 1.00 91.62 183 ASP A O 1
ATOM 1375 N N . ASN A 1 184 ? 38.049 -0.112 -13.417 1.00 89.00 184 ASN A N 1
ATOM 1376 C CA . ASN A 1 184 ? 38.730 -1.093 -12.581 1.00 89.00 184 ASN A CA 1
ATOM 1377 C C . ASN A 1 184 ? 37.785 -2.206 -12.101 1.00 89.00 184 ASN A C 1
ATOM 1379 O O . ASN A 1 184 ? 36.573 -2.153 -12.290 1.00 89.00 184 ASN A O 1
ATOM 1383 N N . ALA A 1 185 ? 38.351 -3.234 -11.463 1.00 88.44 185 ALA A N 1
ATOM 1384 C CA . ALA A 1 185 ? 37.597 -4.400 -11.001 1.00 88.44 185 ALA A CA 1
ATOM 1385 C C . ALA A 1 185 ? 36.491 -4.058 -9.984 1.00 88.44 185 ALA A C 1
ATOM 1387 O O . ALA A 1 185 ? 35.442 -4.702 -9.984 1.00 88.44 185 ALA A O 1
ATOM 1388 N N . SER A 1 186 ? 36.704 -3.047 -9.132 1.00 88.25 186 SER A N 1
ATOM 1389 C CA . SER A 1 186 ? 35.695 -2.616 -8.160 1.00 88.25 186 SER A CA 1
ATOM 1390 C C . SER A 1 186 ? 34.505 -1.979 -8.869 1.00 88.25 186 SER A C 1
ATOM 1392 O O . SER A 1 186 ? 33.367 -2.355 -8.615 1.00 88.25 186 SER A O 1
ATOM 1394 N N . GLU A 1 187 ? 34.759 -1.058 -9.795 1.00 86.88 187 GLU A N 1
ATOM 1395 C CA . GLU A 1 187 ? 33.706 -0.401 -10.573 1.00 86.88 187 GLU A CA 1
ATOM 1396 C C . GLU A 1 187 ? 32.981 -1.371 -11.503 1.00 86.88 187 GLU A C 1
ATOM 1398 O O . GLU A 1 187 ? 31.764 -1.291 -11.622 1.00 86.88 187 GLU A O 1
ATOM 1403 N N . LEU A 1 188 ? 33.687 -2.344 -12.088 1.00 92.00 188 LEU A N 1
ATOM 1404 C CA . LEU A 1 188 ? 33.062 -3.392 -12.894 1.00 92.00 188 LEU A CA 1
ATOM 1405 C C . LEU A 1 188 ? 32.128 -4.262 -12.046 1.00 92.00 188 LEU A C 1
ATOM 1407 O O . LEU A 1 188 ? 31.038 -4.616 -12.489 1.00 92.00 188 LEU A O 1
ATOM 1411 N N . THR A 1 189 ? 32.526 -4.566 -10.808 1.00 89.69 189 THR A N 1
ATOM 1412 C CA . THR A 1 189 ? 31.665 -5.282 -9.857 1.00 89.69 189 THR A CA 1
ATOM 1413 C C . THR A 1 189 ? 30.402 -4.474 -9.563 1.00 89.69 189 THR A C 1
ATOM 1415 O O . THR A 1 189 ? 29.304 -5.018 -9.649 1.00 89.69 189 THR A O 1
ATOM 1418 N N . THR A 1 190 ? 30.540 -3.173 -9.296 1.00 82.56 190 THR A N 1
ATOM 1419 C CA . THR A 1 190 ? 29.403 -2.265 -9.081 1.00 82.56 190 THR A CA 1
ATOM 1420 C C . THR A 1 190 ? 28.507 -2.163 -10.317 1.00 82.56 190 THR A C 1
ATOM 1422 O O . THR A 1 190 ? 27.286 -2.193 -10.191 1.00 82.56 190 THR A O 1
ATOM 1425 N N . ALA A 1 191 ? 29.081 -2.070 -11.518 1.00 88.06 191 ALA A N 1
ATOM 1426 C CA . ALA A 1 191 ? 28.326 -2.014 -12.765 1.00 88.06 191 ALA A CA 1
ATOM 1427 C C . ALA A 1 191 ? 27.497 -3.291 -12.970 1.00 88.06 191 ALA A C 1
ATOM 1429 O O . ALA A 1 191 ? 26.293 -3.218 -13.195 1.00 88.06 191 ALA A O 1
ATOM 1430 N N . LEU A 1 192 ? 28.103 -4.471 -12.808 1.00 90.31 192 LEU A N 1
ATOM 1431 C CA . LEU A 1 192 ? 27.386 -5.744 -12.926 1.00 90.31 192 LEU A CA 1
ATOM 1432 C C . LEU A 1 192 ? 26.313 -5.921 -11.841 1.00 90.31 192 LEU A C 1
ATOM 1434 O O . LEU A 1 192 ? 25.259 -6.488 -12.123 1.00 90.31 192 LEU A O 1
ATOM 1438 N N . GLN A 1 193 ? 26.542 -5.417 -10.623 1.00 85.69 193 GLN A N 1
ATOM 1439 C CA . GLN A 1 193 ? 25.519 -5.383 -9.571 1.00 85.69 193 GLN A CA 1
ATOM 1440 C C . GLN A 1 193 ? 24.322 -4.525 -9.986 1.00 85.69 193 GLN A C 1
ATOM 1442 O O . GLN A 1 193 ? 23.206 -5.033 -9.985 1.00 85.69 193 GLN A O 1
ATOM 1447 N N . LYS A 1 194 ? 24.557 -3.296 -10.465 1.00 78.12 194 LYS A N 1
ATOM 1448 C CA . LYS A 1 194 ? 23.491 -2.405 -10.955 1.00 78.12 194 LYS A CA 1
ATOM 1449 C C . LYS A 1 194 ? 22.645 -3.043 -12.055 1.00 78.12 194 LYS A C 1
ATOM 1451 O O . LYS A 1 194 ? 21.424 -2.934 -12.015 1.00 78.12 194 LYS A O 1
ATOM 1456 N N . VAL A 1 195 ? 23.275 -3.744 -13.004 1.00 83.19 195 VAL A N 1
ATOM 1457 C CA . VAL A 1 195 ? 22.538 -4.497 -14.034 1.00 83.19 195 VAL A CA 1
ATOM 1458 C C . VAL A 1 195 ? 21.643 -5.556 -13.394 1.00 83.19 195 VAL A C 1
ATOM 1460 O O . VAL A 1 195 ? 20.460 -5.631 -13.708 1.00 83.19 195 VAL A O 1
ATOM 1463 N N . LEU A 1 196 ? 22.182 -6.370 -12.481 1.00 82.56 196 LEU A N 1
ATOM 1464 C CA . LEU A 1 196 ? 21.413 -7.426 -11.814 1.00 82.56 196 LEU A CA 1
ATOM 1465 C C . LEU A 1 196 ? 20.277 -6.885 -10.936 1.00 82.56 196 LEU A C 1
ATOM 1467 O O . LEU A 1 196 ? 19.268 -7.573 -10.772 1.00 82.56 196 LEU A O 1
ATOM 1471 N N . ASP A 1 197 ? 20.433 -5.691 -10.374 1.00 72.38 197 ASP A N 1
ATOM 1472 C CA . ASP A 1 197 ? 19.405 -5.036 -9.568 1.00 72.38 197 ASP A CA 1
ATOM 1473 C C . ASP A 1 197 ? 18.272 -4.496 -10.450 1.00 72.38 197 ASP A C 1
ATOM 1475 O O . ASP A 1 197 ? 17.107 -4.802 -10.192 1.00 72.38 197 ASP A O 1
ATOM 1479 N N . ASP A 1 198 ? 18.592 -3.815 -11.555 1.00 70.44 198 ASP A N 1
ATOM 1480 C CA . ASP A 1 198 ? 17.593 -3.334 -12.524 1.00 70.44 198 ASP A CA 1
ATOM 1481 C C . ASP A 1 198 ? 16.798 -4.493 -13.152 1.00 70.44 198 ASP A C 1
ATOM 1483 O O . ASP A 1 198 ? 15.570 -4.446 -13.240 1.00 70.44 198 ASP A O 1
ATOM 1487 N N . VAL A 1 199 ? 17.487 -5.588 -13.495 1.00 75.44 199 VAL A N 1
ATOM 1488 C CA . VAL A 1 199 ? 16.885 -6.844 -13.970 1.00 75.44 199 VAL A CA 1
ATOM 1489 C C . VAL A 1 199 ? 15.827 -7.370 -12.997 1.00 75.44 199 VAL A C 1
ATOM 1491 O O . VAL A 1 199 ? 14.759 -7.815 -13.409 1.00 75.44 199 VAL A O 1
ATOM 1494 N N . ARG A 1 200 ? 16.094 -7.327 -11.690 1.00 63.69 200 ARG A N 1
ATOM 1495 C CA . ARG A 1 200 ? 15.168 -7.861 -10.681 1.00 63.69 200 ARG A CA 1
ATOM 1496 C C . ARG A 1 200 ? 14.023 -6.909 -10.367 1.00 63.69 200 ARG A C 1
ATOM 1498 O O . ARG A 1 200 ? 12.932 -7.379 -10.057 1.00 63.69 200 ARG A O 1
ATOM 1505 N N . ALA A 1 201 ? 14.252 -5.605 -10.478 1.00 59.38 201 ALA A N 1
ATOM 1506 C CA . ALA A 1 201 ? 13.254 -4.599 -10.159 1.00 59.38 201 ALA A CA 1
ATOM 1507 C C . ALA A 1 201 ? 12.060 -4.622 -11.133 1.00 59.38 201 ALA A C 1
ATOM 1509 O O . ALA A 1 201 ? 10.943 -4.355 -10.714 1.00 59.38 201 ALA A O 1
ATOM 1510 N N . ARG A 1 202 ? 12.234 -4.982 -12.411 1.00 61.47 202 ARG A N 1
ATOM 1511 C CA . ARG A 1 202 ? 11.192 -4.843 -13.459 1.00 61.47 202 ARG A CA 1
ATOM 1512 C C . ARG A 1 202 ? 9.952 -5.759 -13.345 1.00 61.47 202 ARG A C 1
ATOM 1514 O O . ARG A 1 202 ? 9.115 -5.743 -14.241 1.00 61.47 202 ARG A O 1
ATOM 1521 N N . SER A 1 203 ? 9.783 -6.533 -12.270 1.00 52.53 203 SER A N 1
ATOM 1522 C CA . SER A 1 203 ? 8.569 -7.340 -12.038 1.00 52.53 203 SER A CA 1
ATOM 1523 C C . SER A 1 203 ? 7.518 -6.537 -11.261 1.00 52.53 203 SER A C 1
ATOM 1525 O O . SER A 1 203 ? 7.536 -6.501 -10.031 1.00 52.53 203 SER A O 1
ATOM 1527 N N . THR A 1 204 ? 6.601 -5.871 -11.963 1.00 54.66 204 THR A N 1
ATOM 1528 C CA . THR A 1 204 ? 5.477 -5.163 -11.329 1.00 54.66 204 THR A CA 1
ATOM 1529 C C . THR A 1 204 ? 4.351 -6.140 -10.992 1.00 54.66 204 THR A C 1
ATOM 1531 O O . THR A 1 204 ? 4.040 -7.058 -11.752 1.00 54.66 204 THR A O 1
ATOM 1534 N N . THR A 1 205 ? 3.745 -5.973 -9.818 1.00 57.59 205 THR A N 1
ATOM 1535 C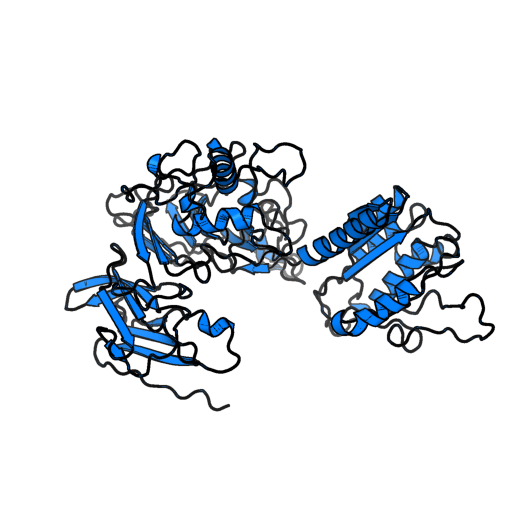 CA . THR A 1 205 ? 2.721 -6.881 -9.286 1.00 57.59 205 THR A CA 1
ATOM 1536 C C . THR A 1 205 ? 1.478 -6.104 -8.865 1.00 57.59 205 THR A C 1
ATOM 1538 O O . THR A 1 205 ? 1.552 -5.004 -8.317 1.00 57.59 205 THR A O 1
ATOM 1541 N N . TYR A 1 206 ? 0.308 -6.677 -9.148 1.00 60.31 206 TYR A N 1
ATOM 1542 C CA . TYR A 1 206 ? -0.979 -6.000 -8.994 1.00 60.31 206 TYR A CA 1
ATOM 1543 C C . TYR A 1 206 ? -1.693 -6.371 -7.696 1.00 60.31 206 TYR A C 1
ATOM 1545 O O . TYR A 1 206 ? -1.685 -7.528 -7.276 1.00 60.31 206 TYR A O 1
ATOM 1553 N N . VAL A 1 207 ? -2.408 -5.399 -7.129 1.00 54.94 207 VAL A N 1
ATOM 1554 C CA . VAL A 1 207 ? -3.463 -5.621 -6.131 1.00 54.94 207 VAL A CA 1
ATOM 1555 C C . VAL A 1 207 ? -4.817 -5.399 -6.800 1.00 54.94 207 VAL A C 1
ATOM 1557 O O . VAL A 1 207 ? -4.925 -4.655 -7.776 1.00 54.94 207 VAL A O 1
ATOM 1560 N N . ALA A 1 208 ? -5.861 -6.063 -6.296 1.00 53.41 208 ALA A N 1
ATOM 1561 C CA . ALA A 1 208 ? -7.213 -5.900 -6.819 1.00 53.41 208 ALA A CA 1
ATOM 1562 C C . ALA A 1 208 ? -7.618 -4.406 -6.855 1.00 53.41 208 ALA A C 1
ATOM 1564 O O . ALA A 1 208 ? -7.436 -3.710 -5.849 1.00 53.41 208 ALA A O 1
ATOM 1565 N N . PRO A 1 209 ? -8.174 -3.904 -7.977 1.00 55.31 209 PRO A N 1
ATOM 1566 C CA . PRO A 1 209 ? -8.594 -2.512 -8.072 1.00 55.31 209 PRO A CA 1
ATOM 1567 C C . PRO A 1 209 ? -9.739 -2.203 -7.105 1.00 55.31 209 PRO A C 1
ATOM 1569 O O . PRO A 1 209 ? -10.654 -3.006 -6.913 1.00 55.31 209 PRO A O 1
ATOM 1572 N N . GLY A 1 210 ? -9.716 -0.997 -6.542 1.00 55.44 210 GLY A N 1
ATOM 1573 C CA . GLY A 1 210 ? -10.853 -0.412 -5.847 1.00 55.44 210 GLY A CA 1
ATOM 1574 C C . GLY A 1 210 ? -11.868 0.131 -6.853 1.00 55.44 210 GLY A C 1
ATOM 1575 O O . GLY A 1 210 ? -11.521 0.924 -7.733 1.00 55.44 210 GLY A O 1
ATOM 1576 N N . ILE A 1 211 ? -13.128 -0.281 -6.707 1.00 58.97 211 ILE A N 1
ATOM 1577 C CA . ILE A 1 211 ? -14.260 0.236 -7.481 1.00 58.97 211 ILE A CA 1
ATOM 1578 C C . ILE A 1 211 ? -15.256 0.844 -6.502 1.00 58.97 211 ILE A C 1
ATOM 1580 O O . ILE A 1 211 ? -15.701 0.177 -5.566 1.00 58.97 211 ILE A O 1
ATOM 1584 N N . ALA A 1 212 ? -15.621 2.106 -6.719 1.00 54.16 212 ALA A N 1
ATOM 1585 C CA . ALA A 1 212 ? -16.718 2.713 -5.983 1.00 54.16 212 ALA A CA 1
ATOM 1586 C C . ALA A 1 212 ? -18.049 2.196 -6.539 1.00 54.16 212 ALA A C 1
ATOM 1588 O O . ALA A 1 212 ? -18.420 2.469 -7.684 1.00 54.16 212 ALA A O 1
ATOM 1589 N N . VAL A 1 213 ? -18.788 1.471 -5.704 1.00 51.28 213 VAL A N 1
ATOM 1590 C CA . VAL A 1 213 ? -20.225 1.281 -5.907 1.00 51.28 213 VAL A CA 1
ATOM 1591 C C . VAL A 1 213 ? -20.905 2.532 -5.376 1.00 51.28 213 VAL A C 1
ATOM 1593 O O . VAL A 1 213 ? -20.586 2.972 -4.269 1.00 51.28 213 VAL A O 1
ATOM 1596 N N . ASN A 1 214 ? -21.823 3.120 -6.142 1.00 50.59 214 ASN A N 1
ATOM 1597 C CA . ASN A 1 214 ? -22.571 4.256 -5.634 1.00 50.59 214 ASN A CA 1
ATOM 1598 C C . ASN A 1 214 ? -23.438 3.779 -4.455 1.00 50.59 214 ASN A C 1
ATOM 1600 O O . ASN A 1 214 ? -24.355 2.973 -4.605 1.00 50.59 214 ASN A O 1
ATOM 1604 N N . THR A 1 215 ? -23.110 4.234 -3.245 1.00 52.50 215 THR A N 1
ATOM 1605 C CA . THR A 1 215 ? -23.805 3.833 -2.013 1.00 52.50 215 THR A CA 1
ATOM 1606 C C . THR A 1 215 ? -25.231 4.375 -1.940 1.00 52.50 215 THR A C 1
ATOM 1608 O O . THR A 1 215 ? -26.058 3.799 -1.228 1.00 52.50 215 THR A O 1
ATOM 1611 N N . PHE A 1 216 ? -25.516 5.431 -2.704 1.00 57.91 216 PHE A N 1
ATOM 1612 C CA . PHE A 1 216 ? -26.800 6.125 -2.790 1.00 57.91 216 PHE A CA 1
ATOM 1613 C C . PHE A 1 216 ? -27.668 5.588 -3.939 1.00 57.91 216 PHE A C 1
ATOM 1615 O O . PHE A 1 216 ? -28.892 5.575 -3.833 1.00 57.91 216 PHE A O 1
ATOM 1622 N N . ASP A 1 217 ? -27.036 5.047 -4.986 1.00 55.25 217 ASP A N 1
ATOM 1623 C CA . ASP A 1 217 ? -27.678 4.292 -6.065 1.00 55.25 217 ASP A CA 1
ATOM 1624 C C . ASP A 1 217 ? -26.935 2.973 -6.327 1.00 55.25 217 ASP A C 1
ATOM 1626 O O . ASP A 1 217 ? -26.050 2.876 -7.177 1.00 55.25 217 ASP A O 1
ATOM 1630 N N . ARG A 1 218 ? -27.324 1.927 -5.589 1.00 50.41 218 ARG A N 1
ATOM 1631 C CA . ARG A 1 218 ? -26.653 0.614 -5.597 1.00 50.41 218 ARG A CA 1
ATOM 1632 C C . ARG A 1 218 ? -26.743 -0.136 -6.936 1.00 50.41 218 ARG A C 1
ATOM 1634 O O . ARG A 1 218 ? -26.138 -1.200 -7.054 1.00 50.41 218 ARG A O 1
ATOM 1641 N N . LEU A 1 219 ? -27.501 0.371 -7.915 1.00 48.09 219 LEU A N 1
ATOM 1642 C CA . LEU A 1 219 ? -27.580 -0.186 -9.271 1.00 48.09 219 LEU A CA 1
ATOM 1643 C C . LEU A 1 219 ? -26.536 0.417 -10.222 1.00 48.09 219 LEU A C 1
ATOM 1645 O O . LEU A 1 219 ? -26.278 -0.166 -11.275 1.00 48.09 219 LEU A O 1
ATOM 1649 N N . ASN A 1 220 ? -25.912 1.538 -9.851 1.00 51.66 220 ASN A N 1
ATOM 1650 C CA . ASN A 1 220 ? -24.913 2.224 -10.660 1.00 51.66 220 ASN A CA 1
ATOM 1651 C C . ASN A 1 220 ? -23.518 2.109 -10.028 1.00 51.66 220 ASN A C 1
ATOM 1653 O O . ASN A 1 220 ? -23.286 2.446 -8.867 1.00 51.66 220 ASN A O 1
ATOM 1657 N N . HIS A 1 221 ? -22.560 1.625 -10.814 1.00 63.91 221 HIS A N 1
ATOM 1658 C CA . HIS A 1 221 ? -21.142 1.676 -10.472 1.00 63.91 221 HIS A CA 1
ATOM 1659 C C . HIS A 1 221 ? -20.527 2.906 -11.126 1.00 63.91 221 HIS A C 1
ATOM 1661 O O . HIS A 1 221 ? -20.900 3.285 -12.240 1.00 63.91 221 HIS A O 1
ATOM 1667 N N . LEU A 1 222 ? -19.575 3.532 -10.439 1.00 73.94 222 LEU A N 1
ATOM 1668 C CA . LEU A 1 222 ? -18.780 4.561 -11.082 1.00 73.94 222 LEU A CA 1
ATOM 1669 C C . LEU A 1 222 ? -17.832 3.919 -12.082 1.00 73.94 222 LEU A C 1
ATOM 1671 O O . LEU A 1 222 ? -17.300 2.832 -11.870 1.00 73.94 222 LEU A O 1
ATOM 1675 N N . ASN A 1 223 ? -17.594 4.628 -13.175 1.00 81.19 223 ASN A N 1
ATOM 1676 C CA . ASN A 1 223 ? -16.694 4.183 -14.224 1.00 81.19 223 ASN A CA 1
ATOM 1677 C C . ASN A 1 223 ? -15.230 4.563 -13.947 1.00 81.19 223 ASN A C 1
ATOM 1679 O O . ASN A 1 223 ? -14.415 4.560 -14.861 1.00 81.19 223 ASN A O 1
ATOM 1683 N N . MET A 1 224 ? -14.892 4.913 -12.706 1.00 86.50 224 MET A N 1
ATOM 1684 C CA . MET A 1 224 ? -13.536 5.241 -12.269 1.00 86.50 224 MET A CA 1
ATOM 1685 C C . MET A 1 224 ? -12.946 4.047 -11.521 1.00 86.50 224 MET A C 1
ATOM 1687 O O . MET A 1 224 ? -13.561 3.530 -10.589 1.00 86.50 224 MET A O 1
ATOM 1691 N N . LEU A 1 225 ? -11.755 3.625 -11.934 1.00 89.31 225 LEU A N 1
ATOM 1692 C CA . LEU A 1 225 ? -11.031 2.489 -11.375 1.00 89.31 225 LEU A CA 1
ATOM 1693 C C . LEU A 1 225 ? -9.752 2.987 -10.709 1.00 89.31 225 LEU A C 1
ATOM 1695 O O . LEU A 1 225 ? -8.996 3.751 -11.313 1.00 89.31 225 LEU A O 1
ATOM 1699 N N . TYR A 1 226 ? -9.501 2.536 -9.483 1.00 91.31 226 TYR A N 1
ATOM 1700 C CA . TYR A 1 226 ? -8.342 2.946 -8.695 1.00 91.31 226 TYR A CA 1
ATOM 1701 C C . TYR A 1 226 ? -7.480 1.730 -8.380 1.00 91.31 226 TYR A C 1
ATOM 1703 O O . TYR A 1 226 ? -7.900 0.824 -7.662 1.00 91.31 226 TYR A O 1
ATOM 1711 N N . TYR A 1 227 ? -6.271 1.707 -8.924 1.00 88.88 227 TYR A N 1
ATOM 1712 C CA . TYR A 1 227 ? -5.339 0.595 -8.814 1.00 88.88 227 TYR A CA 1
ATOM 1713 C C . TYR A 1 227 ? -4.268 0.917 -7.783 1.00 88.88 227 TYR A C 1
ATOM 1715 O O . TYR A 1 227 ? -3.483 1.844 -7.974 1.00 88.88 227 TYR A O 1
ATOM 1723 N N . ALA A 1 228 ? -4.240 0.136 -6.706 1.00 90.00 228 ALA A N 1
ATOM 1724 C CA . ALA A 1 228 ? -3.082 0.039 -5.833 1.00 90.00 228 ALA A CA 1
ATOM 1725 C C . ALA A 1 228 ? -2.041 -0.857 -6.517 1.00 90.00 228 ALA A C 1
ATOM 1727 O O . ALA A 1 228 ? -2.331 -2.003 -6.864 1.00 90.00 228 ALA A O 1
ATOM 1728 N N . LEU A 1 229 ? -0.851 -0.314 -6.746 1.00 88.38 229 LEU A N 1
ATOM 1729 C CA . LEU A 1 229 ? 0.247 -0.984 -7.435 1.00 88.38 229 LEU A CA 1
ATOM 1730 C C . LEU A 1 229 ? 1.447 -1.075 -6.507 1.00 88.38 229 LEU A C 1
ATOM 1732 O O . LEU A 1 229 ? 1.677 -0.163 -5.712 1.00 88.38 229 LEU A O 1
ATOM 1736 N N . PHE A 1 230 ? 2.223 -2.145 -6.637 1.00 88.19 230 PHE A N 1
ATOM 1737 C CA . PHE A 1 230 ? 3.513 -2.254 -5.975 1.00 88.19 230 PHE A CA 1
ATOM 1738 C C . PHE A 1 230 ? 4.519 -3.003 -6.840 1.00 88.19 230 PHE A C 1
ATOM 1740 O O . PHE A 1 230 ? 4.169 -3.798 -7.716 1.00 88.19 230 PHE A O 1
ATOM 1747 N N . GLN A 1 231 ? 5.788 -2.746 -6.568 1.00 82.25 231 GLN A N 1
ATOM 1748 C CA . GLN A 1 231 ? 6.906 -3.395 -7.223 1.00 82.25 231 GLN A CA 1
ATOM 1749 C C . GLN A 1 231 ? 7.754 -4.057 -6.146 1.00 82.25 231 GLN A C 1
ATOM 1751 O O . GLN A 1 231 ? 8.320 -3.378 -5.292 1.00 82.25 231 GLN A O 1
ATOM 1756 N N . SER A 1 232 ? 7.786 -5.390 -6.151 1.00 78.56 232 SER A N 1
ATOM 1757 C CA . SER A 1 232 ? 8.631 -6.136 -5.219 1.00 78.56 232 SER A CA 1
ATOM 1758 C C . SER A 1 232 ? 10.099 -5.807 -5.484 1.00 78.56 232 SER A C 1
ATOM 1760 O O . SER A 1 232 ? 10.545 -5.860 -6.626 1.00 78.56 232 SER A O 1
ATOM 1762 N N . ASP A 1 233 ? 10.857 -5.534 -4.424 1.00 70.75 233 ASP A N 1
ATOM 1763 C CA . ASP A 1 233 ? 12.289 -5.224 -4.513 1.00 70.75 233 ASP A CA 1
ATOM 1764 C C . ASP A 1 233 ? 13.068 -5.884 -3.354 1.00 70.75 233 ASP A C 1
ATOM 1766 O O . ASP A 1 233 ? 12.514 -6.630 -2.539 1.00 70.75 233 ASP A O 1
ATOM 1770 N N . LYS A 1 234 ? 14.375 -5.661 -3.256 1.00 66.12 234 LYS A N 1
ATOM 1771 C CA . LYS A 1 234 ? 15.141 -5.992 -2.053 1.00 66.12 234 LYS A CA 1
ATOM 1772 C C . LYS A 1 234 ? 14.972 -4.907 -0.990 1.00 66.12 234 LYS A C 1
ATOM 1774 O O . LYS A 1 234 ? 14.564 -3.782 -1.257 1.00 66.12 234 LYS A O 1
ATOM 1779 N N . GLY A 1 235 ? 15.340 -5.250 0.238 1.00 77.50 235 GLY A N 1
ATOM 1780 C CA . GLY A 1 235 ? 15.355 -4.308 1.343 1.00 77.50 235 GLY A CA 1
ATOM 1781 C C . GLY A 1 235 ? 14.061 -4.252 2.151 1.00 77.50 235 GLY A C 1
ATOM 1782 O O . GLY A 1 235 ? 13.126 -5.037 1.988 1.00 77.50 235 GLY A O 1
ATOM 1783 N N . ALA A 1 236 ? 14.043 -3.317 3.095 1.00 85.56 236 ALA A N 1
ATOM 1784 C CA . ALA A 1 236 ? 12.995 -3.167 4.092 1.00 85.56 236 ALA A CA 1
ATOM 1785 C C . ALA A 1 236 ? 11.716 -2.507 3.564 1.00 85.56 236 ALA A C 1
ATOM 1787 O O . ALA A 1 236 ? 10.683 -2.616 4.225 1.00 85.56 236 ALA A O 1
ATOM 1788 N N . ILE A 1 237 ? 11.768 -1.830 2.417 1.00 89.19 237 ILE A N 1
ATOM 1789 C CA . ILE A 1 237 ? 10.674 -1.015 1.886 1.00 89.19 237 ILE A CA 1
ATOM 1790 C C . ILE A 1 237 ? 10.593 -1.171 0.367 1.00 89.19 237 ILE A C 1
ATOM 1792 O O . ILE A 1 237 ? 11.626 -1.157 -0.297 1.00 89.19 237 ILE A O 1
ATOM 1796 N N . TRP A 1 238 ? 9.385 -1.338 -0.170 1.00 89.31 238 TRP A N 1
ATOM 1797 C CA . TRP A 1 238 ? 9.147 -1.487 -1.608 1.00 89.31 238 TRP A CA 1
ATOM 1798 C C . TRP A 1 238 ? 8.378 -0.290 -2.155 1.00 89.31 238 TRP A C 1
ATOM 1800 O O . TRP A 1 238 ? 7.690 0.407 -1.405 1.00 89.31 238 TRP A O 1
ATOM 1810 N N . ASP A 1 239 ? 8.494 -0.058 -3.460 1.00 89.25 239 ASP A N 1
ATOM 1811 C CA . ASP A 1 239 ? 7.767 1.015 -4.128 1.00 89.25 239 ASP A CA 1
ATOM 1812 C C . ASP A 1 239 ? 6.295 0.638 -4.315 1.00 89.25 239 ASP A C 1
ATOM 1814 O O . ASP A 1 239 ? 5.955 -0.482 -4.713 1.00 89.25 239 ASP A O 1
ATOM 1818 N N . GLY A 1 240 ? 5.418 1.599 -4.044 1.00 92.50 240 GLY A N 1
ATOM 1819 C CA . GLY A 1 240 ? 3.988 1.503 -4.280 1.00 92.50 240 GLY A CA 1
ATOM 1820 C C . GLY A 1 240 ? 3.428 2.762 -4.923 1.00 92.50 240 GLY A C 1
ATOM 1821 O O . GLY A 1 240 ? 4.071 3.810 -4.971 1.00 92.50 240 GLY A O 1
ATOM 1822 N N . ASN A 1 241 ? 2.208 2.661 -5.444 1.00 93.75 241 ASN A N 1
ATOM 1823 C CA . ASN A 1 241 ? 1.491 3.800 -6.007 1.00 93.75 241 ASN A CA 1
ATOM 1824 C C . ASN A 1 241 ? -0.023 3.552 -6.042 1.00 93.75 241 ASN A C 1
ATOM 1826 O O . ASN A 1 241 ? -0.493 2.416 -5.952 1.00 93.75 241 ASN A O 1
ATOM 1830 N N . LEU A 1 242 ? -0.787 4.625 -6.225 1.00 94.81 242 LEU A N 1
ATOM 1831 C CA . LEU A 1 242 ? -2.216 4.587 -6.516 1.00 94.81 242 LEU A CA 1
ATOM 1832 C C . LEU A 1 242 ? -2.452 5.288 -7.856 1.00 94.81 242 LEU A C 1
ATOM 1834 O O . LEU A 1 242 ? -2.189 6.484 -7.982 1.00 94.81 242 LEU A O 1
ATOM 1838 N N . LYS A 1 243 ? -2.967 4.560 -8.848 1.00 93.69 243 LYS A N 1
ATOM 1839 C CA . LYS A 1 243 ? -3.252 5.089 -10.191 1.00 93.69 243 LYS A CA 1
ATOM 1840 C C . LYS A 1 243 ? -4.744 5.054 -10.495 1.00 93.69 243 LYS A C 1
ATOM 1842 O O . LYS A 1 243 ? -5.443 4.120 -10.103 1.00 93.69 243 LYS A O 1
ATOM 1847 N N . ARG A 1 244 ? -5.232 6.062 -11.223 1.00 94.19 244 ARG A N 1
ATOM 1848 C CA . ARG A 1 244 ? -6.635 6.166 -11.647 1.00 94.19 244 ARG A CA 1
ATOM 1849 C C . ARG A 1 244 ? -6.769 5.956 -13.154 1.00 94.19 244 ARG A C 1
ATOM 1851 O O . ARG A 1 244 ? -6.092 6.623 -13.934 1.00 94.19 244 ARG A O 1
ATOM 1858 N N . TYR A 1 245 ? -7.710 5.100 -13.534 1.00 93.19 245 TYR A N 1
ATOM 1859 C CA . TYR A 1 245 ? -8.144 4.860 -14.911 1.00 93.19 245 TYR A CA 1
ATOM 1860 C C . TYR A 1 245 ? -9.670 4.906 -14.994 1.00 93.19 245 TYR A C 1
ATOM 1862 O O . TYR A 1 245 ? -10.362 5.067 -13.982 1.00 93.19 245 TYR A O 1
ATOM 1870 N N . LYS A 1 246 ? -10.210 4.774 -16.202 1.00 91.88 246 LYS A N 1
ATOM 1871 C CA . LYS A 1 246 ? -11.651 4.807 -16.449 1.00 91.88 246 LYS A CA 1
ATOM 1872 C C . LYS A 1 246 ? -12.091 3.557 -17.197 1.00 91.88 246 LYS A C 1
ATOM 1874 O O . LYS A 1 246 ? -11.436 3.140 -18.141 1.00 91.88 246 LYS A O 1
ATOM 1879 N N . LEU A 1 247 ? -13.207 2.968 -16.793 1.00 90.31 247 LEU A N 1
ATOM 1880 C CA . LEU A 1 247 ? -13.891 1.937 -17.562 1.00 90.31 247 LEU A CA 1
ATOM 1881 C C . LEU A 1 247 ? -14.833 2.614 -18.558 1.00 90.31 247 LEU A C 1
ATOM 1883 O O . LEU A 1 247 ? -15.605 3.499 -18.201 1.00 90.31 247 LEU A O 1
ATOM 1887 N N . THR A 1 248 ? -14.804 2.218 -19.817 1.00 90.31 248 THR A N 1
ATOM 1888 C CA . THR A 1 248 ? -15.737 2.730 -20.820 1.00 90.31 248 THR A CA 1
ATOM 1889 C C . THR A 1 248 ? -16.208 1.604 -21.723 1.00 90.31 248 THR A C 1
ATOM 1891 O O . THR A 1 248 ? -15.586 0.548 -21.790 1.00 90.31 248 THR A O 1
ATOM 1894 N N . ILE A 1 249 ? -17.326 1.821 -22.406 1.00 89.75 249 ILE A N 1
ATOM 1895 C CA . ILE A 1 249 ? -17.779 0.936 -23.472 1.00 89.75 249 ILE A CA 1
ATOM 1896 C C . ILE A 1 249 ? -17.352 1.568 -24.794 1.00 89.75 249 ILE A C 1
ATOM 1898 O O . ILE A 1 249 ? -17.847 2.636 -25.158 1.00 89.75 249 ILE A O 1
ATOM 1902 N N . GLN A 1 250 ? -16.432 0.921 -25.501 1.00 88.06 250 GLN A N 1
ATOM 1903 C CA . GLN A 1 250 ? -16.012 1.303 -26.850 1.00 88.06 250 GLN A CA 1
ATOM 1904 C C . GLN A 1 250 ? -16.551 0.284 -27.856 1.00 88.06 250 GLN A C 1
ATOM 1906 O O . GLN A 1 250 ? -16.818 -0.865 -27.502 1.00 88.06 250 GLN A O 1
ATOM 1911 N N . LYS A 1 251 ? -16.773 0.715 -29.099 1.00 86.06 251 LYS A N 1
ATOM 1912 C CA . LYS A 1 251 ? -17.110 -0.208 -30.185 1.00 86.06 251 LYS A CA 1
ATOM 1913 C C . LYS A 1 251 ? -15.820 -0.686 -30.823 1.00 86.06 251 LYS A C 1
ATOM 1915 O O . LYS A 1 251 ? -14.955 0.131 -31.107 1.00 86.06 251 LYS A O 1
ATOM 1920 N N . ASP A 1 252 ? -15.722 -1.984 -31.040 1.00 78.75 252 ASP A N 1
ATOM 1921 C CA . ASP A 1 252 ? -14.661 -2.564 -31.846 1.00 78.75 252 ASP A CA 1
ATOM 1922 C C . ASP A 1 252 ? -14.806 -2.067 -33.294 1.00 78.75 252 ASP A C 1
ATOM 1924 O O . ASP A 1 252 ? -15.866 -2.223 -33.907 1.00 78.75 252 ASP A O 1
ATOM 1928 N N . ASP A 1 253 ? -13.760 -1.443 -33.834 1.00 75.81 253 ASP A N 1
ATOM 1929 C CA . ASP A 1 253 ? -13.780 -0.856 -35.180 1.00 75.81 253 ASP A CA 1
ATOM 1930 C C . ASP A 1 253 ? -13.914 -1.910 -36.296 1.00 75.81 253 ASP A C 1
ATOM 1932 O O . ASP A 1 253 ? -14.318 -1.589 -37.416 1.00 75.81 253 ASP A O 1
ATOM 1936 N N . THR A 1 254 ? -13.607 -3.175 -35.998 1.00 77.12 254 THR A N 1
ATOM 1937 C CA . THR A 1 254 ? -13.634 -4.302 -36.938 1.00 77.12 254 THR A CA 1
ATOM 1938 C C . THR A 1 254 ? -14.956 -5.064 -36.874 1.00 77.12 254 THR A C 1
ATOM 1940 O O . THR A 1 254 ? -15.526 -5.401 -37.913 1.00 77.12 254 THR A O 1
ATOM 1943 N N . THR A 1 255 ? -15.462 -5.350 -35.671 1.00 81.25 255 THR A N 1
ATOM 1944 C CA . THR A 1 255 ? -16.675 -6.167 -35.468 1.00 81.25 255 THR A CA 1
ATOM 1945 C C . THR A 1 255 ? -17.932 -5.334 -35.212 1.00 81.25 255 THR A C 1
ATOM 1947 O O . THR A 1 255 ? -19.048 -5.811 -35.420 1.00 81.25 255 THR A O 1
ATOM 1950 N N . GLY A 1 256 ? -17.780 -4.077 -34.788 1.00 82.69 256 GLY A N 1
ATOM 1951 C CA . GLY A 1 256 ? -18.875 -3.198 -34.377 1.00 82.69 256 GLY A CA 1
ATOM 1952 C C . GLY A 1 256 ? -19.485 -3.548 -33.014 1.00 82.69 256 GLY A C 1
ATOM 1953 O O . GLY A 1 256 ? -20.444 -2.887 -32.596 1.00 82.69 256 GLY A O 1
ATOM 1954 N N . GLU A 1 257 ? -18.958 -4.563 -32.323 1.00 86.50 257 GLU A N 1
ATOM 1955 C CA . GLU A 1 257 ? -19.445 -5.007 -31.019 1.00 86.50 257 GLU A CA 1
ATOM 1956 C C . GLU A 1 257 ? -18.993 -4.072 -29.893 1.00 86.50 257 GLU A C 1
ATOM 1958 O O . GLU A 1 257 ? -17.925 -3.465 -29.934 1.00 86.50 257 GLU A O 1
ATOM 1963 N N . ALA A 1 258 ? -19.839 -3.931 -28.872 1.00 87.19 258 ALA A N 1
ATOM 1964 C CA . ALA A 1 258 ? -19.546 -3.112 -27.704 1.00 87.19 258 ALA A CA 1
ATOM 1965 C C . ALA A 1 258 ? -18.676 -3.897 -26.710 1.00 87.19 258 ALA A C 1
ATOM 1967 O O . ALA A 1 258 ? -19.102 -4.936 -26.206 1.00 87.19 258 ALA A O 1
ATOM 1968 N N . LYS A 1 259 ? -17.493 -3.371 -26.384 1.00 87.00 259 LYS A N 1
ATOM 1969 C CA . LYS A 1 259 ? -16.534 -3.969 -25.449 1.00 87.00 259 LYS A CA 1
ATOM 1970 C C . LYS A 1 259 ? -16.251 -3.025 -24.286 1.00 87.00 259 LYS A C 1
ATOM 1972 O O . LYS A 1 259 ? -16.122 -1.815 -24.471 1.00 87.00 259 LYS A O 1
ATOM 1977 N N . ALA A 1 260 ? -16.148 -3.585 -23.083 1.00 87.62 260 ALA A N 1
ATOM 1978 C CA . ALA A 1 260 ? -15.661 -2.856 -21.920 1.00 87.62 260 ALA A CA 1
ATOM 1979 C C . ALA A 1 260 ? -14.136 -2.714 -22.007 1.00 87.62 260 ALA A C 1
ATOM 1981 O O . ALA A 1 260 ? -13.420 -3.712 -22.058 1.00 87.62 260 ALA A O 1
ATOM 1982 N N . VAL A 1 261 ? -13.654 -1.475 -22.035 1.00 90.44 261 VAL A N 1
ATOM 1983 C CA . VAL A 1 261 ? -12.241 -1.127 -22.200 1.00 90.44 261 VAL A CA 1
ATOM 1984 C C . VAL A 1 261 ? -11.823 -0.218 -21.053 1.00 90.44 261 VAL A C 1
ATOM 1986 O O . VAL A 1 261 ? -12.510 0.753 -20.728 1.00 90.44 261 VAL A O 1
ATOM 1989 N N . ILE A 1 262 ? -10.693 -0.541 -20.428 1.00 91.75 262 ILE A N 1
ATOM 1990 C CA . ILE A 1 262 ? -10.046 0.343 -19.459 1.00 91.75 262 ILE A CA 1
ATOM 1991 C C . ILE A 1 262 ? -9.205 1.340 -20.247 1.00 91.75 262 ILE A C 1
ATOM 1993 O O . ILE A 1 262 ? -8.348 0.941 -21.038 1.00 91.75 262 ILE A O 1
ATOM 1997 N N . VAL A 1 263 ? -9.451 2.626 -20.030 1.00 94.44 263 VAL A N 1
ATOM 1998 C CA . VAL A 1 263 ? -8.815 3.715 -20.763 1.00 94.44 263 VAL A CA 1
ATOM 1999 C C . VAL A 1 263 ? -8.032 4.655 -19.860 1.00 94.44 263 VAL A C 1
ATOM 2001 O O . VAL A 1 263 ? -8.315 4.807 -18.665 1.00 94.44 263 VAL A O 1
ATOM 2004 N N . ASP A 1 264 ? -7.024 5.264 -20.469 1.00 95.38 264 ASP A N 1
ATOM 2005 C CA . ASP A 1 264 ? -6.161 6.284 -19.896 1.00 95.38 264 ASP A CA 1
ATOM 2006 C C . ASP A 1 264 ? -6.854 7.663 -19.881 1.00 95.38 264 ASP A C 1
ATOM 2008 O O . ASP A 1 264 ? -8.016 7.801 -20.277 1.00 95.38 264 ASP A O 1
ATOM 2012 N N . VAL A 1 265 ? -6.158 8.700 -19.404 1.00 95.12 265 VAL A N 1
ATOM 2013 C CA . VAL A 1 265 ? -6.708 10.069 -19.310 1.00 95.12 265 VAL A CA 1
ATOM 2014 C C . VAL A 1 265 ? -7.138 10.669 -20.658 1.00 95.12 265 VAL A C 1
ATOM 2016 O O . VAL A 1 265 ? -7.942 11.598 -20.687 1.00 95.12 265 VAL A O 1
ATOM 2019 N N . ASN A 1 266 ? -6.625 10.141 -21.770 1.00 94.94 266 ASN A N 1
ATOM 2020 C CA . ASN A 1 266 ? -6.922 10.582 -23.131 1.00 94.94 266 ASN A CA 1
ATOM 2021 C C . ASN A 1 266 ? -7.949 9.665 -23.829 1.00 94.94 266 ASN A C 1
ATOM 2023 O O . ASN A 1 266 ? -8.095 9.740 -25.046 1.00 94.94 266 ASN A O 1
ATOM 2027 N N . ASP A 1 267 ? -8.635 8.797 -23.074 1.00 93.56 267 ASP A N 1
ATOM 2028 C CA . ASP A 1 267 ? -9.566 7.767 -23.554 1.00 93.56 267 ASP A CA 1
ATOM 2029 C C . ASP A 1 267 ? -8.922 6.694 -24.477 1.00 93.56 267 ASP A C 1
ATOM 2031 O O . ASP A 1 267 ? -9.633 5.939 -25.150 1.00 93.56 267 ASP A O 1
ATOM 2035 N N . ASN A 1 268 ? -7.590 6.546 -24.464 1.00 93.88 268 ASN A N 1
ATOM 2036 C CA . ASN A 1 268 ? -6.893 5.458 -25.160 1.00 93.88 268 ASN A CA 1
ATOM 2037 C C . ASN A 1 268 ? -6.930 4.171 -24.329 1.00 93.88 268 ASN A C 1
ATOM 2039 O O . ASN A 1 268 ? -6.803 4.222 -23.108 1.00 93.88 268 ASN A O 1
ATOM 2043 N N . ALA A 1 269 ? -7.022 3.003 -24.973 1.00 92.50 269 ALA A N 1
ATOM 2044 C CA . ALA A 1 269 ? -6.958 1.713 -24.282 1.00 92.50 269 ALA A CA 1
ATOM 2045 C C . ALA A 1 269 ? -5.651 1.576 -23.479 1.00 92.50 269 ALA A C 1
ATOM 2047 O O . ALA A 1 269 ? -4.567 1.538 -24.065 1.00 92.50 269 ALA A O 1
ATOM 2048 N N . ALA A 1 270 ? -5.775 1.483 -22.154 1.00 91.44 270 ALA A N 1
ATOM 2049 C CA . ALA A 1 270 ? -4.659 1.486 -21.212 1.00 91.44 270 ALA A CA 1
ATOM 2050 C C . ALA A 1 270 ? -4.069 0.094 -20.968 1.00 91.44 270 ALA A C 1
ATOM 2052 O O . ALA A 1 270 ? -2.925 -0.001 -20.540 1.00 91.44 270 ALA A O 1
ATOM 2053 N N . ILE A 1 271 ? -4.840 -0.964 -21.226 1.00 86.56 271 ILE A N 1
ATOM 2054 C CA . ILE A 1 271 ? -4.429 -2.356 -21.026 1.00 86.56 271 ILE A CA 1
ATOM 2055 C C . ILE A 1 271 ? -4.054 -2.977 -22.368 1.00 86.56 271 ILE A C 1
ATOM 2057 O O . ILE A 1 271 ? -4.743 -2.781 -23.373 1.00 86.56 271 ILE A O 1
ATOM 2061 N N . ASP A 1 272 ? -2.946 -3.700 -22.380 1.00 78.81 272 ASP A N 1
ATOM 2062 C CA . ASP A 1 272 ? -2.540 -4.564 -23.475 1.00 78.81 272 ASP A CA 1
ATOM 2063 C C . ASP A 1 272 ? -3.352 -5.867 -23.426 1.00 78.81 272 ASP A C 1
ATOM 2065 O O . ASP A 1 272 ? -3.391 -6.549 -22.403 1.00 78.81 272 ASP A O 1
ATOM 2069 N N . GLU A 1 273 ? -4.048 -6.201 -24.513 1.00 75.94 273 GLU A N 1
ATOM 2070 C CA . GLU A 1 273 ? -4.975 -7.340 -24.521 1.00 75.94 273 GLU A CA 1
ATOM 2071 C C . GLU A 1 273 ? -4.275 -8.703 -24.534 1.00 75.94 273 GLU A C 1
ATOM 2073 O O . GLU A 1 273 ? -4.873 -9.683 -24.096 1.00 75.94 273 GLU A O 1
ATOM 2078 N N . ALA A 1 274 ? -3.030 -8.772 -25.014 1.00 67.62 274 ALA A N 1
ATOM 2079 C CA . ALA A 1 274 ? -2.271 -10.017 -25.069 1.00 67.62 274 ALA A CA 1
ATOM 2080 C C . ALA A 1 274 ? -1.696 -10.375 -23.695 1.00 67.62 274 ALA A C 1
ATOM 2082 O O . ALA A 1 274 ? -1.681 -11.539 -23.301 1.00 67.62 274 ALA A O 1
ATOM 2083 N N . THR A 1 275 ? -1.238 -9.366 -22.954 1.00 67.19 275 THR A N 1
ATOM 2084 C CA . THR A 1 275 ? -0.528 -9.560 -21.684 1.00 67.19 275 THR A CA 1
ATOM 2085 C C . THR A 1 275 ? -1.407 -9.304 -20.457 1.00 67.19 275 THR A C 1
ATOM 2087 O O . THR A 1 275 ? -1.152 -9.855 -19.387 1.00 67.19 275 THR A O 1
ATOM 2090 N N . GLY A 1 276 ? -2.439 -8.464 -20.579 1.00 71.81 276 GLY A N 1
ATOM 2091 C CA . GLY A 1 276 ? -3.257 -7.992 -19.460 1.00 71.81 276 GLY A CA 1
ATOM 2092 C C . GLY A 1 276 ? -2.596 -6.905 -18.600 1.00 71.81 276 GLY A C 1
ATOM 2093 O O . GLY A 1 276 ? -3.183 -6.500 -17.595 1.00 71.81 276 GLY A O 1
ATOM 2094 N N . PHE A 1 277 ? -1.404 -6.419 -18.970 1.00 74.69 277 PHE A N 1
ATOM 2095 C CA . PHE A 1 277 ? -0.681 -5.358 -18.257 1.00 74.69 277 PHE A CA 1
ATOM 2096 C C . PHE A 1 277 ? -1.025 -3.965 -18.803 1.00 74.69 277 PHE A C 1
ATOM 2098 O O . PHE A 1 277 ? -1.578 -3.823 -19.895 1.00 74.69 277 PHE A O 1
ATOM 2105 N N . PHE A 1 278 ? -0.685 -2.912 -18.052 1.00 83.19 278 PHE A N 1
ATOM 2106 C CA . PHE A 1 278 ? -0.743 -1.549 -18.586 1.00 83.19 278 PHE A CA 1
ATOM 2107 C C . PHE A 1 278 ? 0.238 -1.381 -19.749 1.00 83.19 278 PHE A C 1
ATOM 2109 O O . PHE A 1 278 ? 1.393 -1.790 -19.655 1.00 83.19 278 PHE A O 1
ATOM 2116 N N . LYS A 1 279 ? -0.204 -0.729 -20.825 1.00 82.19 279 LYS A N 1
ATOM 2117 C CA . LYS A 1 279 ? 0.682 -0.310 -21.916 1.00 82.19 279 LYS A CA 1
ATOM 2118 C C . LYS A 1 279 ? 1.680 0.722 -21.402 1.00 82.19 279 LYS A C 1
ATOM 2120 O O . LYS A 1 279 ? 1.298 1.616 -20.649 1.00 82.19 279 LYS A O 1
ATOM 2125 N N . GLU A 1 280 ? 2.909 0.681 -21.904 1.00 80.69 280 GLU A N 1
ATOM 2126 C CA . GLU A 1 280 ? 3.942 1.690 -21.604 1.00 80.69 280 GLU A CA 1
ATOM 2127 C C . GLU A 1 280 ? 3.493 3.114 -21.962 1.00 80.69 280 GLU A C 1
ATOM 2129 O O . GLU A 1 280 ? 3.811 4.083 -21.282 1.00 80.69 280 GLU A O 1
ATOM 2134 N N . THR A 1 281 ? 2.678 3.251 -23.011 1.00 84.88 281 THR A N 1
ATOM 2135 C CA . THR A 1 281 ? 2.141 4.543 -23.455 1.00 84.88 281 THR A CA 1
ATOM 2136 C C . THR A 1 281 ? 0.947 5.028 -22.633 1.00 84.88 281 THR A C 1
ATOM 2138 O O . THR A 1 281 ? 0.457 6.130 -22.879 1.00 84.88 281 THR A O 1
ATOM 2141 N N . ALA A 1 282 ? 0.414 4.213 -21.717 1.00 92.62 282 ALA A N 1
ATOM 2142 C CA . ALA A 1 282 ? -0.760 4.583 -20.941 1.00 92.62 282 ALA A CA 1
ATOM 2143 C C . ALA A 1 282 ? -0.409 5.684 -19.935 1.00 92.62 282 ALA A C 1
ATOM 2145 O O . ALA A 1 282 ? 0.596 5.612 -19.228 1.00 92.62 282 ALA A O 1
ATOM 2146 N N . ARG A 1 283 ? -1.278 6.692 -19.840 1.00 96.12 283 ARG A N 1
ATOM 2147 C CA . ARG A 1 283 ? -1.163 7.775 -18.860 1.00 96.12 283 ARG A CA 1
ATOM 2148 C C . ARG A 1 283 ? -2.320 7.752 -17.867 1.00 96.12 283 ARG A C 1
ATOM 2150 O O . ARG A 1 283 ? -3.459 8.064 -18.226 1.00 96.12 283 ARG A O 1
ATOM 2157 N N . SER A 1 284 ? -2.037 7.432 -16.609 1.00 94.81 284 SER A N 1
ATOM 2158 C CA . SER A 1 284 ? -3.047 7.482 -15.551 1.00 94.81 284 SER A CA 1
ATOM 2159 C C . SER A 1 284 ? -3.507 8.920 -15.261 1.00 94.81 284 SER A C 1
ATOM 2161 O O . SER A 1 284 ? -2.823 9.897 -15.573 1.00 94.81 284 SER A O 1
ATOM 2163 N N . TRP A 1 285 ? -4.708 9.063 -14.689 1.00 94.31 285 TRP A N 1
ATOM 2164 C CA . TRP A 1 285 ? -5.452 10.335 -14.626 1.00 94.31 285 TRP A CA 1
ATOM 2165 C C . TRP A 1 285 ? -4.730 11.479 -13.914 1.00 94.31 285 TRP A C 1
ATOM 2167 O O . TRP A 1 285 ? -4.981 12.649 -14.196 1.00 94.31 285 TRP A O 1
ATOM 2177 N N . TRP A 1 286 ? -3.873 11.135 -12.960 1.00 95.56 286 TRP A N 1
ATOM 2178 C CA . TRP A 1 286 ? -3.154 12.095 -12.126 1.00 95.56 286 TRP A CA 1
ATOM 2179 C C . TRP A 1 286 ? -1.724 12.323 -12.605 1.00 95.56 286 TRP A C 1
ATOM 2181 O O . TRP A 1 286 ? -1.041 13.208 -12.103 1.00 95.56 286 TRP A O 1
ATOM 2191 N N . SER A 1 287 ? -1.251 11.539 -13.568 1.00 95.94 287 SER A N 1
ATOM 2192 C CA . SER A 1 287 ? 0.150 11.568 -13.963 1.00 95.94 287 SER A CA 1
ATOM 2193 C C . SER A 1 287 ? 0.450 12.763 -14.863 1.00 95.94 287 SER A C 1
ATOM 2195 O O . SER A 1 287 ? -0.351 13.090 -15.747 1.00 95.94 287 SER A O 1
ATOM 2197 N N . PRO A 1 288 ? 1.608 13.424 -14.700 1.00 91.81 288 PRO A N 1
ATOM 2198 C CA . PRO A 1 288 ? 2.028 14.501 -15.595 1.00 91.81 288 PRO A CA 1
ATOM 2199 C C . PRO A 1 288 ? 2.404 13.986 -16.996 1.00 91.81 288 PRO A C 1
ATOM 2201 O O . PRO A 1 288 ? 2.198 14.697 -17.978 1.00 91.81 288 PRO A O 1
ATOM 2204 N N . ALA A 1 289 ? 2.886 12.745 -17.096 1.00 93.81 289 ALA A N 1
ATOM 2205 C CA . ALA A 1 289 ? 3.300 12.067 -18.325 1.00 93.81 289 ALA A CA 1
ATOM 2206 C C . ALA A 1 289 ? 2.802 10.609 -18.344 1.00 93.81 289 ALA A C 1
ATOM 2208 O O . ALA A 1 289 ? 2.177 10.169 -17.378 1.00 93.81 289 ALA A O 1
ATOM 2209 N N . ALA A 1 290 ? 3.038 9.893 -19.450 1.00 92.62 290 ALA A N 1
ATOM 2210 C CA . ALA A 1 290 ? 2.787 8.454 -19.520 1.00 92.62 290 ALA A CA 1
ATOM 2211 C C . ALA A 1 290 ? 3.619 7.738 -18.453 1.00 92.62 290 ALA A C 1
ATOM 2213 O O . ALA A 1 290 ? 4.807 8.002 -18.320 1.00 92.62 290 ALA A O 1
ATOM 2214 N N . ASP A 1 291 ? 2.953 6.899 -17.673 1.00 89.75 291 ASP A N 1
ATOM 2215 C CA . ASP A 1 291 ? 3.499 6.228 -16.496 1.00 89.75 291 ASP A CA 1
ATOM 2216 C C . ASP A 1 291 ? 3.280 4.712 -16.544 1.00 89.75 291 ASP A C 1
ATOM 2218 O O . ASP A 1 291 ? 3.839 3.994 -15.718 1.00 89.75 291 ASP A O 1
ATOM 2222 N N . GLY A 1 292 ? 2.438 4.233 -17.468 1.00 88.69 292 GLY A N 1
ATOM 2223 C CA . GLY A 1 292 ? 2.254 2.831 -17.823 1.00 88.69 292 GLY A CA 1
ATOM 2224 C C . GLY A 1 292 ? 2.283 1.862 -16.631 1.00 88.69 292 GLY A C 1
ATOM 2225 O O . GLY A 1 292 ? 1.644 2.123 -15.598 1.00 88.69 292 GLY A O 1
ATOM 2226 N N . PRO A 1 293 ? 3.023 0.745 -16.742 1.00 81.12 293 PRO A N 1
ATOM 2227 C CA . PRO A 1 293 ? 3.194 -0.204 -15.650 1.00 81.12 293 PRO A CA 1
ATOM 2228 C C . PRO A 1 293 ? 4.185 0.270 -14.572 1.00 81.12 293 PRO A C 1
ATOM 2230 O O . PRO A 1 293 ? 4.208 -0.325 -13.497 1.00 81.12 293 PRO A O 1
ATOM 2233 N N . ASN A 1 294 ? 4.977 1.326 -14.804 1.00 84.12 294 ASN A N 1
ATOM 2234 C CA . ASN A 1 294 ? 6.003 1.784 -13.865 1.00 84.12 294 ASN A CA 1
ATOM 2235 C C . ASN A 1 294 ? 5.374 2.317 -12.568 1.00 84.12 294 ASN A C 1
ATOM 2237 O O . ASN A 1 294 ? 4.638 3.305 -12.563 1.00 84.12 294 ASN A O 1
ATOM 2241 N N . VAL A 1 295 ? 5.662 1.661 -11.444 1.00 88.00 295 VAL A N 1
ATOM 2242 C CA . VAL A 1 295 ? 5.079 2.005 -10.141 1.00 88.00 295 VAL A CA 1
ATOM 2243 C C . VAL A 1 295 ? 5.670 3.300 -9.583 1.00 88.00 295 VAL A C 1
ATOM 2245 O O . VAL A 1 295 ? 4.949 4.068 -8.951 1.00 88.00 295 VAL A O 1
ATOM 2248 N N . ARG A 1 296 ? 6.949 3.583 -9.850 1.00 86.50 296 ARG A N 1
ATOM 2249 C CA . ARG A 1 296 ? 7.657 4.761 -9.318 1.00 86.50 296 ARG A CA 1
ATOM 2250 C C . ARG A 1 296 ? 7.197 6.073 -9.954 1.00 86.50 296 ARG A C 1
ATOM 2252 O O . ARG A 1 296 ? 7.416 7.137 -9.383 1.00 86.50 296 ARG A O 1
ATOM 2259 N N . GLU A 1 297 ? 6.554 6.005 -11.114 1.00 88.56 297 GLU A N 1
ATOM 2260 C CA . GLU A 1 297 ? 6.144 7.174 -11.884 1.00 88.56 297 GLU A CA 1
ATOM 2261 C C . GLU A 1 297 ? 4.647 7.463 -11.769 1.00 88.56 297 GLU A C 1
ATOM 2263 O O . GLU A 1 297 ? 3.802 6.565 -11.687 1.00 88.56 297 GLU A O 1
ATOM 2268 N N . GLY A 1 298 ? 4.310 8.754 -11.810 1.00 93.81 298 GLY A N 1
ATOM 2269 C CA . GLY A 1 298 ? 2.928 9.199 -11.905 1.00 93.81 298 GLY A CA 1
ATOM 2270 C C . GLY A 1 298 ? 2.076 8.875 -10.674 1.00 93.81 298 GLY A C 1
ATOM 2271 O O . GLY A 1 298 ? 2.564 8.814 -9.541 1.00 93.81 298 GLY A O 1
ATOM 2272 N N . GLY A 1 299 ? 0.771 8.713 -10.892 1.00 95.00 299 GLY A N 1
ATOM 2273 C CA . GLY A 1 299 ? -0.206 8.370 -9.866 1.00 95.00 299 GLY A CA 1
ATOM 2274 C C . GLY A 1 299 ? -0.246 9.364 -8.703 1.00 95.00 299 GLY A C 1
ATOM 2275 O O . GLY A 1 299 ? 0.162 10.521 -8.821 1.00 95.00 299 GLY A O 1
ATOM 2276 N N . ALA A 1 300 ? -0.735 8.899 -7.557 1.00 96.19 300 ALA A N 1
ATOM 2277 C CA . ALA A 1 300 ? -0.807 9.688 -6.329 1.00 96.19 300 ALA A CA 1
ATOM 2278 C C . ALA A 1 300 ? 0.580 10.071 -5.785 1.00 96.19 300 ALA A C 1
ATOM 2280 O O . ALA A 1 300 ? 0.710 11.112 -5.143 1.00 96.19 300 ALA A O 1
ATOM 2281 N N . ALA A 1 301 ? 1.622 9.275 -6.060 1.00 95.00 301 ALA A N 1
ATOM 2282 C CA . ALA A 1 301 ? 2.990 9.588 -5.641 1.00 95.00 301 ALA A CA 1
ATOM 2283 C C . ALA A 1 301 ? 3.467 10.927 -6.234 1.00 95.00 301 ALA A C 1
ATOM 2285 O O . ALA A 1 301 ? 3.991 11.777 -5.510 1.00 95.00 301 ALA A O 1
ATOM 2286 N N . SER A 1 302 ? 3.173 11.168 -7.518 1.00 94.81 302 SER A N 1
ATOM 2287 C CA . SER A 1 302 ? 3.478 12.436 -8.199 1.00 94.81 302 SER A CA 1
ATOM 2288 C C . SER A 1 302 ? 2.690 13.646 -7.672 1.00 94.81 302 SER A C 1
ATOM 2290 O O . SER A 1 302 ? 3.106 14.782 -7.875 1.00 94.81 302 SER A O 1
ATOM 2292 N N . GLN A 1 303 ? 1.581 13.415 -6.961 1.00 95.94 303 GLN A N 1
ATOM 2293 C CA . GLN A 1 303 ? 0.704 14.455 -6.405 1.00 95.94 303 GLN A CA 1
ATOM 2294 C C . GLN A 1 303 ? 1.040 14.824 -4.955 1.00 95.94 303 GLN A C 1
ATOM 2296 O O . GLN A 1 303 ? 0.380 15.673 -4.345 1.00 95.94 303 GLN A O 1
ATOM 2301 N N . LEU A 1 304 ? 2.068 14.203 -4.370 1.00 93.94 304 LEU A N 1
ATOM 2302 C CA . LEU A 1 304 ? 2.590 14.634 -3.079 1.00 93.94 304 LEU A CA 1
ATOM 2303 C C . LEU A 1 304 ? 3.084 16.092 -3.183 1.00 93.94 304 LEU A C 1
ATOM 2305 O O . LEU A 1 304 ? 3.672 16.454 -4.197 1.00 93.94 304 LEU A O 1
ATOM 2309 N N . PRO A 1 305 ? 2.878 16.952 -2.168 1.00 92.38 305 PRO A N 1
ATOM 2310 C CA . PRO A 1 305 ? 3.331 18.345 -2.212 1.00 92.38 305 PRO A CA 1
ATOM 2311 C C . PRO A 1 305 ? 4.846 18.490 -2.420 1.00 92.38 305 PRO A C 1
ATOM 2313 O O . PRO A 1 305 ? 5.609 17.733 -1.826 1.00 92.38 305 PRO A O 1
ATOM 2316 N N . GLU A 1 306 ? 5.285 19.492 -3.193 1.00 89.00 306 GLU A N 1
ATOM 2317 C CA . GLU A 1 306 ? 6.713 19.869 -3.307 1.00 89.00 306 GLU A CA 1
ATOM 2318 C C . GLU A 1 306 ? 7.279 20.381 -1.979 1.00 89.00 306 GLU A C 1
ATOM 2320 O O . GLU A 1 306 ? 8.342 19.980 -1.524 1.00 89.00 306 GLU A O 1
ATOM 2325 N N . ALA A 1 307 ? 6.535 21.260 -1.305 1.00 86.81 307 ALA A N 1
ATOM 2326 C CA . ALA A 1 307 ? 6.916 21.725 0.019 1.00 86.81 307 ALA A CA 1
ATOM 2327 C C . ALA A 1 307 ? 6.494 20.687 1.065 1.00 86.81 307 ALA A C 1
ATOM 2329 O O . ALA A 1 307 ? 5.308 20.529 1.365 1.00 86.81 307 ALA A O 1
ATOM 2330 N N . THR A 1 308 ? 7.463 20.013 1.676 1.00 82.19 308 THR A N 1
ATOM 2331 C CA . THR A 1 308 ? 7.236 18.983 2.707 1.00 82.19 308 THR A CA 1
ATOM 2332 C C . THR A 1 308 ? 6.513 19.522 3.947 1.00 82.19 308 THR A C 1
ATOM 2334 O O . THR A 1 308 ? 5.797 18.784 4.630 1.00 82.19 308 THR A O 1
ATOM 2337 N N . SER A 1 309 ? 6.588 20.829 4.212 1.00 83.81 309 SER A N 1
ATOM 2338 C CA . SER A 1 309 ? 5.776 21.514 5.227 1.00 83.81 309 SER A CA 1
ATOM 2339 C C . SER A 1 309 ? 4.267 21.379 4.976 1.00 83.81 309 SER A C 1
ATOM 2341 O O . SER A 1 309 ? 3.510 21.279 5.940 1.00 83.81 309 SER A O 1
ATOM 2343 N N . ASN A 1 310 ? 3.834 21.252 3.718 1.00 85.81 310 ASN A N 1
ATOM 2344 C CA . ASN A 1 310 ? 2.432 21.067 3.337 1.00 85.81 310 ASN A CA 1
ATOM 2345 C C . ASN A 1 310 ? 1.944 19.614 3.487 1.00 85.81 310 ASN A C 1
ATOM 2347 O O . ASN A 1 310 ? 0.740 19.368 3.402 1.00 85.81 310 ASN A O 1
ATOM 2351 N N . ARG A 1 311 ? 2.834 18.639 3.735 1.00 91.25 311 ARG A N 1
ATOM 2352 C CA . ARG A 1 311 ? 2.428 17.244 3.971 1.00 91.25 311 ARG A CA 1
ATOM 2353 C C . ARG A 1 311 ? 1.739 17.094 5.327 1.00 91.25 311 ARG A C 1
ATOM 2355 O O . ARG A 1 311 ? 2.337 17.307 6.379 1.00 91.25 311 ARG A O 1
ATOM 2362 N N . LYS A 1 312 ? 0.478 16.667 5.308 1.00 94.50 312 LYS A N 1
ATOM 2363 C CA . LYS A 1 312 ? -0.326 16.404 6.509 1.00 94.50 312 LYS A CA 1
ATOM 2364 C C . LYS A 1 312 ? -0.090 14.980 7.011 1.00 94.50 312 LYS A C 1
ATOM 2366 O O . LYS A 1 312 ? -0.842 14.067 6.676 1.00 94.50 312 LYS A O 1
ATOM 2371 N N . VAL A 1 313 ? 0.986 14.800 7.778 1.00 95.94 313 VAL A N 1
ATOM 2372 C CA . VAL A 1 313 ? 1.345 13.515 8.397 1.00 95.94 313 VAL A CA 1
ATOM 2373 C C . VAL A 1 313 ? 1.060 13.559 9.895 1.00 95.94 313 VAL A C 1
ATOM 2375 O O . VAL A 1 313 ? 1.590 14.417 10.610 1.00 95.94 313 VAL A O 1
ATOM 2378 N N . PHE A 1 314 ? 0.229 12.630 10.363 1.00 95.19 314 PHE A N 1
ATOM 2379 C CA . PHE A 1 314 ? -0.270 12.579 11.735 1.00 95.19 314 PHE A CA 1
ATOM 2380 C C . PHE A 1 314 ? 0.038 11.238 12.399 1.00 95.19 314 PHE A C 1
ATOM 2382 O O . PHE A 1 314 ? 0.086 10.198 11.747 1.00 95.19 314 PHE A O 1
ATOM 2389 N N . SER A 1 315 ? 0.196 11.253 13.718 1.00 95.56 315 SER A N 1
ATOM 2390 C CA . SER A 1 315 ? 0.320 10.057 14.549 1.00 95.56 315 SER A CA 1
ATOM 2391 C C . SER A 1 315 ? -0.432 10.242 15.867 1.00 95.56 315 SER A C 1
ATOM 2393 O O . SER A 1 315 ? -0.719 11.357 16.293 1.00 95.56 315 SER A O 1
ATOM 2395 N N . ASN A 1 316 ? -0.767 9.153 16.553 1.00 94.00 316 ASN A N 1
ATOM 2396 C CA . ASN A 1 316 ? -1.525 9.176 17.807 1.00 94.00 316 ASN A CA 1
ATOM 2397 C C . ASN A 1 316 ? -0.624 9.454 19.031 1.00 94.00 316 ASN A C 1
ATOM 2399 O O . ASN A 1 316 ? -0.545 8.651 19.966 1.00 94.00 316 ASN A O 1
ATOM 2403 N N . LEU A 1 317 ? 0.079 10.589 18.996 1.00 90.88 317 LEU A N 1
ATOM 2404 C CA . LEU A 1 317 ? 1.121 10.977 19.953 1.00 90.88 317 LEU A CA 1
ATOM 2405 C C . LEU A 1 317 ? 0.561 11.529 21.260 1.00 90.88 317 LEU A C 1
ATOM 2407 O O . LEU A 1 317 ? 1.073 11.216 22.336 1.00 90.88 317 LEU A O 1
ATOM 2411 N N . SER A 1 318 ? -0.477 12.356 21.165 1.00 77.56 318 SER A N 1
ATOM 2412 C CA . SER A 1 318 ? -1.053 13.043 22.315 1.00 77.56 318 SER A CA 1
ATOM 2413 C C . SER A 1 318 ? -2.168 12.236 22.980 1.00 77.56 318 SER A C 1
ATOM 2415 O O . SER A 1 318 ? -2.742 11.309 22.403 1.00 77.56 318 SER A O 1
ATOM 2417 N N . SER A 1 319 ? -2.476 12.585 24.230 1.00 66.38 319 SER A N 1
ATOM 2418 C CA . SER A 1 319 ? -3.646 12.058 24.941 1.00 66.38 319 SER A CA 1
ATOM 2419 C C . SER A 1 319 ? -4.958 12.487 24.277 1.00 66.38 319 SER A C 1
ATOM 2421 O O . SER A 1 319 ? -5.935 11.743 24.332 1.00 66.38 319 SER A O 1
ATOM 2423 N N . ASN A 1 320 ? -4.965 13.644 23.601 1.00 61.75 320 ASN A N 1
ATOM 2424 C CA . ASN A 1 320 ? -6.090 14.116 22.806 1.00 61.75 320 ASN A CA 1
ATOM 2425 C C . ASN A 1 320 ? -6.121 13.409 21.440 1.00 61.75 320 ASN A C 1
ATOM 2427 O O . ASN A 1 320 ? -5.638 13.915 20.427 1.00 61.75 320 ASN A O 1
ATOM 2431 N N . ARG A 1 321 ? -6.643 12.182 21.440 1.00 66.50 321 ARG A N 1
ATOM 2432 C CA . ARG A 1 321 ? -6.750 11.317 20.253 1.00 66.50 321 ARG A CA 1
ATOM 2433 C C . ARG A 1 321 ? -7.987 11.612 19.399 1.00 66.50 321 ARG A C 1
ATOM 2435 O O . ARG A 1 321 ? -8.078 11.117 18.283 1.00 66.50 321 ARG A O 1
ATOM 2442 N N . SER A 1 322 ? -8.906 12.438 19.896 1.00 75.31 322 SER A N 1
ATOM 2443 C CA . SER A 1 322 ? -10.156 12.771 19.210 1.00 75.31 322 SER A CA 1
ATOM 2444 C C . SER A 1 322 ? -9.995 13.769 18.059 1.00 75.31 322 SER A C 1
ATOM 2446 O O . SER A 1 322 ? -10.981 14.041 17.389 1.00 75.31 322 SER A O 1
ATOM 2448 N N . ASP A 1 323 ? -8.790 14.291 17.805 1.00 88.50 323 ASP A N 1
ATOM 2449 C CA . ASP A 1 323 ? -8.441 15.059 16.602 1.00 88.50 323 ASP A CA 1
ATOM 2450 C C . ASP A 1 323 ? -6.971 14.795 16.232 1.00 88.50 323 ASP A C 1
ATOM 2452 O O . ASP A 1 323 ? -6.041 15.252 16.905 1.00 88.50 323 ASP A O 1
ATOM 2456 N N . LEU A 1 324 ? -6.741 14.033 15.160 1.00 92.62 324 LEU A N 1
ATOM 2457 C CA . LEU A 1 324 ? -5.394 13.715 14.682 1.00 92.62 324 LEU A CA 1
ATOM 2458 C C . LEU A 1 324 ? -4.730 14.892 13.963 1.00 92.62 324 LEU A C 1
ATOM 2460 O O . LEU A 1 324 ? -3.505 14.916 13.884 1.00 92.62 324 LEU A O 1
ATOM 2464 N N . SER A 1 325 ? -5.501 15.867 13.479 1.00 92.06 325 SER A N 1
ATOM 2465 C CA . SER A 1 325 ? -4.967 17.047 12.791 1.00 92.06 325 SER A CA 1
ATOM 2466 C C . SER A 1 325 ? -4.383 18.099 13.734 1.00 92.06 325 SER A C 1
ATOM 2468 O O . SER A 1 325 ? -3.637 18.980 13.301 1.00 92.06 325 SER A O 1
ATOM 2470 N N . HIS A 1 326 ? -4.667 17.987 15.034 1.00 92.81 326 HIS A N 1
ATOM 2471 C CA . HIS A 1 326 ? -4.098 18.860 16.049 1.00 92.81 326 HIS A CA 1
ATOM 2472 C C . HIS A 1 326 ? -2.558 18.800 16.048 1.00 92.81 326 HIS A C 1
ATOM 2474 O O . HIS A 1 326 ? -1.950 17.734 15.927 1.00 92.81 326 HIS A O 1
ATOM 2480 N N . SER A 1 327 ? -1.897 19.943 16.255 1.00 91.75 327 SER A N 1
ATOM 2481 C CA . SER A 1 327 ? -0.431 20.073 16.152 1.00 91.75 327 SER A CA 1
ATOM 2482 C C . SER A 1 327 ? 0.351 19.139 17.085 1.00 91.75 327 SER A C 1
ATOM 2484 O O . SER A 1 327 ? 1.461 18.729 16.760 1.00 91.75 327 SER A O 1
ATOM 2486 N N . SER A 1 328 ? -0.244 18.735 18.211 1.00 92.62 328 SER A N 1
ATOM 2487 C CA . SER A 1 328 ? 0.329 17.755 19.147 1.00 92.62 328 SER A CA 1
ATOM 2488 C C . SER A 1 328 ? 0.479 16.345 18.566 1.00 92.62 328 SER A C 1
ATOM 2490 O O . SER A 1 328 ? 1.258 15.556 19.103 1.00 92.62 328 SER A O 1
ATOM 2492 N N . ASN A 1 329 ? -0.253 16.030 17.497 1.00 94.12 329 ASN A N 1
ATOM 2493 C CA . ASN A 1 329 ? -0.238 14.762 16.767 1.00 94.12 329 ASN A CA 1
ATOM 2494 C C . ASN A 1 329 ? 0.547 14.862 15.442 1.00 94.12 329 ASN A C 1
ATOM 2496 O O . ASN A 1 329 ? 0.765 13.848 14.781 1.00 94.12 329 ASN A O 1
ATOM 2500 N N . ALA A 1 330 ? 1.006 16.058 15.058 1.00 94.00 330 ALA A N 1
ATOM 2501 C CA . ALA A 1 330 ? 1.729 16.272 13.810 1.00 94.00 330 ALA A CA 1
ATOM 2502 C C . ALA A 1 330 ? 3.140 15.670 13.847 1.00 94.00 330 ALA A C 1
ATOM 2504 O O . ALA A 1 330 ? 3.881 15.841 14.819 1.00 94.00 330 ALA A O 1
ATOM 2505 N N . LEU A 1 331 ? 3.539 15.017 12.755 1.00 94.31 331 LEU A N 1
ATOM 2506 C CA . LEU A 1 331 ? 4.891 14.493 12.588 1.00 94.31 331 LEU A CA 1
ATOM 2507 C C . LEU A 1 331 ? 5.835 15.596 12.079 1.00 94.31 331 LEU A C 1
ATOM 2509 O O . LEU A 1 331 ? 6.049 15.754 10.876 1.00 94.31 331 LEU A O 1
ATOM 2513 N N . VAL A 1 332 ? 6.325 16.422 13.003 1.00 94.81 332 VAL A N 1
ATOM 2514 C CA . VAL A 1 332 ? 7.210 17.574 12.754 1.00 94.81 332 VAL A CA 1
ATOM 2515 C C . VAL A 1 332 ? 8.311 17.639 13.807 1.00 94.81 332 VAL A C 1
ATOM 2517 O O . VAL A 1 332 ? 8.102 17.255 14.956 1.00 94.81 332 VAL A O 1
ATOM 2520 N N . THR A 1 333 ? 9.478 18.162 13.434 1.00 94.62 333 THR A N 1
ATOM 2521 C CA . THR A 1 333 ? 10.676 18.199 14.294 1.00 94.62 333 THR A CA 1
ATOM 2522 C C . THR A 1 333 ? 10.520 19.065 15.546 1.00 94.62 333 THR A C 1
ATOM 2524 O O . THR A 1 333 ? 11.234 18.862 16.522 1.00 94.62 333 THR A O 1
ATOM 2527 N N . ASN A 1 334 ? 9.577 20.011 15.550 1.00 92.81 334 ASN A N 1
ATOM 2528 C CA . ASN A 1 334 ? 9.271 20.871 16.697 1.00 92.81 334 ASN A CA 1
ATOM 2529 C C . ASN A 1 334 ? 8.142 20.332 17.602 1.00 92.81 334 ASN A C 1
ATOM 2531 O O . ASN A 1 334 ? 7.733 21.026 18.534 1.00 92.81 334 ASN A O 1
ATOM 2535 N N . ASN A 1 335 ? 7.619 19.126 17.350 1.00 93.88 335 ASN A N 1
ATOM 2536 C CA . ASN A 1 335 ? 6.617 18.507 18.215 1.00 93.88 335 ASN A CA 1
ATOM 2537 C C . ASN A 1 335 ? 7.286 17.756 19.376 1.00 93.88 335 ASN A C 1
ATOM 2539 O O . ASN A 1 335 ? 7.816 16.662 19.207 1.00 93.88 335 ASN A O 1
ATOM 2543 N N . ASN A 1 336 ? 7.168 18.309 20.584 1.00 92.44 336 ASN A N 1
ATOM 2544 C CA . ASN A 1 336 ? 7.768 17.754 21.802 1.00 92.44 336 ASN A CA 1
ATOM 2545 C C . ASN A 1 336 ? 7.169 16.408 22.266 1.00 92.44 336 ASN A C 1
ATOM 2547 O O . ASN A 1 336 ? 7.690 15.811 23.204 1.00 92.44 336 ASN A O 1
ATOM 2551 N N . ASN A 1 337 ? 6.078 15.928 21.654 1.00 93.50 337 ASN A N 1
ATOM 2552 C CA . ASN A 1 337 ? 5.533 14.596 21.945 1.00 93.50 337 ASN A CA 1
ATOM 2553 C C . ASN A 1 337 ? 6.280 13.464 21.218 1.00 93.50 337 ASN A C 1
ATOM 2555 O O . ASN A 1 337 ? 6.025 12.297 21.526 1.00 93.50 337 ASN A O 1
ATOM 2559 N N . LEU A 1 338 ? 7.155 13.795 20.260 1.00 94.19 338 LEU A N 1
ATOM 2560 C CA . LEU A 1 338 ? 8.021 12.845 19.563 1.00 94.19 338 LEU A CA 1
ATOM 2561 C C . LEU A 1 338 ? 9.354 12.713 20.287 1.00 94.19 338 LEU A C 1
ATOM 2563 O O . LEU A 1 338 ? 10.018 13.700 20.597 1.00 94.19 338 LEU A O 1
ATOM 2567 N N . THR A 1 339 ? 9.763 11.475 20.521 1.00 95.50 339 THR A N 1
ATOM 2568 C CA . THR A 1 339 ? 11.016 11.151 21.199 1.00 95.50 339 THR A CA 1
ATOM 2569 C C . THR A 1 339 ? 11.780 10.089 20.422 1.00 95.50 339 THR A C 1
ATOM 2571 O O . THR A 1 339 ? 11.191 9.309 19.675 1.00 95.50 339 THR A O 1
ATOM 2574 N N . GLY A 1 340 ? 13.092 9.982 20.649 1.00 96.81 340 GLY A N 1
ATOM 2575 C CA . GLY A 1 340 ? 13.891 8.897 20.065 1.00 96.81 340 GLY A CA 1
ATOM 2576 C C . GLY A 1 340 ? 13.364 7.497 20.411 1.00 96.81 340 GLY A C 1
ATOM 2577 O O . GLY A 1 340 ? 13.489 6.571 19.612 1.00 96.81 340 GLY A O 1
ATOM 2578 N N . ALA A 1 341 ? 12.699 7.339 21.564 1.00 96.62 341 ALA A N 1
ATOM 2579 C CA . ALA A 1 341 ? 12.088 6.074 21.969 1.00 96.62 341 ALA A CA 1
ATOM 2580 C C . ALA A 1 341 ? 10.967 5.623 21.016 1.00 96.62 341 ALA A C 1
ATOM 2582 O O . ALA A 1 341 ? 10.811 4.425 20.792 1.00 96.62 341 ALA A O 1
ATOM 2583 N N . ASP A 1 342 ? 10.231 6.564 20.415 1.00 96.75 342 ASP A N 1
ATOM 2584 C CA . ASP A 1 342 ? 9.191 6.260 19.425 1.00 96.75 342 ASP A CA 1
ATOM 2585 C C . ASP A 1 342 ? 9.781 5.638 18.155 1.00 96.75 342 ASP A C 1
ATOM 2587 O O . ASP A 1 342 ? 9.151 4.793 17.525 1.00 96.75 342 ASP A O 1
ATOM 2591 N N . PHE A 1 343 ? 11.025 5.998 17.837 1.00 97.69 343 PHE A N 1
ATOM 2592 C CA . PHE A 1 343 ? 11.820 5.453 16.740 1.00 97.69 343 PHE A CA 1
ATOM 2593 C C . PHE A 1 343 ? 12.764 4.326 17.203 1.00 97.69 343 PHE A C 1
ATOM 2595 O O . PHE A 1 343 ? 13.707 3.972 16.506 1.00 97.69 343 PHE A O 1
ATOM 2602 N N . GLY A 1 344 ? 12.536 3.743 18.384 1.00 96.50 344 GLY A N 1
ATOM 2603 C CA . GLY A 1 344 ? 13.270 2.567 18.862 1.00 96.50 344 GLY A CA 1
ATOM 2604 C C . GLY A 1 344 ? 14.629 2.837 19.519 1.00 96.50 344 GLY A C 1
ATOM 2605 O O . GLY A 1 344 ? 15.300 1.881 19.899 1.00 96.50 344 GLY A O 1
ATOM 2606 N N . ASN A 1 345 ? 15.036 4.096 19.715 1.00 96.69 345 ASN A N 1
ATOM 2607 C CA . ASN A 1 345 ? 16.278 4.439 20.416 1.00 96.69 345 ASN A CA 1
ATOM 2608 C C . ASN A 1 345 ? 16.098 5.633 21.369 1.00 96.69 345 ASN A C 1
ATOM 2610 O O . ASN A 1 345 ? 16.163 6.793 20.969 1.00 96.69 345 ASN A O 1
ATOM 2614 N N . SER A 1 346 ? 15.949 5.363 22.669 1.00 95.88 346 SER A N 1
ATOM 2615 C CA . SER A 1 346 ? 15.803 6.409 23.696 1.00 95.88 346 SER A CA 1
ATOM 2616 C C . SER A 1 346 ? 17.026 7.325 23.855 1.00 95.88 346 SER A C 1
ATOM 2618 O O . SER A 1 346 ? 16.887 8.397 24.436 1.00 95.88 346 SER A O 1
ATOM 2620 N N . ALA A 1 347 ? 18.202 6.920 23.364 1.00 96.12 347 ALA A N 1
ATOM 2621 C CA . ALA A 1 347 ? 19.444 7.693 23.418 1.00 96.12 347 ALA A CA 1
ATOM 2622 C C . ALA A 1 347 ? 19.774 8.409 22.091 1.00 96.12 347 ALA A C 1
ATOM 2624 O O . ALA A 1 347 ? 20.884 8.915 21.936 1.00 96.12 347 ALA A O 1
ATOM 2625 N N . MET A 1 348 ? 18.836 8.438 21.136 1.00 96.69 348 MET A N 1
ATOM 2626 C CA . MET A 1 348 ? 18.989 9.112 19.844 1.00 96.69 348 MET A CA 1
ATOM 2627 C C . MET A 1 348 ? 19.304 10.601 20.030 1.00 96.69 348 MET A C 1
ATOM 2629 O O . MET A 1 348 ? 18.659 11.285 20.831 1.00 96.69 348 MET A O 1
ATOM 2633 N N . SER A 1 349 ? 20.285 11.115 19.286 1.00 96.88 349 SER A N 1
ATOM 2634 C CA . SER A 1 349 ? 20.614 12.539 19.322 1.00 96.88 349 SER A CA 1
ATOM 2635 C C . SER A 1 349 ? 19.502 13.385 18.694 1.00 96.88 349 SER A C 1
ATOM 2637 O O . SER A 1 349 ? 18.739 12.919 17.848 1.00 96.88 349 SER A O 1
ATOM 2639 N N . SER A 1 350 ? 19.424 14.667 19.059 1.00 95.56 350 SER A N 1
ATOM 2640 C CA . SER A 1 350 ? 18.426 15.576 18.477 1.00 95.56 350 SER A CA 1
ATOM 2641 C C . SER A 1 350 ? 18.573 15.740 16.958 1.00 95.56 350 SER A C 1
ATOM 2643 O O . SER A 1 350 ? 17.579 15.996 16.284 1.00 95.56 350 SER A O 1
ATOM 2645 N N . ALA A 1 351 ? 19.791 15.596 16.422 1.00 95.94 351 ALA A N 1
ATOM 2646 C CA . ALA A 1 351 ? 20.051 15.672 14.986 1.00 95.94 351 ALA A CA 1
ATOM 2647 C C . ALA A 1 351 ? 19.506 14.437 14.251 1.00 95.94 351 ALA A C 1
ATOM 2649 O O . ALA A 1 351 ? 18.752 14.589 13.294 1.00 95.94 351 ALA A O 1
ATOM 2650 N N . GLU A 1 352 ? 19.802 13.233 14.751 1.00 96.81 352 GLU A N 1
ATOM 2651 C CA . GLU A 1 352 ? 19.271 11.979 14.195 1.00 96.81 352 GLU A CA 1
ATOM 2652 C C . GLU A 1 352 ? 17.741 11.920 14.299 1.00 96.81 352 GLU A C 1
ATOM 2654 O O . GLU A 1 352 ? 17.070 11.493 13.362 1.00 96.81 352 GLU A O 1
ATOM 2659 N N . LEU A 1 353 ? 17.173 12.400 15.414 1.00 97.44 353 LEU A N 1
ATOM 2660 C CA . LEU A 1 353 ? 15.723 12.473 15.592 1.00 97.44 353 LEU A CA 1
ATOM 2661 C C . LEU A 1 353 ? 15.077 13.420 14.572 1.00 97.44 353 LEU A C 1
ATOM 2663 O O . LEU A 1 353 ? 14.030 13.104 14.010 1.00 97.44 353 LEU A O 1
ATOM 2667 N N . ALA A 1 354 ? 15.693 14.575 14.312 1.00 96.38 354 ALA A N 1
ATOM 2668 C CA . ALA A 1 354 ? 15.197 15.500 13.302 1.00 96.38 354 ALA A CA 1
ATOM 2669 C C . ALA A 1 354 ? 15.273 14.898 11.888 1.00 96.38 354 ALA A C 1
ATOM 2671 O O . ALA A 1 354 ? 14.308 15.013 11.132 1.00 96.38 354 ALA A O 1
ATOM 2672 N N . GLU A 1 355 ? 16.376 14.221 11.555 1.00 96.69 355 GLU A N 1
ATOM 2673 C CA . GLU A 1 355 ? 16.568 13.533 10.273 1.00 96.69 355 GLU A CA 1
ATOM 2674 C C . GLU A 1 355 ? 15.494 12.460 10.047 1.00 96.69 355 GLU A C 1
ATOM 2676 O O . GLU A 1 355 ? 14.804 12.496 9.027 1.00 96.69 355 GLU A O 1
ATOM 2681 N N . ILE A 1 356 ? 15.270 11.558 11.014 1.00 97.56 356 ILE A N 1
ATOM 2682 C CA . ILE A 1 356 ? 14.276 10.489 10.851 1.00 97.56 356 ILE A CA 1
ATOM 2683 C C . ILE A 1 356 ? 12.843 11.026 10.797 1.00 97.56 356 ILE A C 1
ATOM 2685 O O . ILE A 1 356 ? 12.032 10.514 10.025 1.00 97.56 356 ILE A O 1
ATOM 2689 N N . ILE A 1 357 ? 12.511 12.076 11.559 1.00 97.00 357 ILE A N 1
ATOM 2690 C CA . ILE A 1 357 ? 11.190 12.721 11.483 1.00 97.00 357 ILE A CA 1
ATOM 2691 C C . ILE A 1 357 ? 10.971 13.316 10.088 1.00 97.00 357 ILE A C 1
ATOM 2693 O O . ILE A 1 357 ? 9.908 13.111 9.497 1.00 97.00 357 ILE A O 1
ATOM 2697 N N . ASN A 1 358 ? 11.973 14.013 9.547 1.00 96.19 358 ASN A N 1
ATOM 2698 C CA . ASN A 1 358 ? 11.922 14.592 8.207 1.00 96.19 358 ASN A CA 1
ATOM 2699 C C . ASN A 1 358 ? 11.779 13.506 7.131 1.00 96.19 358 ASN A C 1
ATOM 2701 O O . ASN A 1 358 ? 10.868 13.587 6.305 1.00 96.19 358 ASN A O 1
ATOM 2705 N N . TRP A 1 359 ? 12.590 12.447 7.185 1.00 96.25 359 TRP A N 1
ATOM 2706 C CA . TRP A 1 359 ? 12.494 11.318 6.255 1.00 96.25 359 TRP A CA 1
ATOM 2707 C C . TRP A 1 359 ? 11.127 10.634 6.308 1.00 96.25 359 TRP A C 1
ATOM 2709 O O . TRP A 1 359 ? 10.517 10.357 5.271 1.00 96.25 359 TRP A O 1
ATOM 2719 N N . THR A 1 360 ? 10.616 10.405 7.521 1.00 96.25 360 THR A N 1
ATOM 2720 C CA . THR A 1 360 ? 9.307 9.781 7.742 1.00 96.25 360 THR A CA 1
ATOM 2721 C C . THR A 1 360 ? 8.209 10.649 7.129 1.00 96.25 360 THR A C 1
ATOM 2723 O O . THR A 1 360 ? 7.368 10.142 6.394 1.00 96.25 360 THR A O 1
ATOM 2726 N N . ARG A 1 361 ? 8.264 11.976 7.318 1.00 93.62 361 ARG A N 1
ATOM 2727 C CA . ARG A 1 361 ? 7.342 12.937 6.684 1.00 93.62 361 ARG A CA 1
ATOM 2728 C C . ARG A 1 361 ? 7.484 12.991 5.155 1.00 93.62 361 ARG A C 1
ATOM 2730 O O . ARG A 1 361 ? 6.570 13.472 4.489 1.00 93.62 361 ARG A O 1
ATOM 2737 N N . GLY A 1 362 ? 8.589 12.487 4.609 1.00 93.75 362 GLY A N 1
ATOM 2738 C CA . GLY A 1 362 ? 8.858 12.396 3.178 1.00 93.75 362 GLY A CA 1
ATOM 2739 C C . GLY A 1 362 ? 9.730 13.519 2.625 1.00 93.75 362 GLY A C 1
ATOM 2740 O O . GLY A 1 362 ? 9.517 13.927 1.491 1.00 93.75 362 GLY A O 1
ATOM 2741 N N . VAL A 1 363 ? 10.667 14.025 3.426 1.00 95.00 363 VAL A N 1
ATOM 2742 C CA . VAL A 1 363 ? 11.823 14.799 2.946 1.00 95.00 363 VAL A CA 1
ATOM 2743 C C . VAL A 1 363 ? 12.859 13.829 2.379 1.00 95.00 363 VAL A C 1
ATOM 2745 O O . VAL A 1 363 ? 13.067 12.765 2.978 1.00 95.00 363 VAL A O 1
ATOM 2748 N N . ASP A 1 364 ? 13.512 14.173 1.271 1.00 92.00 364 ASP A N 1
ATOM 2749 C CA . ASP A 1 364 ? 14.560 13.330 0.690 1.00 92.00 364 ASP A CA 1
ATOM 2750 C C . ASP A 1 364 ? 15.926 13.488 1.375 1.00 92.00 364 ASP A C 1
ATOM 2752 O O . ASP A 1 364 ? 16.924 13.881 0.791 1.00 92.00 364 ASP A O 1
ATOM 2756 N N . VAL A 1 365 ? 16.017 13.136 2.657 1.00 93.38 365 VAL A N 1
ATOM 2757 C CA . VAL A 1 365 ? 17.271 13.314 3.421 1.00 93.38 365 VAL A CA 1
ATOM 2758 C C . VAL A 1 365 ? 18.444 12.445 2.928 1.00 93.38 365 VAL A C 1
ATOM 2760 O O . VAL A 1 365 ? 19.536 12.536 3.489 1.00 93.38 365 VAL A O 1
ATOM 2763 N N . LYS A 1 366 ? 18.218 11.551 1.954 1.00 87.56 366 LYS A N 1
ATOM 2764 C CA . LYS A 1 366 ? 19.214 10.611 1.424 1.00 87.56 366 LYS A CA 1
ATOM 2765 C C . LYS A 1 366 ? 19.564 10.855 -0.047 1.00 87.56 366 LYS A C 1
ATOM 2767 O O . LYS A 1 366 ? 20.330 10.043 -0.556 1.00 87.56 366 LYS A O 1
ATOM 2772 N N . ASP A 1 367 ? 19.067 11.930 -0.671 1.00 83.50 367 ASP A N 1
ATOM 2773 C CA . ASP A 1 367 ? 19.350 12.258 -2.081 1.00 83.50 367 ASP A CA 1
ATOM 2774 C C . ASP A 1 367 ? 19.056 11.044 -2.986 1.00 83.50 367 ASP A C 1
ATOM 2776 O O . ASP A 1 367 ? 19.933 10.481 -3.645 1.00 83.50 367 ASP A O 1
ATOM 2780 N N . LYS A 1 368 ? 17.828 10.513 -2.886 1.00 76.81 368 LYS A N 1
ATOM 2781 C CA . LYS A 1 368 ? 17.430 9.268 -3.555 1.00 76.81 368 LYS A CA 1
ATOM 2782 C C . LYS A 1 368 ? 17.346 9.458 -5.070 1.00 76.81 368 LYS A C 1
ATOM 2784 O O . LYS A 1 368 ? 17.536 8.476 -5.793 1.00 76.81 368 LYS A O 1
ATOM 2789 N N . ASP A 1 369 ? 17.041 10.660 -5.547 1.00 76.25 369 ASP A N 1
ATOM 2790 C CA . ASP A 1 369 ? 17.010 10.989 -6.975 1.00 76.25 369 ASP A CA 1
ATOM 2791 C C . ASP A 1 369 ? 18.365 11.468 -7.534 1.00 76.25 369 ASP A C 1
ATOM 2793 O O . ASP A 1 369 ? 18.548 11.463 -8.755 1.00 76.25 369 ASP A O 1
ATOM 2797 N N . GLY A 1 370 ? 19.346 11.743 -6.669 1.00 81.44 370 GLY A N 1
ATOM 2798 C CA . GLY A 1 370 ? 20.728 12.028 -7.048 1.00 81.44 370 GLY A CA 1
ATOM 2799 C C . GLY A 1 370 ? 20.935 13.445 -7.580 1.00 81.44 370 GLY A C 1
ATOM 2800 O O . GLY A 1 370 ? 21.900 13.676 -8.320 1.00 81.44 370 GLY A O 1
ATOM 2801 N N . ASP A 1 371 ? 20.039 14.378 -7.258 1.00 80.31 371 ASP A N 1
ATOM 2802 C CA . ASP A 1 371 ? 20.132 15.782 -7.657 1.00 80.31 371 ASP A CA 1
ATOM 2803 C C . ASP A 1 371 ? 20.986 16.639 -6.694 1.00 80.31 371 ASP A C 1
ATOM 2805 O O . ASP A 1 371 ? 21.268 17.805 -6.987 1.00 80.31 371 ASP A O 1
ATOM 2809 N N . SER A 1 372 ? 21.505 16.029 -5.616 1.00 86.50 372 SER A N 1
ATOM 2810 C CA . SER A 1 372 ? 22.292 16.650 -4.538 1.00 86.50 372 SER A CA 1
ATOM 2811 C C . SER A 1 372 ? 21.506 17.575 -3.600 1.00 86.50 372 SER A C 1
ATOM 2813 O O . SER A 1 372 ? 22.111 18.204 -2.719 1.00 86.50 372 SER A O 1
ATOM 2815 N N . GLU A 1 373 ? 20.185 17.648 -3.728 1.00 87.62 373 GLU A N 1
ATOM 2816 C CA . GLU A 1 373 ? 19.291 18.257 -2.754 1.00 87.62 373 GLU A CA 1
ATOM 2817 C C . GLU A 1 373 ? 18.840 17.201 -1.732 1.00 87.62 373 GLU A C 1
ATOM 2819 O O . GLU A 1 373 ? 18.679 16.021 -2.012 1.00 87.62 373 GLU A O 1
ATOM 2824 N N . THR A 1 374 ? 18.728 17.609 -0.465 1.00 89.75 374 THR A N 1
ATOM 2825 C CA . THR A 1 374 ? 18.329 16.693 0.632 1.00 89.75 374 THR A CA 1
ATOM 2826 C C . THR A 1 374 ? 17.181 17.236 1.477 1.00 89.75 374 THR A C 1
ATOM 2828 O O . THR A 1 374 ? 16.923 16.806 2.608 1.00 89.75 374 THR A O 1
ATOM 2831 N N . THR A 1 375 ? 16.523 18.273 0.962 1.00 90.06 375 THR A N 1
ATOM 2832 C CA . THR A 1 375 ? 15.511 19.058 1.687 1.00 90.06 375 THR A CA 1
ATOM 2833 C C . THR A 1 375 ? 14.181 19.157 0.950 1.00 90.06 375 THR A C 1
ATOM 2835 O O . THR A 1 375 ? 13.183 19.613 1.520 1.00 90.06 375 THR A O 1
ATOM 2838 N N . ASP A 1 376 ? 14.165 18.704 -0.293 1.00 90.81 376 ASP A N 1
ATOM 2839 C CA . ASP A 1 376 ? 13.032 18.592 -1.188 1.00 90.81 376 ASP A CA 1
ATOM 2840 C C . ASP A 1 376 ? 12.119 17.406 -0.799 1.00 90.81 376 ASP A C 1
ATOM 2842 O O . ASP A 1 376 ? 12.291 16.729 0.228 1.00 90.81 376 ASP A O 1
ATOM 2846 N N . ALA A 1 377 ? 11.050 17.227 -1.572 1.00 91.69 377 ALA A N 1
ATOM 2847 C CA . ALA A 1 377 ? 10.037 16.223 -1.299 1.00 91.69 377 ALA A CA 1
ATOM 2848 C C . ALA A 1 377 ? 10.340 14.902 -1.998 1.00 91.69 377 ALA A C 1
ATOM 2850 O O . ALA A 1 377 ? 10.154 14.755 -3.203 1.00 91.69 377 ALA A O 1
ATOM 2851 N N . ARG A 1 378 ? 10.546 13.865 -1.187 1.00 91.38 378 ARG A N 1
ATOM 2852 C CA . ARG A 1 378 ? 10.564 12.482 -1.648 1.00 91.38 378 ARG A CA 1
ATOM 2853 C C . ARG A 1 378 ? 9.169 12.077 -2.149 1.00 91.38 378 ARG A C 1
ATOM 2855 O O . ARG A 1 378 ? 8.266 11.812 -1.341 1.00 91.38 378 ARG A O 1
ATOM 2862 N N . LYS A 1 379 ? 8.989 12.004 -3.475 1.00 91.12 379 LYS A N 1
ATOM 2863 C CA . LYS A 1 379 ? 7.752 11.579 -4.176 1.00 91.12 379 LYS A CA 1
ATOM 2864 C C . LYS A 1 379 ? 7.514 10.071 -4.096 1.00 91.12 379 LYS A C 1
ATOM 2866 O O . LYS A 1 379 ? 7.349 9.385 -5.095 1.00 91.12 379 LYS A O 1
ATOM 2871 N N . PHE A 1 380 ? 7.524 9.546 -2.881 1.00 92.00 380 PHE A N 1
ATOM 2872 C CA . PHE A 1 380 ? 7.483 8.119 -2.610 1.00 92.00 380 PHE A CA 1
ATOM 2873 C C . PHE A 1 380 ? 6.228 7.743 -1.819 1.00 92.00 380 PHE A C 1
ATOM 2875 O O . PHE A 1 380 ? 5.881 8.401 -0.830 1.00 92.00 380 PHE A O 1
ATOM 2882 N N . LEU A 1 381 ? 5.596 6.652 -2.244 1.00 94.38 381 LEU A N 1
ATOM 2883 C CA . LEU A 1 381 ? 4.591 5.896 -1.505 1.00 94.38 381 LEU A CA 1
ATOM 2884 C C . LEU A 1 381 ? 5.088 4.452 -1.401 1.00 94.38 381 LEU A C 1
ATOM 2886 O O . LEU A 1 381 ? 5.685 3.940 -2.350 1.00 94.38 381 LEU A O 1
ATOM 2890 N N . ALA A 1 382 ? 4.876 3.806 -0.256 1.00 95.38 382 ALA A N 1
ATOM 2891 C CA . ALA A 1 382 ? 5.281 2.417 -0.093 1.00 95.38 382 ALA A CA 1
ATOM 2892 C C . ALA A 1 382 ? 4.225 1.455 -0.632 1.00 95.38 382 ALA A C 1
ATOM 2894 O O . ALA A 1 382 ? 3.097 1.838 -0.938 1.00 95.38 382 ALA A O 1
ATOM 2895 N N . ASP A 1 383 ? 4.606 0.186 -0.731 1.00 92.81 383 ASP A N 1
ATOM 2896 C CA . ASP A 1 383 ? 3.785 -0.890 -1.263 1.00 92.81 383 ASP A CA 1
ATOM 2897 C C . ASP A 1 383 ? 2.473 -1.107 -0.474 1.00 92.81 383 ASP A C 1
ATOM 2899 O O . ASP A 1 383 ? 2.514 -1.508 0.696 1.00 92.81 383 ASP A O 1
ATOM 2903 N N . PRO A 1 384 ? 1.293 -0.924 -1.104 1.00 91.88 384 PRO A N 1
ATOM 2904 C CA . PRO A 1 384 ? 0.002 -1.345 -0.558 1.00 91.88 384 PRO A CA 1
ATOM 2905 C C . PRO A 1 384 ? -0.253 -2.840 -0.829 1.00 91.88 384 PRO A C 1
ATOM 2907 O O . PRO A 1 384 ? -1.256 -3.197 -1.438 1.00 91.88 384 PRO A O 1
ATOM 2910 N N . LEU A 1 385 ? 0.663 -3.716 -0.402 1.00 89.62 385 LEU A N 1
ATOM 2911 C CA . LEU A 1 385 ? 0.760 -5.127 -0.817 1.00 89.62 385 LEU A CA 1
ATOM 2912 C C . LEU A 1 385 ? -0.556 -5.923 -0.714 1.00 89.62 385 LEU A C 1
ATOM 2914 O O . LEU A 1 385 ? -0.911 -6.655 -1.636 1.00 89.62 385 LEU A O 1
ATOM 2918 N N . HIS A 1 386 ? -1.295 -5.787 0.390 1.00 88.56 386 HIS A N 1
ATOM 2919 C CA . HIS A 1 386 ? -2.593 -6.450 0.598 1.00 88.56 386 HIS A CA 1
ATOM 2920 C C . HIS A 1 386 ? -3.742 -5.469 0.867 1.00 88.56 386 HIS A C 1
ATOM 2922 O O . HIS A 1 386 ? -4.883 -5.882 1.134 1.00 88.56 386 HIS A O 1
ATOM 2928 N N . SER A 1 387 ? -3.462 -4.170 0.833 1.00 89.69 387 SER A N 1
ATOM 2929 C CA . SER A 1 387 ? -4.449 -3.143 1.124 1.00 89.69 387 SER A CA 1
ATOM 2930 C C . SER A 1 387 ? -5.214 -2.759 -0.141 1.00 89.69 387 SER A C 1
ATOM 2932 O O . SER A 1 387 ? -4.733 -1.997 -0.976 1.00 89.69 387 SER A O 1
ATOM 2934 N N . VAL A 1 388 ? -6.458 -3.227 -0.244 1.00 89.75 388 VAL A N 1
ATOM 2935 C CA . VAL A 1 388 ? -7.368 -2.830 -1.323 1.00 89.75 388 VAL A CA 1
ATOM 2936 C C . VAL A 1 388 ? -7.930 -1.427 -1.050 1.00 89.75 388 VAL A C 1
ATOM 2938 O O . VAL A 1 388 ? -8.557 -1.237 0.003 1.00 89.75 388 VAL A O 1
ATOM 2941 N N . PRO A 1 389 ? -7.794 -0.465 -1.986 1.00 92.44 389 PRO A N 1
ATOM 2942 C CA . PRO A 1 389 ? -8.351 0.876 -1.839 1.00 92.44 389 PRO A CA 1
ATOM 2943 C C . PRO A 1 389 ? -9.856 0.866 -1.568 1.00 92.44 389 PRO A C 1
ATOM 2945 O O . PRO A 1 389 ? -10.628 0.232 -2.287 1.00 92.44 389 PRO A O 1
ATOM 2948 N N . GLN A 1 390 ? -10.277 1.581 -0.526 1.00 92.44 390 GLN A N 1
ATOM 2949 C CA . GLN A 1 390 ? -11.679 1.779 -0.175 1.00 92.44 390 GLN A CA 1
ATOM 2950 C C . GLN A 1 390 ? -12.126 3.178 -0.572 1.00 92.44 390 GLN A C 1
ATOM 2952 O O . GLN A 1 390 ? -11.460 4.160 -0.257 1.00 92.44 390 GLN A O 1
ATOM 2957 N N . LEU A 1 391 ? -13.266 3.264 -1.247 1.00 93.19 391 LEU A N 1
ATOM 2958 C CA . LEU A 1 391 ? -13.803 4.514 -1.758 1.00 93.19 391 LEU A CA 1
ATOM 2959 C C . LEU A 1 391 ? -15.007 4.945 -0.931 1.00 93.19 391 LEU A C 1
ATOM 2961 O O . LEU A 1 391 ? -15.886 4.132 -0.643 1.00 93.19 391 LEU A O 1
ATOM 2965 N N . ILE A 1 392 ? -15.050 6.225 -0.573 1.00 93.81 392 ILE A N 1
ATOM 2966 C CA . ILE A 1 392 ? -16.194 6.855 0.084 1.00 93.81 392 ILE A CA 1
ATOM 2967 C C . ILE A 1 392 ? -16.614 8.055 -0.760 1.00 93.81 392 ILE A C 1
ATOM 2969 O O . ILE A 1 392 ? -15.790 8.913 -1.075 1.00 93.81 392 ILE A O 1
ATOM 2973 N N . ILE A 1 393 ? -17.895 8.093 -1.125 1.00 92.69 393 ILE A N 1
ATOM 2974 C CA . ILE A 1 393 ? -18.521 9.219 -1.819 1.00 92.69 393 ILE A CA 1
ATOM 2975 C C . ILE A 1 393 ? -19.016 10.195 -0.746 1.00 92.69 393 ILE A C 1
ATOM 2977 O O . ILE A 1 393 ? -19.852 9.819 0.075 1.00 92.69 393 ILE A O 1
ATOM 2981 N N . TYR A 1 394 ? -18.483 11.415 -0.743 1.00 93.94 394 TYR A N 1
ATOM 2982 C CA . TYR A 1 394 ? -18.851 12.480 0.197 1.00 93.94 394 TYR A CA 1
ATOM 2983 C C . TYR A 1 394 ? -19.951 13.386 -0.340 1.00 93.94 394 TYR A C 1
ATOM 2985 O O . TYR A 1 394 ? -20.686 13.955 0.452 1.00 93.94 394 TYR A O 1
ATOM 2993 N N . ASP A 1 395 ? -20.077 13.518 -1.657 1.00 92.69 395 ASP A N 1
ATOM 2994 C CA . ASP A 1 395 ? -21.180 14.240 -2.287 1.00 92.69 395 ASP A CA 1
ATOM 2995 C C . ASP A 1 395 ? -21.535 13.545 -3.603 1.00 92.69 395 ASP A C 1
ATOM 2997 O O . ASP A 1 395 ? -20.849 13.681 -4.623 1.00 92.69 395 ASP A O 1
ATOM 3001 N N . ALA A 1 396 ? -22.621 12.778 -3.574 1.00 89.44 396 ALA A N 1
ATOM 3002 C CA . ALA A 1 396 ? -23.132 12.039 -4.721 1.00 89.44 396 ALA A CA 1
ATOM 3003 C C . ALA A 1 396 ? -23.892 12.924 -5.719 1.00 89.44 396 ALA A C 1
ATOM 3005 O O . ALA A 1 396 ? -24.176 12.472 -6.833 1.00 89.44 396 ALA A O 1
ATOM 3006 N N . THR A 1 397 ? -24.239 14.149 -5.315 1.00 88.44 397 THR A N 1
ATOM 3007 C CA . THR A 1 397 ? -25.002 15.128 -6.099 1.00 88.44 397 THR A CA 1
ATOM 3008 C C . THR A 1 397 ? -24.094 16.004 -6.964 1.00 88.44 397 THR A C 1
ATOM 3010 O O . THR A 1 397 ? -24.515 16.509 -8.008 1.00 88.44 397 THR A O 1
ATOM 3013 N N . SER A 1 398 ? -22.829 16.143 -6.563 1.00 89.31 398 SER A N 1
ATOM 3014 C CA . SER A 1 398 ? -21.790 16.832 -7.325 1.00 89.31 398 SER A CA 1
ATOM 3015 C C . SER A 1 398 ? -21.430 16.115 -8.639 1.00 89.31 398 SER A C 1
ATOM 3017 O O . SER A 1 398 ? -21.625 14.911 -8.815 1.00 89.31 398 SER A O 1
ATOM 3019 N N . THR A 1 399 ? -20.923 16.874 -9.617 1.00 84.94 399 THR A N 1
ATOM 3020 C CA . THR A 1 399 ? -20.438 16.339 -10.901 1.00 84.94 399 THR A CA 1
ATOM 3021 C C . THR A 1 399 ? -19.073 16.950 -11.249 1.00 84.94 399 THR A C 1
ATOM 3023 O O . THR A 1 399 ? -19.013 18.151 -11.522 1.00 84.94 399 THR A O 1
ATOM 3026 N N . PRO A 1 400 ? -17.985 16.152 -11.295 1.00 85.25 400 PRO A N 1
ATOM 3027 C CA . PRO A 1 400 ? -17.922 14.740 -10.895 1.00 85.25 400 PRO A CA 1
ATOM 3028 C C . PRO A 1 400 ? -18.235 14.561 -9.402 1.00 85.25 400 PRO A C 1
ATOM 3030 O O . PRO A 1 400 ? -18.099 15.512 -8.641 1.00 85.25 400 PRO A O 1
ATOM 3033 N N . GLN A 1 401 ? -18.646 13.350 -9.011 1.00 89.19 401 GLN A N 1
ATOM 3034 C CA . GLN A 1 401 ? -18.915 13.033 -7.607 1.00 89.19 401 GLN A CA 1
ATOM 3035 C C . GLN A 1 401 ? -17.662 13.241 -6.746 1.00 89.19 401 GLN A C 1
ATOM 3037 O O . GLN A 1 401 ? -16.558 12.874 -7.162 1.00 89.19 401 GLN A O 1
ATOM 3042 N N . ASP A 1 402 ? -17.845 13.798 -5.550 1.00 92.19 402 ASP A N 1
ATOM 3043 C CA . ASP A 1 402 ? -16.782 14.023 -4.573 1.00 92.19 402 ASP A CA 1
ATOM 3044 C C . ASP A 1 402 ? -16.445 12.706 -3.867 1.00 92.19 402 ASP A C 1
ATOM 3046 O O . ASP A 1 402 ? -17.282 12.120 -3.175 1.00 92.19 402 ASP A O 1
ATOM 3050 N N . ILE A 1 403 ? -15.225 12.213 -4.074 1.00 93.19 403 ILE A N 1
ATOM 3051 C CA . ILE A 1 403 ? -14.784 10.887 -3.636 1.00 93.19 403 ILE A CA 1
ATOM 3052 C C . ILE A 1 403 ? -13.435 11.010 -2.951 1.00 93.19 403 ILE A C 1
ATOM 3054 O O . ILE A 1 403 ? -12.512 11.619 -3.494 1.00 93.19 403 ILE A O 1
ATOM 3058 N N . SER A 1 404 ? -13.282 10.323 -1.823 1.00 95.75 404 SER A N 1
ATOM 3059 C CA . SER A 1 404 ? -11.972 10.063 -1.231 1.00 95.75 404 SER A CA 1
ATOM 3060 C C . SER A 1 404 ? -11.661 8.572 -1.216 1.00 95.75 404 SER A C 1
ATOM 3062 O O . SER A 1 404 ? -12.541 7.725 -1.040 1.00 95.75 404 SER A O 1
ATOM 3064 N N . ILE A 1 405 ? -10.381 8.264 -1.397 1.00 96.12 405 ILE A N 1
ATOM 3065 C CA . ILE A 1 405 ? -9.822 6.919 -1.385 1.00 96.12 405 ILE A CA 1
ATOM 3066 C C . ILE A 1 405 ? -9.000 6.740 -0.116 1.00 96.12 405 ILE A C 1
ATOM 3068 O O . ILE A 1 405 ? -8.149 7.570 0.202 1.00 96.12 405 ILE A O 1
ATOM 3072 N N . PHE A 1 406 ? -9.221 5.626 0.572 1.00 97.38 406 PHE A N 1
ATOM 3073 C CA . PHE A 1 406 ? -8.498 5.243 1.775 1.00 97.38 406 PHE A CA 1
ATOM 3074 C C . PHE A 1 406 ? -7.825 3.889 1.595 1.00 97.38 406 PHE A C 1
ATOM 3076 O O . PHE A 1 406 ? -8.460 2.922 1.172 1.00 97.38 406 PHE A O 1
ATOM 3083 N N . TYR A 1 407 ? -6.545 3.802 1.937 1.00 96.44 407 TYR A N 1
ATOM 3084 C CA . TYR A 1 407 ? -5.772 2.560 1.876 1.00 96.44 407 TYR A CA 1
ATOM 3085 C C . TYR A 1 407 ? -4.581 2.626 2.828 1.00 96.44 407 TYR A C 1
ATOM 3087 O O . TYR A 1 407 ? -4.134 3.714 3.190 1.00 96.44 407 TYR A O 1
ATOM 3095 N N . GLY A 1 408 ? -4.102 1.464 3.257 1.00 96.69 408 GLY A N 1
ATOM 3096 C CA . GLY A 1 408 ? -2.876 1.331 4.024 1.00 96.69 408 GLY A CA 1
ATOM 3097 C C . GLY A 1 408 ? -1.660 0.974 3.162 1.00 96.69 408 GLY A C 1
ATOM 3098 O O . GLY A 1 408 ? -1.817 0.451 2.058 1.00 96.69 408 GLY A O 1
ATOM 3099 N N . ASP A 1 409 ? -0.459 1.253 3.669 1.00 96.69 409 ASP A N 1
ATOM 3100 C CA . ASP A 1 409 ? 0.811 0.854 3.061 1.00 96.69 409 ASP A CA 1
ATOM 3101 C C . ASP A 1 409 ? 1.776 0.192 4.062 1.00 96.69 409 ASP A C 1
ATOM 3103 O O . ASP A 1 409 ? 1.618 0.246 5.292 1.00 96.69 409 ASP A O 1
ATOM 3107 N N . ASN A 1 410 ? 2.823 -0.440 3.534 1.00 96.56 410 ASN A N 1
ATOM 3108 C CA . ASN A 1 410 ? 3.823 -1.109 4.357 1.00 96.56 410 ASN A CA 1
ATOM 3109 C C . ASN A 1 410 ? 4.866 -0.188 4.995 1.00 96.56 410 ASN A C 1
ATOM 3111 O O . ASN A 1 410 ? 5.561 -0.652 5.901 1.00 96.56 410 ASN A O 1
ATOM 3115 N N . GLN A 1 411 ? 4.940 1.100 4.634 1.00 97.12 411 GLN A N 1
ATOM 3116 C CA . GLN A 1 411 ? 5.692 2.064 5.447 1.00 97.12 411 GLN A CA 1
ATOM 3117 C C . GLN A 1 411 ? 4.993 2.307 6.793 1.00 97.12 411 GLN A C 1
ATOM 3119 O O . GLN A 1 411 ? 5.647 2.637 7.784 1.00 97.12 411 GLN A O 1
ATOM 3124 N N . GLY A 1 412 ? 3.684 2.062 6.863 1.00 97.62 412 GLY A N 1
ATOM 3125 C CA . GLY A 1 412 ? 2.899 2.100 8.091 1.00 97.62 412 GLY A CA 1
ATOM 3126 C C . GLY A 1 412 ? 1.773 3.118 8.063 1.00 97.62 412 GLY A C 1
ATOM 3127 O O . GLY A 1 412 ? 1.205 3.400 9.117 1.00 97.62 412 GLY A O 1
ATOM 3128 N N . TYR A 1 413 ? 1.453 3.691 6.908 1.00 97.94 413 TYR A N 1
ATOM 3129 C CA . TYR A 1 413 ? 0.440 4.725 6.791 1.00 97.94 413 TYR A CA 1
ATOM 3130 C C . TYR A 1 413 ? -0.937 4.156 6.482 1.00 97.94 413 TYR A C 1
ATOM 3132 O O . TYR A 1 413 ? -1.067 3.165 5.781 1.00 97.94 413 TYR A O 1
ATOM 3140 N N . ILE A 1 414 ? -1.973 4.839 6.963 1.00 97.94 414 ILE A N 1
ATOM 3141 C CA . ILE A 1 414 ? -3.282 4.909 6.314 1.00 97.94 414 ILE A CA 1
ATOM 3142 C C . ILE A 1 414 ? -3.339 6.251 5.582 1.00 97.94 414 ILE A C 1
ATOM 3144 O O . ILE A 1 414 ? -3.241 7.308 6.214 1.00 97.94 414 ILE A O 1
ATOM 3148 N N . HIS A 1 415 ? -3.512 6.220 4.267 1.00 97.44 415 HIS A N 1
ATOM 3149 C CA . HIS A 1 415 ? -3.656 7.401 3.423 1.00 97.44 415 HIS A CA 1
ATOM 3150 C C . HIS A 1 415 ? -5.126 7.745 3.200 1.00 97.44 415 HIS A C 1
ATOM 3152 O O . HIS A 1 415 ? -5.956 6.852 3.048 1.00 97.44 415 HIS A O 1
ATOM 3158 N N . GLY A 1 416 ? -5.428 9.042 3.134 1.00 97.44 416 GLY A N 1
ATOM 3159 C CA . GLY A 1 416 ? -6.651 9.577 2.539 1.00 97.44 416 GLY A CA 1
ATOM 3160 C C . GLY A 1 416 ? -6.286 10.416 1.318 1.00 97.44 416 GLY A C 1
ATOM 3161 O O . GLY A 1 416 ? -5.522 11.372 1.452 1.00 97.44 416 GLY A O 1
ATOM 3162 N N . VAL A 1 417 ? -6.807 10.066 0.145 1.00 97.00 417 VAL A N 1
ATOM 3163 C CA . VAL A 1 417 ? -6.460 10.670 -1.152 1.00 97.00 417 VAL A CA 1
ATOM 3164 C C . VAL A 1 417 ? -7.717 11.167 -1.859 1.00 97.00 417 VAL A C 1
ATOM 3166 O O . VAL A 1 417 ? -8.747 10.499 -1.842 1.00 97.00 417 VAL A O 1
ATOM 3169 N N . ASP A 1 418 ? -7.628 12.331 -2.487 1.00 96.19 418 ASP A N 1
ATOM 3170 C CA . ASP A 1 418 ? -8.687 12.920 -3.301 1.00 96.19 418 ASP A CA 1
ATOM 3171 C C . ASP A 1 418 ? -8.864 12.147 -4.620 1.00 96.19 418 ASP A C 1
ATOM 3173 O O . ASP A 1 418 ? -7.914 11.934 -5.378 1.00 96.19 418 ASP A O 1
ATOM 3177 N N . GLY A 1 419 ? -10.087 11.715 -4.920 1.00 93.75 419 GLY A N 1
ATOM 3178 C CA . GLY A 1 419 ? -10.377 10.909 -6.103 1.00 93.75 419 GLY A CA 1
ATOM 3179 C C . GLY A 1 419 ? -10.348 11.668 -7.424 1.00 93.75 419 GLY A C 1
ATOM 3180 O O . GLY A 1 419 ? -10.164 11.043 -8.478 1.00 93.75 419 GLY A O 1
ATOM 3181 N N . ALA A 1 420 ? -10.496 12.990 -7.394 1.00 92.31 420 ALA A N 1
ATOM 3182 C CA . ALA A 1 420 ? -10.464 13.831 -8.577 1.00 92.31 420 ALA A CA 1
ATOM 3183 C C . ALA A 1 420 ? -9.021 14.099 -9.014 1.00 92.31 420 ALA A C 1
ATOM 3185 O O . ALA A 1 420 ? -8.700 13.862 -10.179 1.00 92.31 420 ALA A O 1
ATOM 3186 N N . ASN A 1 421 ? -8.156 14.523 -8.092 1.00 93.69 421 ASN A N 1
ATOM 3187 C CA . ASN A 1 421 ? -6.814 15.026 -8.412 1.00 93.69 421 ASN A CA 1
ATOM 3188 C C . ASN A 1 421 ? -5.648 14.202 -7.837 1.00 93.69 421 ASN A C 1
ATOM 3190 O O . ASN A 1 421 ? -4.509 14.482 -8.190 1.00 93.69 421 ASN A O 1
ATOM 3194 N N . GLY A 1 422 ? -5.897 13.196 -6.994 1.00 95.00 422 GLY A N 1
ATOM 3195 C CA . GLY A 1 422 ? -4.847 12.344 -6.428 1.00 95.00 422 GLY A CA 1
ATOM 3196 C C . GLY A 1 422 ? -4.058 12.983 -5.283 1.00 95.00 422 GLY A C 1
ATOM 3197 O O . GLY A 1 422 ? -3.126 12.363 -4.770 1.00 95.00 422 GLY A O 1
ATOM 3198 N N . ALA A 1 423 ? -4.412 14.196 -4.850 1.00 95.50 423 ALA A N 1
ATOM 3199 C CA . ALA A 1 423 ? -3.747 14.874 -3.748 1.00 95.50 423 ALA A CA 1
ATOM 3200 C C . ALA A 1 423 ? -4.067 14.206 -2.403 1.00 95.50 423 ALA A C 1
ATOM 3202 O O . ALA A 1 423 ? -5.193 13.796 -2.120 1.00 95.50 423 ALA A O 1
ATOM 3203 N N . SER A 1 424 ? -3.068 14.142 -1.525 1.00 94.94 424 SER A N 1
ATOM 3204 C CA . SER A 1 424 ? -3.240 13.623 -0.167 1.00 94.94 424 SER A CA 1
ATOM 3205 C C . SER A 1 424 ? -4.082 14.579 0.687 1.00 94.94 424 SER A C 1
ATOM 3207 O O . SER A 1 424 ? -3.664 15.705 0.960 1.00 94.94 424 SER A O 1
ATOM 3209 N N . HIS A 1 425 ? -5.198 14.098 1.236 1.00 96.06 425 HIS A N 1
ATOM 3210 C CA . HIS A 1 425 ? -5.898 14.756 2.340 1.00 96.06 425 HIS A CA 1
ATOM 3211 C C . HIS A 1 425 ? -5.101 14.634 3.647 1.00 96.06 425 HIS A C 1
ATOM 3213 O O . HIS A 1 425 ? -4.890 15.634 4.335 1.00 96.06 425 HIS A O 1
ATOM 3219 N N . PHE A 1 426 ? -4.618 13.428 3.967 1.00 96.56 426 PHE A N 1
ATOM 3220 C CA . PHE A 1 426 ? -3.746 13.151 5.113 1.00 96.56 426 PHE A CA 1
ATOM 3221 C C . PHE A 1 426 ? -3.026 11.802 4.973 1.00 96.56 426 PHE A C 1
ATOM 3223 O O . PHE A 1 426 ? -3.391 10.956 4.158 1.00 96.56 426 PHE A O 1
ATOM 3230 N N . SER A 1 427 ? -2.015 11.581 5.811 1.00 96.94 427 SER A N 1
ATOM 3231 C CA . SER A 1 427 ? -1.415 10.266 6.055 1.00 96.94 427 SER A CA 1
ATOM 3232 C C . SER A 1 427 ? -1.279 10.043 7.561 1.00 96.94 427 SER A C 1
ATOM 3234 O O . SER A 1 427 ? -0.668 10.851 8.261 1.00 96.94 427 SER A O 1
ATOM 3236 N N . PHE A 1 428 ? -1.878 8.975 8.078 1.00 97.56 428 PHE A N 1
ATOM 3237 C CA . PHE A 1 428 ? -1.833 8.619 9.495 1.00 97.56 428 PHE A CA 1
ATOM 3238 C C . PHE A 1 428 ? -0.905 7.428 9.712 1.00 97.56 428 PHE A C 1
ATOM 3240 O O . PHE A 1 428 ? -1.153 6.366 9.156 1.00 97.56 428 PHE A O 1
ATOM 3247 N N . ILE A 1 429 ? 0.119 7.582 10.551 1.00 97.88 429 ILE A N 1
ATOM 3248 C CA . ILE A 1 429 ? 0.985 6.484 10.993 1.00 97.88 429 ILE A CA 1
ATOM 3249 C C . ILE A 1 429 ? 0.734 6.178 12.471 1.00 97.88 429 ILE A C 1
ATOM 3251 O O . ILE A 1 429 ? 0.949 7.038 13.335 1.00 97.88 429 ILE A O 1
ATOM 3255 N N . PRO A 1 430 ? 0.318 4.950 12.817 1.00 97.06 430 PRO A N 1
ATOM 3256 C CA . PRO A 1 430 ? 0.344 4.475 14.186 1.00 97.06 430 PRO A CA 1
ATOM 3257 C C . PRO A 1 430 ? 1.685 4.716 14.880 1.00 97.06 430 PRO A C 1
ATOM 3259 O O . PRO A 1 430 ? 2.737 4.325 14.380 1.00 97.06 430 PRO A O 1
ATOM 3262 N N . ARG A 1 431 ? 1.649 5.269 16.095 1.00 95.94 431 ARG A N 1
ATOM 3263 C CA . ARG A 1 431 ? 2.842 5.516 16.920 1.00 95.94 431 ARG A CA 1
ATOM 3264 C C . ARG A 1 431 ? 3.704 4.262 17.093 1.00 95.94 431 ARG A C 1
ATOM 3266 O O . ARG A 1 431 ? 4.921 4.360 17.146 1.00 95.94 431 ARG A O 1
ATOM 3273 N N . GLU A 1 432 ? 3.086 3.081 17.149 1.00 96.19 432 GLU A N 1
ATOM 3274 C CA . GLU A 1 432 ? 3.812 1.812 17.302 1.00 96.19 432 GLU A CA 1
ATOM 3275 C C . GLU A 1 432 ? 4.621 1.387 16.067 1.00 96.19 432 GLU A C 1
ATOM 3277 O O . GLU A 1 432 ? 5.520 0.559 16.204 1.00 96.19 432 GLU A O 1
ATOM 3282 N N . LEU A 1 433 ? 4.334 1.959 14.893 1.00 98.00 433 LEU A N 1
ATOM 3283 C CA . LEU A 1 433 ? 5.052 1.705 13.641 1.00 98.00 433 LEU A CA 1
ATOM 3284 C C . LEU A 1 433 ? 6.166 2.732 13.379 1.00 98.00 433 LEU A C 1
ATOM 3286 O O . LEU A 1 433 ? 6.971 2.540 12.467 1.00 98.00 433 LEU A O 1
ATOM 3290 N N . LEU A 1 434 ? 6.289 3.784 14.202 1.00 98.19 434 LEU A N 1
ATOM 3291 C CA . LEU A 1 434 ? 7.400 4.742 14.101 1.00 98.19 434 LEU A CA 1
ATOM 3292 C C . LEU A 1 434 ? 8.763 4.068 14.325 1.00 98.19 434 LEU A C 1
ATOM 3294 O O . LEU A 1 434 ? 9.742 4.411 13.667 1.00 98.19 434 LEU A O 1
ATOM 3298 N N . LYS A 1 435 ? 8.812 3.023 15.159 1.00 97.56 435 LYS A N 1
ATOM 3299 C CA . LYS A 1 435 ? 10.021 2.218 15.401 1.00 97.56 435 LYS A CA 1
ATOM 3300 C C . LYS A 1 435 ? 10.558 1.514 14.149 1.00 97.56 435 LYS A C 1
ATOM 3302 O O . LYS A 1 435 ? 11.720 1.129 14.135 1.00 97.56 435 LYS A O 1
ATOM 3307 N N . ASN A 1 436 ? 9.730 1.339 13.116 1.00 97.62 436 ASN A N 1
ATOM 3308 C CA . ASN A 1 436 ? 10.129 0.696 11.864 1.00 97.62 436 ASN A CA 1
ATOM 3309 C C . ASN A 1 436 ? 10.860 1.671 10.924 1.00 97.62 436 ASN A C 1
ATOM 3311 O O . ASN A 1 436 ? 11.631 1.238 10.066 1.00 97.62 436 ASN A O 1
ATOM 3315 N N . GLN A 1 437 ? 10.642 2.983 11.083 1.00 97.88 437 GLN A N 1
ATOM 3316 C CA . GLN A 1 437 ? 11.127 3.994 10.141 1.00 97.88 437 GLN A CA 1
ATOM 3317 C C . GLN A 1 437 ? 12.661 4.031 10.021 1.00 97.88 437 GLN A C 1
ATOM 3319 O O . GLN A 1 437 ? 13.138 4.113 8.892 1.00 97.88 437 GLN A O 1
ATOM 3324 N N . PRO A 1 438 ? 13.469 3.904 11.099 1.00 97.06 438 PRO A N 1
ATOM 3325 C CA . PRO A 1 438 ? 14.928 3.897 10.958 1.00 97.06 438 PRO A CA 1
ATOM 3326 C C . PRO A 1 438 ? 15.462 2.745 10.102 1.00 97.06 438 PRO A C 1
ATOM 3328 O O . PRO A 1 438 ? 16.419 2.940 9.353 1.00 97.06 438 PRO A O 1
ATOM 3331 N N . THR A 1 439 ? 14.853 1.556 10.188 1.00 94.19 439 THR A N 1
ATOM 3332 C CA . THR A 1 439 ? 15.231 0.394 9.367 1.00 94.19 439 THR A CA 1
ATOM 3333 C C . THR A 1 439 ? 14.882 0.614 7.900 1.00 94.19 439 THR A C 1
ATOM 3335 O O . THR A 1 439 ? 15.662 0.250 7.030 1.00 94.19 439 THR A O 1
ATOM 3338 N N . MET A 1 440 ? 13.739 1.238 7.616 1.00 95.19 440 MET A N 1
ATOM 3339 C CA . MET A 1 440 ? 13.344 1.561 6.245 1.00 95.19 440 MET A CA 1
ATOM 3340 C C . MET A 1 440 ? 14.181 2.701 5.648 1.00 95.19 440 MET A C 1
ATOM 3342 O O . MET A 1 440 ? 14.557 2.627 4.483 1.00 95.19 440 MET A O 1
ATOM 3346 N N . MET A 1 441 ? 14.513 3.728 6.439 1.00 94.94 441 MET A N 1
ATOM 3347 C CA . MET A 1 441 ? 15.370 4.841 6.013 1.00 94.94 441 MET A CA 1
ATOM 3348 C C . MET A 1 441 ? 16.771 4.374 5.641 1.00 94.94 441 MET A C 1
ATOM 3350 O O . MET A 1 441 ? 17.321 4.815 4.639 1.00 94.94 441 MET A O 1
ATOM 3354 N N . ASN A 1 442 ? 17.339 3.477 6.446 1.00 89.50 442 ASN A N 1
ATOM 3355 C CA . ASN A 1 442 ? 18.676 2.926 6.235 1.00 89.50 442 ASN A CA 1
ATOM 3356 C C . ASN A 1 442 ? 18.629 1.560 5.535 1.00 89.50 442 ASN A C 1
ATOM 3358 O O . ASN A 1 442 ? 19.534 0.742 5.708 1.00 89.50 442 ASN A O 1
ATOM 3362 N N . SER A 1 443 ? 17.550 1.295 4.794 1.00 84.25 443 SER A N 1
ATOM 3363 C CA . SER A 1 443 ? 17.369 0.044 4.073 1.00 84.25 443 SER A CA 1
ATOM 3364 C C . SER A 1 443 ? 18.492 -0.158 3.062 1.00 84.25 443 SER A C 1
ATOM 3366 O O . SER A 1 443 ? 18.859 0.743 2.315 1.00 84.25 443 SER A O 1
ATOM 3368 N N . THR A 1 444 ? 18.991 -1.383 3.018 1.00 75.56 444 THR A N 1
ATOM 3369 C CA . THR A 1 444 ? 19.934 -1.881 2.014 1.00 75.56 444 THR A CA 1
ATOM 3370 C C . THR A 1 444 ? 19.363 -3.136 1.374 1.00 75.56 444 THR A C 1
ATOM 3372 O O . THR A 1 444 ? 18.462 -3.759 1.933 1.00 75.56 444 THR A O 1
ATOM 3375 N N . ASP A 1 445 ? 19.955 -3.591 0.278 1.00 64.25 445 ASP A N 1
ATOM 3376 C CA . ASP A 1 445 ? 19.619 -4.859 -0.378 1.00 64.25 445 ASP A CA 1
ATOM 3377 C C . ASP A 1 445 ? 19.638 -6.099 0.529 1.00 64.25 445 ASP A C 1
ATOM 3379 O O . ASP A 1 445 ? 18.999 -7.102 0.220 1.00 64.25 445 ASP A O 1
ATOM 3383 N N . GLN A 1 446 ? 20.385 -6.055 1.635 1.00 64.62 446 GLN A N 1
ATOM 3384 C CA . GLN A 1 446 ? 20.473 -7.148 2.611 1.00 64.62 446 GLN A CA 1
ATOM 3385 C C . GLN A 1 446 ? 19.393 -7.060 3.696 1.00 64.62 446 GLN A C 1
ATOM 3387 O O . GLN A 1 446 ? 19.265 -7.952 4.535 1.00 64.62 446 GLN A O 1
ATOM 3392 N N . SER A 1 447 ? 18.636 -5.965 3.722 1.00 75.19 447 SER A N 1
ATOM 3393 C CA . SER A 1 447 ? 17.595 -5.740 4.717 1.00 75.19 447 SER A CA 1
ATOM 3394 C C . SER A 1 447 ? 16.385 -6.615 4.405 1.00 75.19 447 SER A C 1
ATOM 3396 O O . SER A 1 447 ? 15.987 -6.772 3.253 1.00 75.19 447 SER A O 1
ATOM 3398 N N . SER A 1 448 ? 15.781 -7.194 5.440 1.00 80.44 448 SER A N 1
ATOM 3399 C CA . SER A 1 448 ? 14.528 -7.936 5.287 1.00 80.44 448 SER A CA 1
ATOM 3400 C C . SER A 1 448 ? 13.347 -6.981 5.164 1.00 80.44 448 SER A C 1
ATOM 3402 O O . SER A 1 448 ? 13.320 -5.957 5.848 1.00 80.44 448 SER A O 1
ATOM 3404 N N . LYS A 1 449 ? 12.347 -7.354 4.356 1.00 86.62 449 LYS A N 1
ATOM 3405 C CA . LYS A 1 449 ? 11.100 -6.597 4.193 1.00 86.62 449 LYS A CA 1
ATOM 3406 C C . LYS A 1 449 ? 10.443 -6.316 5.543 1.00 86.62 449 LYS A C 1
ATOM 3408 O O . LYS A 1 449 ? 10.193 -7.237 6.326 1.00 86.62 449 LYS A O 1
ATOM 3413 N N . VAL A 1 450 ? 10.118 -5.050 5.784 1.00 94.62 450 VAL A N 1
ATOM 3414 C CA . VAL A 1 450 ? 9.349 -4.610 6.946 1.00 94.62 450 VAL A CA 1
ATOM 3415 C C . VAL A 1 450 ? 7.899 -4.371 6.521 1.00 94.62 450 VAL A C 1
ATOM 3417 O O . VAL A 1 450 ? 7.614 -3.942 5.400 1.00 94.62 450 VAL A O 1
ATOM 3420 N N . TYR A 1 451 ? 6.976 -4.710 7.420 1.00 95.25 451 TYR A N 1
ATOM 3421 C CA . TYR A 1 451 ? 5.536 -4.614 7.199 1.00 95.25 451 TYR A CA 1
ATOM 3422 C C . TYR A 1 451 ? 4.922 -3.559 8.118 1.00 95.25 451 TYR A C 1
ATOM 3424 O O . TYR A 1 451 ? 5.377 -3.365 9.251 1.00 95.25 451 TYR A O 1
ATOM 3432 N N . GLY A 1 452 ? 3.883 -2.894 7.620 1.00 97.00 452 GLY A N 1
ATOM 3433 C CA . GLY A 1 452 ? 3.235 -1.755 8.264 1.00 97.00 452 GLY A CA 1
ATOM 3434 C C . GLY A 1 452 ? 1.717 -1.910 8.331 1.00 97.00 452 GLY A C 1
ATOM 3435 O O . GLY A 1 452 ? 1.201 -2.901 8.843 1.00 97.00 452 GLY A O 1
ATOM 3436 N N . MET A 1 453 ? 0.988 -0.918 7.828 1.00 96.88 453 MET A N 1
ATOM 3437 C CA . MET A 1 453 ? -0.473 -0.910 7.761 1.00 96.88 453 MET A CA 1
ATOM 3438 C C . MET A 1 453 ? -0.938 -1.618 6.484 1.00 96.88 453 MET A C 1
ATOM 3440 O O . MET A 1 453 ? -1.463 -1.002 5.571 1.00 96.88 453 MET A O 1
ATOM 3444 N N . ASP A 1 454 ? -0.751 -2.932 6.412 1.00 89.81 454 ASP A N 1
ATOM 3445 C CA . ASP A 1 454 ? -0.989 -3.694 5.175 1.00 89.81 454 ASP A CA 1
ATOM 3446 C C . ASP A 1 454 ? -2.412 -4.283 5.064 1.00 89.81 454 ASP A C 1
ATOM 3448 O O . ASP A 1 454 ? -2.781 -4.933 4.087 1.00 89.81 454 ASP A O 1
ATOM 3452 N N . GLY A 1 455 ? -3.238 -4.134 6.101 1.00 90.88 455 GLY A N 1
ATOM 3453 C CA . GLY A 1 455 ? -4.596 -4.670 6.110 1.00 90.88 455 GLY A CA 1
ATOM 3454 C C . GLY A 1 455 ? -5.543 -3.878 5.216 1.00 90.88 455 GLY A C 1
ATOM 3455 O O . GLY A 1 455 ? -5.640 -2.659 5.323 1.00 90.88 455 GLY A O 1
ATOM 3456 N N . SER A 1 456 ? -6.325 -4.585 4.396 1.00 90.75 456 SER A N 1
ATOM 3457 C CA . SER A 1 456 ? -7.457 -3.986 3.684 1.00 90.75 456 SER A CA 1
ATOM 3458 C C . SER A 1 456 ? -8.420 -3.298 4.653 1.00 90.75 456 SER A C 1
ATOM 3460 O O . SER A 1 456 ? -8.889 -3.912 5.616 1.00 90.75 456 SER A O 1
ATOM 3462 N N . LEU A 1 457 ? -8.758 -2.044 4.356 1.00 95.31 457 LEU A N 1
ATOM 3463 C CA . LEU A 1 457 ? -9.672 -1.262 5.179 1.00 95.31 457 LEU A CA 1
ATOM 3464 C C . LEU A 1 457 ? -11.129 -1.720 5.009 1.00 95.31 457 LEU A C 1
ATOM 3466 O O . LEU A 1 457 ? -11.524 -2.332 4.010 1.00 95.31 457 LEU A O 1
ATOM 3470 N N . VAL A 1 458 ? -11.938 -1.403 6.012 1.00 95.81 458 VAL A N 1
ATOM 3471 C CA . VAL A 1 458 ? -13.391 -1.604 6.051 1.00 95.81 458 VAL A CA 1
ATOM 3472 C C . VAL A 1 458 ? -14.032 -0.256 6.330 1.00 95.81 458 VAL A C 1
ATOM 3474 O O . VAL A 1 458 ? -13.560 0.469 7.201 1.00 95.81 458 VAL A O 1
ATOM 3477 N N . THR A 1 459 ? -15.103 0.080 5.619 1.00 95.88 459 THR A N 1
ATOM 3478 C CA . THR A 1 459 ? -15.807 1.355 5.784 1.00 95.88 459 THR A CA 1
ATOM 3479 C C . THR A 1 459 ? -17.139 1.167 6.508 1.00 95.88 459 THR A C 1
ATOM 3481 O O . THR A 1 459 ? -17.796 0.129 6.400 1.00 95.88 459 THR A O 1
ATOM 3484 N N . TRP A 1 460 ? -17.557 2.190 7.249 1.00 96.12 460 TRP A N 1
ATOM 3485 C CA . TRP A 1 460 ? -18.927 2.358 7.723 1.00 96.12 460 TRP A CA 1
ATOM 3486 C C . TRP A 1 460 ? -19.337 3.805 7.482 1.00 96.12 460 TRP A C 1
ATOM 3488 O O . TRP A 1 460 ? -18.822 4.724 8.116 1.00 96.12 460 TRP A O 1
ATOM 3498 N N . VAL A 1 461 ? -20.243 3.987 6.527 1.00 95.06 461 VAL A N 1
ATOM 3499 C CA . VAL A 1 461 ? -20.760 5.294 6.122 1.00 95.06 461 VAL A CA 1
ATOM 3500 C C . VAL A 1 461 ? -22.234 5.358 6.486 1.00 95.06 461 VAL A C 1
ATOM 3502 O O . VAL A 1 461 ? -22.979 4.401 6.248 1.00 95.06 461 VAL A O 1
ATOM 3505 N N . LYS A 1 462 ? -22.643 6.475 7.075 1.00 93.25 462 LYS A N 1
ATOM 3506 C CA . LYS A 1 462 ? -24.029 6.783 7.394 1.00 93.25 462 LYS A CA 1
ATOM 3507 C C . LYS A 1 462 ? -24.342 8.173 6.858 1.00 93.25 462 LYS A C 1
ATOM 3509 O O . LYS A 1 462 ? -23.718 9.139 7.273 1.00 93.25 462 LYS A O 1
ATOM 3514 N N . ASP A 1 463 ? -25.327 8.213 5.977 1.00 92.00 463 ASP A N 1
ATOM 3515 C CA . ASP A 1 463 ? -26.059 9.408 5.577 1.00 92.00 463 ASP A CA 1
ATOM 3516 C C . ASP A 1 463 ? -27.430 9.316 6.267 1.00 92.00 463 ASP A C 1
ATOM 3518 O O . ASP A 1 463 ? -28.214 8.387 6.016 1.00 92.00 463 ASP A O 1
ATOM 3522 N N . ALA A 1 464 ? -27.649 10.170 7.261 1.00 91.19 464 ALA A N 1
ATOM 3523 C CA . ALA A 1 464 ? -28.797 10.104 8.148 1.00 91.19 464 ALA A CA 1
ATOM 3524 C C . ALA A 1 464 ? -30.046 10.733 7.525 1.00 91.19 464 ALA A C 1
ATOM 3526 O O . ALA A 1 464 ? -31.144 10.193 7.712 1.00 91.19 464 ALA A O 1
ATOM 3527 N N . ASP A 1 465 ? -29.895 11.843 6.805 1.00 90.56 465 ASP A N 1
ATOM 3528 C CA . ASP A 1 465 ? -31.002 12.571 6.180 1.00 90.56 465 ASP A CA 1
ATOM 3529 C C . ASP A 1 465 ? -31.264 12.157 4.721 1.00 90.56 465 ASP A C 1
ATOM 3531 O O . ASP A 1 465 ? -32.353 12.421 4.201 1.00 90.56 465 ASP A O 1
ATOM 3535 N N . ARG A 1 466 ? -30.360 11.358 4.140 1.00 90.00 466 ARG A N 1
ATOM 3536 C CA . ARG A 1 466 ? -30.441 10.754 2.804 1.00 90.00 466 ARG A CA 1
ATOM 3537 C C . ARG A 1 466 ? -30.379 11.786 1.687 1.00 90.00 466 ARG A C 1
ATOM 3539 O O . ARG A 1 466 ? -31.025 11.592 0.651 1.00 90.00 466 ARG A O 1
ATOM 3546 N N . ASP A 1 467 ? -29.654 12.876 1.897 1.00 89.25 467 ASP A N 1
ATOM 3547 C CA . ASP A 1 467 ? -29.459 13.918 0.891 1.00 89.25 467 ASP A CA 1
ATOM 3548 C C . ASP A 1 467 ? -28.346 13.580 -0.125 1.00 89.25 467 ASP A C 1
ATOM 3550 O O . ASP A 1 467 ? -28.251 14.229 -1.171 1.00 89.25 467 ASP A O 1
ATOM 3554 N N . GLY A 1 468 ? -27.571 12.514 0.116 1.00 89.44 468 GLY A N 1
ATOM 3555 C CA . GLY A 1 468 ? -26.455 12.105 -0.732 1.00 89.44 468 GLY A CA 1
ATOM 3556 C C . GLY A 1 468 ? -25.139 12.820 -0.424 1.00 89.44 468 GLY A C 1
ATOM 3557 O O . GLY A 1 468 ? -24.202 12.708 -1.221 1.00 89.44 468 GLY A O 1
ATOM 3558 N N . VAL A 1 469 ? -25.055 13.544 0.692 1.00 91.88 469 VAL A N 1
ATOM 3559 C CA . VAL A 1 469 ? -23.911 14.347 1.122 1.00 91.88 469 VAL A CA 1
ATOM 3560 C C . VAL A 1 469 ? -23.509 13.940 2.539 1.00 91.88 469 VAL A C 1
ATOM 3562 O O . VAL A 1 469 ? -24.298 13.937 3.468 1.00 91.88 469 VAL A O 1
ATOM 3565 N N . ILE A 1 470 ? -22.242 13.592 2.738 1.00 92.38 470 ILE A N 1
ATOM 3566 C CA . ILE A 1 470 ? -21.723 13.230 4.057 1.00 92.38 470 ILE A CA 1
ATOM 3567 C C . ILE A 1 470 ? -21.230 14.484 4.775 1.00 92.38 470 ILE A C 1
ATOM 3569 O O . ILE A 1 470 ? -20.272 15.126 4.338 1.00 92.38 470 ILE A O 1
ATOM 3573 N N . GLY A 1 471 ? -21.839 14.778 5.926 1.00 83.19 471 GLY A N 1
ATOM 3574 C CA . GLY A 1 471 ? -21.444 15.869 6.818 1.00 83.19 471 GLY A CA 1
ATOM 3575 C C . GLY A 1 471 ? -22.312 17.124 6.695 1.00 83.19 471 GLY A C 1
ATOM 3576 O O . GLY A 1 471 ? -21.970 18.145 7.297 1.00 83.19 471 GLY A O 1
ATOM 3577 N N . SER A 1 472 ? -23.414 17.066 5.937 1.00 76.19 472 SER A N 1
ATOM 3578 C CA . SER A 1 472 ? -24.459 18.099 5.904 1.00 76.19 472 SER A CA 1
ATOM 3579 C C . SER A 1 472 ? -25.345 18.036 7.156 1.00 76.19 472 SER A C 1
ATOM 3581 O O . SER A 1 472 ? -25.767 19.083 7.662 1.00 76.19 472 SER A O 1
ATOM 3583 N N . SER A 1 473 ? -25.545 16.841 7.723 1.00 82.88 473 SER A N 1
ATOM 3584 C CA . SER A 1 473 ? -26.206 16.599 9.006 1.00 82.88 473 SER A CA 1
ATOM 3585 C C . SER A 1 473 ? -25.211 16.224 10.113 1.00 82.88 473 SER A C 1
ATOM 3587 O O . SER A 1 473 ? -24.190 15.577 9.892 1.00 82.88 473 SER A O 1
ATOM 3589 N N . ASN A 1 474 ? -25.535 16.580 11.364 1.00 79.81 474 ASN A N 1
ATOM 3590 C CA . ASN A 1 474 ? -24.725 16.205 12.536 1.00 79.81 474 ASN A CA 1
ATOM 3591 C C . ASN A 1 474 ? -24.695 14.687 12.798 1.00 79.81 474 ASN A C 1
ATOM 3593 O O . ASN A 1 474 ? -23.848 14.221 13.559 1.00 79.81 474 ASN A O 1
ATOM 3597 N N . ASP A 1 475 ? -25.641 13.940 12.225 1.00 88.38 475 ASP A N 1
ATOM 3598 C CA . ASP A 1 475 ? -25.771 12.493 12.407 1.00 88.38 475 ASP A CA 1
ATOM 3599 C C . ASP A 1 475 ? -25.090 11.673 11.299 1.00 88.38 475 ASP A C 1
ATOM 3601 O O . ASP A 1 475 ? -25.112 10.432 11.377 1.00 88.38 475 ASP A O 1
ATOM 3605 N N . ASP A 1 476 ? -24.512 12.346 10.298 1.00 94.12 476 ASP A N 1
ATOM 3606 C CA . ASP A 1 476 ? -23.749 11.726 9.220 1.00 94.12 476 ASP A CA 1
ATOM 3607 C C . ASP A 1 476 ? -22.337 11.409 9.675 1.00 94.12 476 ASP A C 1
ATOM 3609 O O . ASP A 1 476 ? -21.720 12.148 10.447 1.00 94.12 476 ASP A O 1
ATOM 3613 N N . PHE A 1 477 ? -21.790 10.319 9.150 1.00 95.56 477 PHE A N 1
ATOM 3614 C CA . PHE A 1 477 ? -20.377 10.038 9.327 1.00 95.56 477 PHE A CA 1
ATOM 3615 C C . PHE A 1 477 ? -19.812 9.133 8.242 1.00 95.56 477 PHE A C 1
ATOM 3617 O O . PHE A 1 477 ? -20.506 8.315 7.632 1.00 95.56 477 PHE A O 1
ATOM 3624 N N . ALA A 1 478 ? -18.493 9.202 8.102 1.00 97.12 478 ALA A N 1
ATOM 3625 C CA . ALA A 1 478 ? -17.685 8.211 7.416 1.00 97.12 478 ALA A CA 1
ATOM 3626 C C . ALA A 1 478 ? -16.590 7.708 8.361 1.00 97.12 478 ALA A C 1
ATOM 3628 O O . ALA A 1 478 ? -15.804 8.487 8.898 1.00 97.12 478 ALA A O 1
ATOM 3629 N N . ARG A 1 479 ? -16.532 6.393 8.577 1.00 97.62 479 ARG A N 1
ATOM 3630 C CA . ARG A 1 479 ? -15.555 5.739 9.457 1.00 97.62 479 ARG A CA 1
ATOM 3631 C C . ARG A 1 479 ? -14.820 4.639 8.710 1.00 97.62 479 ARG A C 1
ATOM 3633 O O . ARG A 1 479 ? -15.408 3.960 7.865 1.00 97.62 479 ARG A O 1
ATOM 3640 N N . ILE A 1 480 ? -13.551 4.444 9.049 1.00 98.19 480 ILE A N 1
ATOM 3641 C CA . ILE A 1 480 ? -12.697 3.401 8.477 1.00 98.19 480 ILE A CA 1
ATOM 3642 C C . ILE A 1 480 ? -12.021 2.575 9.568 1.00 98.19 480 ILE A C 1
ATOM 3644 O O . ILE A 1 480 ? -11.639 3.098 10.615 1.00 98.19 480 ILE A O 1
ATOM 3648 N N . TYR A 1 481 ? -11.850 1.285 9.294 1.00 98.19 481 TYR A N 1
ATOM 3649 C CA . TYR A 1 481 ? -11.273 0.300 10.203 1.00 98.19 481 TYR A CA 1
ATOM 3650 C C . TYR A 1 481 ? -10.182 -0.492 9.497 1.00 98.19 481 TYR A C 1
ATOM 3652 O O . TYR A 1 481 ? -10.391 -0.950 8.374 1.00 98.19 481 TYR A O 1
ATOM 3660 N N . GLY A 1 482 ? -9.037 -0.683 10.148 1.00 96.12 482 GLY A N 1
ATOM 3661 C CA . GLY A 1 482 ? -7.892 -1.361 9.542 1.00 96.12 482 GLY A CA 1
ATOM 3662 C C . GLY A 1 482 ? -7.040 -2.122 10.547 1.00 96.12 482 GLY A C 1
ATOM 3663 O O . GLY A 1 482 ? -6.841 -1.666 11.674 1.00 96.12 482 GLY A O 1
ATOM 3664 N N . GLY A 1 483 ? -6.548 -3.284 10.120 1.00 96.50 483 GLY A N 1
ATOM 3665 C CA . GLY A 1 483 ? -5.507 -4.054 10.802 1.00 96.50 483 GLY A CA 1
ATOM 3666 C C . GLY A 1 483 ? -4.149 -3.881 10.119 1.00 96.50 483 GLY A C 1
ATOM 3667 O O . GLY A 1 483 ? -4.046 -3.304 9.040 1.00 96.50 483 GLY A O 1
ATOM 3668 N N . MET A 1 484 ? -3.103 -4.406 10.742 1.00 96.75 484 MET A N 1
ATOM 3669 C CA . MET A 1 484 ? -1.714 -4.319 10.279 1.00 96.75 484 MET A CA 1
ATOM 3670 C C . MET A 1 484 ? -1.220 -5.584 9.563 1.00 96.75 484 MET A C 1
ATOM 3672 O O . MET A 1 484 ? -0.116 -5.579 9.023 1.00 96.75 484 MET A O 1
ATOM 3676 N N . ARG A 1 485 ? -1.982 -6.690 9.565 1.00 95.38 485 ARG A N 1
ATOM 3677 C CA . ARG A 1 485 ? -1.493 -8.010 9.114 1.00 95.38 485 ARG A CA 1
ATOM 3678 C C . ARG A 1 485 ? -0.155 -8.335 9.792 1.00 95.38 485 ARG A C 1
ATOM 3680 O O . ARG A 1 485 ? -0.078 -8.339 11.020 1.00 95.38 485 ARG A O 1
ATOM 3687 N N . ARG A 1 486 ? 0.910 -8.548 9.011 1.00 95.25 486 ARG A N 1
ATOM 3688 C CA . ARG A 1 486 ? 2.261 -8.847 9.502 1.00 95.25 486 ARG A CA 1
ATOM 3689 C C . ARG A 1 486 ? 2.947 -7.656 10.183 1.00 95.25 486 ARG A C 1
ATOM 3691 O O . ARG A 1 486 ? 3.899 -7.863 10.928 1.00 95.25 486 ARG A O 1
ATOM 3698 N N . GLY A 1 487 ? 2.448 -6.431 9.991 1.00 95.81 487 GLY A N 1
ATOM 3699 C CA . GLY A 1 487 ? 2.969 -5.234 10.656 1.00 95.81 487 GLY A CA 1
ATOM 3700 C C . GLY A 1 487 ? 2.674 -5.169 12.157 1.00 95.81 487 GLY A C 1
ATOM 3701 O O . GLY A 1 487 ? 3.364 -4.454 12.881 1.00 95.81 487 GLY A O 1
ATOM 3702 N N . GLY A 1 488 ? 1.705 -5.948 12.664 1.00 96.75 488 GLY A N 1
ATOM 3703 C CA . GLY A 1 488 ? 1.487 -6.081 14.104 1.00 96.75 488 GLY A CA 1
ATOM 3704 C C . GLY A 1 488 ? 0.104 -6.586 14.531 1.00 96.75 488 GLY A C 1
ATOM 3705 O O . GLY A 1 488 ? -0.683 -7.120 13.747 1.00 96.75 488 GLY A O 1
ATOM 3706 N N . LYS A 1 489 ? -0.197 -6.383 15.818 1.00 97.50 489 LYS A N 1
ATOM 3707 C CA . LYS A 1 489 ? -1.326 -7.007 16.533 1.00 97.50 489 LYS A CA 1
ATOM 3708 C C . LYS A 1 489 ? -2.476 -6.053 16.893 1.00 97.50 489 LYS A C 1
ATOM 3710 O O . LYS A 1 489 ? -3.243 -6.329 17.808 1.00 97.50 489 LYS A O 1
ATOM 3715 N N . SER A 1 490 ? -2.581 -4.909 16.224 1.00 97.75 490 SER A N 1
ATOM 3716 C CA . SER A 1 490 ? -3.545 -3.852 16.565 1.00 97.75 490 SER A CA 1
ATOM 3717 C C . SER A 1 490 ? -4.532 -3.580 15.432 1.00 97.75 490 SER A C 1
ATOM 3719 O O . SER A 1 490 ? -4.174 -3.650 14.256 1.00 97.75 490 SER A O 1
ATOM 3721 N N . TYR A 1 491 ? -5.754 -3.203 15.809 1.00 98.19 491 TYR A N 1
ATOM 3722 C CA . TYR A 1 491 ? -6.740 -2.603 14.909 1.00 98.19 491 TYR A CA 1
ATOM 3723 C C . TYR A 1 491 ? -6.945 -1.132 15.257 1.00 98.19 491 TYR A C 1
ATOM 3725 O O . TYR A 1 491 ? -6.913 -0.741 16.429 1.00 98.19 491 TYR A O 1
ATOM 3733 N N . TYR A 1 492 ? -7.202 -0.332 14.231 1.00 97.75 492 TYR A N 1
ATOM 3734 C CA . TYR A 1 492 ? -7.430 1.104 14.323 1.00 97.75 492 TYR A CA 1
ATOM 3735 C C . TYR A 1 492 ? -8.776 1.475 13.718 1.00 97.75 492 TYR A C 1
ATOM 3737 O O . TYR A 1 492 ? -9.154 0.931 12.679 1.00 97.75 492 TYR A O 1
ATOM 3745 N N . ALA A 1 493 ? -9.456 2.433 14.346 1.00 97.75 493 ALA A N 1
ATOM 3746 C CA . ALA A 1 493 ? -10.670 3.045 13.829 1.00 97.75 493 ALA A CA 1
ATOM 3747 C C . ALA A 1 493 ? -10.502 4.552 13.703 1.00 97.75 493 ALA A C 1
ATOM 3749 O O . ALA A 1 493 ? -10.228 5.229 14.698 1.00 97.75 493 ALA A O 1
ATOM 3750 N N . LEU A 1 494 ? -10.699 5.074 12.497 1.00 97.50 494 LEU A N 1
ATOM 3751 C CA . LEU A 1 494 ? -10.666 6.505 12.235 1.00 97.50 494 LEU A CA 1
ATOM 3752 C C . LEU A 1 494 ? -12.052 6.999 11.827 1.00 97.50 494 LEU A C 1
ATOM 3754 O O . LEU A 1 494 ? -12.718 6.385 10.995 1.00 97.50 494 LEU A O 1
ATOM 3758 N N . ASP A 1 495 ? -12.457 8.129 12.391 1.00 96.56 495 ASP A N 1
ATOM 3759 C CA . ASP A 1 495 ? -13.510 8.962 11.830 1.00 96.56 495 ASP A CA 1
ATOM 3760 C C . ASP A 1 495 ? -12.877 9.858 10.767 1.00 96.56 495 ASP A C 1
ATOM 3762 O O . ASP A 1 495 ? -11.937 10.605 11.050 1.00 96.56 495 ASP A O 1
ATOM 3766 N N . VAL A 1 496 ? -13.366 9.737 9.541 1.00 96.81 496 VAL A N 1
ATOM 3767 C CA . VAL A 1 496 ? -12.909 10.482 8.367 1.00 96.81 496 VAL A CA 1
ATOM 3768 C C . VAL A 1 496 ? -14.032 11.341 7.791 1.00 96.81 496 VAL A C 1
ATOM 3770 O O . VAL A 1 496 ? -13.958 11.750 6.637 1.00 96.81 496 VAL A O 1
ATOM 3773 N N . THR A 1 497 ? -15.074 11.638 8.572 1.00 95.75 497 THR A N 1
ATOM 3774 C CA . THR A 1 497 ? -16.184 12.508 8.147 1.00 95.75 497 THR A CA 1
ATOM 3775 C C . THR A 1 497 ? -15.662 13.871 7.691 1.00 95.75 497 THR A C 1
ATOM 3777 O O . THR A 1 497 ? -16.009 14.339 6.612 1.00 95.75 497 THR A O 1
ATOM 3780 N N . ASP A 1 498 ? -14.731 14.458 8.451 1.00 93.25 498 ASP A N 1
ATOM 3781 C CA . ASP A 1 498 ? -13.888 15.549 7.961 1.00 93.25 498 ASP A CA 1
ATOM 3782 C C . ASP A 1 498 ? -12.571 14.976 7.427 1.00 93.25 498 ASP A C 1
ATOM 3784 O O . ASP A 1 498 ? -11.690 14.542 8.174 1.00 93.25 498 ASP A O 1
ATOM 3788 N N . ARG A 1 499 ? -12.420 15.015 6.103 1.00 92.06 499 ARG A N 1
ATOM 3789 C CA . ARG A 1 499 ? -11.243 14.520 5.375 1.00 92.06 499 ARG A CA 1
ATOM 3790 C C . ARG A 1 499 ? -9.956 15.252 5.748 1.00 92.06 499 ARG A C 1
ATOM 3792 O O . ARG A 1 499 ? -8.867 14.724 5.555 1.00 92.06 499 ARG A O 1
ATOM 3799 N N . THR A 1 500 ? -10.059 16.474 6.259 1.00 90.00 500 THR A N 1
ATOM 3800 C CA . THR A 1 500 ? -8.914 17.309 6.632 1.00 90.00 500 THR A CA 1
ATOM 3801 C C . THR A 1 500 ? -8.593 17.263 8.123 1.00 90.00 500 THR A C 1
ATOM 3803 O O . THR A 1 500 ? -7.473 17.614 8.501 1.00 90.00 500 THR A O 1
ATOM 3806 N N . SER A 1 501 ? -9.538 16.788 8.940 1.00 91.81 501 SER A N 1
ATOM 3807 C CA . SER A 1 501 ? -9.438 16.668 10.396 1.00 91.81 501 SER A CA 1
ATOM 3808 C C . SER A 1 501 ? -9.892 15.276 10.874 1.00 91.81 501 SER A C 1
ATOM 3810 O O . SER A 1 501 ? -10.905 15.141 11.568 1.00 91.81 501 SER A O 1
ATOM 3812 N N . PRO A 1 502 ? -9.168 14.203 10.492 1.00 94.69 502 PRO A N 1
ATOM 3813 C CA . PRO A 1 502 ? -9.532 12.851 10.896 1.00 94.69 502 PRO A CA 1
ATOM 3814 C C . PRO A 1 502 ? -9.371 12.666 12.410 1.00 94.69 502 PRO A C 1
ATOM 3816 O O . PRO A 1 502 ? -8.508 13.276 13.046 1.00 94.69 502 PRO A O 1
ATOM 3819 N N . LYS A 1 503 ? -10.163 11.771 13.001 1.00 94.75 503 LYS A N 1
ATOM 3820 C CA . LYS A 1 503 ? -10.164 11.506 14.449 1.00 94.75 503 LYS A CA 1
ATOM 3821 C C . LYS A 1 503 ? -9.865 10.042 14.712 1.00 94.75 503 LYS A C 1
ATOM 3823 O O . LYS A 1 503 ? -10.426 9.176 14.051 1.00 94.75 503 LYS A O 1
ATOM 3828 N N . LEU A 1 504 ? -9.025 9.739 15.700 1.00 95.62 504 LEU A N 1
ATOM 3829 C CA . LEU A 1 504 ? -8.856 8.362 16.159 1.00 95.62 504 LEU A CA 1
ATOM 3830 C C . LEU A 1 504 ? -9.991 8.039 17.134 1.00 95.62 504 LEU A C 1
ATOM 3832 O O . LEU A 1 504 ? -10.011 8.556 18.250 1.00 95.62 504 LEU A O 1
ATOM 3836 N N . LEU A 1 505 ? -10.916 7.177 16.711 1.00 95.31 505 LEU A N 1
ATOM 3837 C CA . LEU A 1 505 ? -12.028 6.719 17.547 1.00 95.31 505 LEU A CA 1
ATOM 3838 C C . LEU A 1 505 ? -11.509 5.799 18.648 1.00 95.31 505 LEU A C 1
ATOM 3840 O O . LEU A 1 505 ? -11.703 6.050 19.836 1.00 95.31 505 LEU A O 1
ATOM 3844 N N . TRP A 1 506 ? -10.793 4.752 18.248 1.00 95.75 506 TRP A N 1
ATOM 3845 C CA . TRP A 1 506 ? -10.228 3.777 19.166 1.00 95.75 506 TRP A CA 1
ATOM 3846 C C . TRP A 1 506 ? -9.063 3.016 18.536 1.00 95.75 506 TRP A C 1
ATOM 3848 O O . TRP A 1 506 ? -8.857 3.000 17.320 1.00 95.75 506 TRP A O 1
ATOM 3858 N N . LYS A 1 507 ? -8.290 2.373 19.413 1.00 95.62 507 LYS A N 1
ATOM 3859 C CA . LYS A 1 507 ? -7.238 1.418 19.077 1.00 95.62 507 LYS A CA 1
ATOM 3860 C C . LYS A 1 507 ? -7.449 0.167 19.921 1.00 95.62 507 LYS A C 1
ATOM 3862 O O . LYS A 1 507 ? -7.452 0.261 21.147 1.00 95.62 507 LYS A O 1
ATOM 3867 N N . ILE A 1 508 ? -7.511 -0.986 19.273 1.00 97.81 508 ILE A N 1
ATOM 3868 C CA . ILE A 1 508 ? -7.416 -2.292 19.929 1.00 97.81 508 ILE A CA 1
ATOM 3869 C C . ILE A 1 508 ? -5.961 -2.745 19.847 1.00 97.81 508 ILE A C 1
ATOM 3871 O O . ILE A 1 508 ? -5.376 -2.689 18.772 1.00 97.81 508 ILE A O 1
ATOM 3875 N N . THR A 1 509 ? -5.371 -3.168 20.967 1.00 96.94 509 THR A N 1
ATOM 3876 C CA . THR A 1 509 ? -3.996 -3.698 21.017 1.00 96.94 509 THR A CA 1
ATOM 3877 C C . THR A 1 509 ? -4.039 -5.152 21.467 1.00 96.94 509 THR A C 1
ATOM 3879 O O . THR A 1 509 ? -4.515 -5.422 22.567 1.00 96.94 509 THR A O 1
ATOM 3882 N N . GLY A 1 510 ? -3.554 -6.065 20.630 1.00 97.12 510 GLY A N 1
ATOM 3883 C CA . GLY A 1 510 ? -3.528 -7.496 20.913 1.00 97.12 510 GLY A CA 1
ATOM 3884 C C . GLY A 1 510 ? -2.277 -7.982 21.642 1.00 97.12 510 GLY A C 1
ATOM 3885 O O . GLY A 1 510 ? -1.241 -7.312 21.648 1.00 97.12 510 GLY A O 1
ATOM 3886 N N . GLY A 1 511 ? -2.361 -9.172 22.237 1.00 95.75 511 GLY A N 1
ATOM 3887 C CA . GLY A 1 511 ? -1.212 -9.880 22.807 1.00 95.75 511 GLY A CA 1
ATOM 3888 C C . GLY A 1 511 ? -0.737 -9.340 24.155 1.00 95.75 511 GLY A C 1
ATOM 3889 O O . GLY A 1 511 ? 0.367 -9.668 24.588 1.00 95.75 511 GLY A O 1
ATOM 3890 N N . VAL A 1 512 ? -1.527 -8.480 24.803 1.00 95.75 512 VAL A N 1
ATOM 3891 C CA . VAL A 1 512 ? -1.220 -7.951 26.136 1.00 95.75 512 VAL A CA 1
ATOM 3892 C C . VAL A 1 512 ? -1.816 -8.888 27.184 1.00 95.75 512 VAL A C 1
ATOM 3894 O O . VAL A 1 512 ? -3.029 -9.089 27.208 1.00 95.75 512 VAL A O 1
ATOM 3897 N N . ALA A 1 513 ? -0.967 -9.442 28.050 1.00 94.00 513 ALA A N 1
ATOM 3898 C CA . ALA A 1 513 ? -1.386 -10.364 29.103 1.00 94.00 513 ALA A CA 1
ATOM 3899 C C . ALA A 1 513 ? -2.422 -9.728 30.046 1.00 94.00 513 ALA A C 1
ATOM 3901 O O . ALA A 1 513 ? -2.240 -8.591 30.491 1.00 94.00 513 ALA A O 1
ATOM 3902 N N . ASN A 1 514 ? -3.463 -10.481 30.404 1.00 90.88 514 ASN A N 1
ATOM 3903 C CA . ASN A 1 514 ? -4.597 -10.046 31.225 1.00 90.88 514 ASN A CA 1
ATOM 3904 C C . ASN A 1 514 ? -5.394 -8.873 30.617 1.00 90.88 514 ASN A C 1
ATOM 3906 O O . ASN A 1 514 ? -5.925 -8.037 31.351 1.00 90.88 514 ASN A O 1
ATOM 3910 N N . SER A 1 515 ? -5.458 -8.780 29.285 1.00 94.81 515 SER A N 1
ATOM 3911 C CA . SER A 1 515 ? -6.277 -7.788 28.573 1.00 94.81 515 SER A CA 1
ATOM 3912 C C . SER A 1 515 ? -7.432 -8.437 27.809 1.00 94.81 515 SER A C 1
ATOM 3914 O O . SER A 1 515 ? -7.414 -9.633 27.524 1.00 94.81 515 SER A O 1
ATOM 3916 N N . ASP A 1 516 ? -8.412 -7.629 27.393 1.00 95.88 516 ASP A N 1
ATOM 3917 C CA . ASP A 1 516 ? -9.550 -8.095 26.585 1.00 95.88 516 ASP A CA 1
ATOM 3918 C C . ASP A 1 516 ? -9.146 -8.690 25.221 1.00 95.88 516 ASP A C 1
ATOM 3920 O O . ASP A 1 516 ? -9.934 -9.378 24.571 1.00 95.88 516 ASP A O 1
ATOM 3924 N N . PHE A 1 517 ? -7.913 -8.458 24.776 1.00 97.81 517 PHE A N 1
ATOM 3925 C CA . PHE A 1 517 ? -7.410 -8.912 23.482 1.00 97.81 517 PHE A CA 1
ATOM 3926 C C . PHE A 1 517 ? -6.089 -9.678 23.628 1.00 97.81 517 PHE A C 1
ATOM 3928 O O . PHE A 1 517 ? -5.237 -9.635 22.745 1.00 97.81 517 PHE A O 1
ATOM 3935 N N . GLU A 1 518 ? -5.899 -10.390 24.742 1.00 96.81 518 GLU A N 1
ATOM 3936 C CA . GLU A 1 518 ? -4.702 -11.209 24.980 1.00 96.81 518 GLU A CA 1
ATOM 3937 C C . GLU A 1 518 ? -4.461 -12.244 23.867 1.00 96.81 518 GLU A C 1
ATOM 3939 O O . GLU A 1 518 ? -3.345 -12.355 23.368 1.00 96.81 518 GLU A O 1
ATOM 3944 N N . GLU A 1 519 ? -5.513 -12.921 23.399 1.00 96.88 519 GLU A N 1
ATOM 3945 C CA . GLU A 1 519 ? -5.437 -13.892 22.295 1.00 96.88 519 GLU A CA 1
ATOM 3946 C C . GLU A 1 519 ? -5.326 -13.244 20.899 1.00 96.88 519 GLU A C 1
ATOM 3948 O O . GLU A 1 519 ? -5.199 -13.957 19.906 1.00 96.88 519 GLU A O 1
ATOM 3953 N N . LEU A 1 520 ? -5.343 -11.911 20.771 1.00 98.19 520 LEU A N 1
ATOM 3954 C CA . LEU A 1 520 ? -5.190 -11.248 19.475 1.00 98.19 520 LEU A CA 1
ATOM 3955 C C . LEU A 1 520 ? -3.708 -11.203 19.058 1.00 98.19 520 LEU A C 1
ATOM 3957 O O . LEU A 1 520 ? -2.872 -10.550 19.685 1.00 98.19 520 LEU A O 1
ATOM 3961 N N . ALA A 1 521 ? -3.391 -11.887 17.964 1.00 97.62 521 ALA A N 1
ATOM 3962 C CA . ALA A 1 521 ? -2.077 -11.967 17.346 1.00 97.62 521 ALA A CA 1
ATOM 3963 C C . ALA A 1 521 ? -1.992 -11.053 16.109 1.00 97.62 521 ALA A C 1
ATOM 3965 O O . ALA A 1 521 ? -2.602 -9.983 16.081 1.00 97.62 521 ALA A O 1
ATOM 3966 N N . GLN A 1 522 ? -1.178 -11.401 15.104 1.00 97.50 522 GLN A N 1
ATOM 3967 C CA . GLN A 1 522 ? -1.057 -10.564 13.908 1.00 97.50 522 GLN A CA 1
ATOM 3968 C C . GLN A 1 522 ? -2.411 -10.428 13.206 1.00 97.50 522 GLN A C 1
ATOM 3970 O O . GLN A 1 522 ? -3.108 -11.412 12.965 1.00 97.50 522 GLN A O 1
ATOM 3975 N N . THR A 1 523 ? -2.779 -9.208 12.837 1.00 97.19 523 THR A N 1
ATOM 3976 C CA . THR A 1 523 ? -4.150 -8.850 12.425 1.00 97.19 523 THR A CA 1
ATOM 3977 C C . THR A 1 523 ? -4.412 -9.126 10.941 1.00 97.19 523 THR A C 1
ATOM 3979 O O . THR A 1 523 ? -4.632 -8.216 10.144 1.00 97.19 523 THR A O 1
ATOM 3982 N N . TRP A 1 524 ? -4.333 -10.402 10.548 1.00 95.25 524 TRP A N 1
ATOM 3983 C CA . TRP A 1 524 ? -4.515 -10.861 9.160 1.00 95.25 524 TRP A CA 1
ATOM 3984 C C . TRP A 1 524 ? -5.975 -10.842 8.695 1.00 95.25 524 TRP A C 1
ATOM 3986 O O . TRP A 1 524 ? -6.239 -10.633 7.508 1.00 95.25 524 TRP A O 1
ATOM 3996 N N . SER A 1 525 ? -6.911 -11.027 9.627 1.00 95.06 525 SER A N 1
ATOM 3997 C CA . SER A 1 525 ? -8.344 -11.034 9.347 1.00 95.06 525 SER A CA 1
ATOM 3998 C C . SER A 1 525 ? -8.846 -9.631 9.021 1.00 95.06 525 SER A C 1
ATOM 4000 O O . SER A 1 525 ? -8.761 -8.718 9.838 1.00 95.06 525 SER A O 1
ATOM 4002 N N . LYS A 1 526 ? -9.468 -9.463 7.855 1.00 95.19 526 LYS A N 1
ATOM 4003 C CA . LYS A 1 526 ? -10.250 -8.268 7.545 1.00 95.19 526 LYS A CA 1
ATOM 4004 C C . LYS A 1 526 ? -11.517 -8.274 8.416 1.00 95.19 526 LYS A C 1
ATOM 4006 O O . LYS A 1 526 ? -12.271 -9.247 8.350 1.00 95.19 526 LYS A O 1
ATOM 4011 N N . PRO A 1 527 ? -11.787 -7.222 9.211 1.00 95.94 527 PRO A N 1
ATOM 4012 C CA . PRO A 1 527 ? -13.015 -7.154 9.992 1.00 95.94 527 PRO A CA 1
ATOM 4013 C C . PRO A 1 527 ? -14.270 -7.182 9.115 1.00 95.94 527 PRO A C 1
ATOM 4015 O O . PRO A 1 527 ? -14.287 -6.647 8.007 1.00 95.94 527 PRO A O 1
ATOM 4018 N N . VAL A 1 528 ? -15.353 -7.750 9.633 1.00 96.75 528 VAL A N 1
ATOM 4019 C CA . VAL A 1 528 ? -16.674 -7.686 9.004 1.00 96.75 528 VAL A CA 1
ATOM 4020 C C . VAL A 1 528 ? -17.555 -6.736 9.794 1.00 96.75 528 VAL A C 1
ATOM 4022 O O . VAL A 1 528 ? -17.862 -6.988 10.959 1.00 96.75 528 VAL A O 1
ATOM 4025 N N . LYS A 1 529 ? -17.981 -5.646 9.151 1.00 96.75 529 LYS A N 1
ATOM 4026 C CA . LYS A 1 529 ? -18.949 -4.711 9.721 1.00 96.75 529 LYS A CA 1
ATOM 4027 C C . LYS A 1 529 ? -20.367 -5.256 9.553 1.00 96.75 529 LYS A C 1
ATOM 4029 O O . LYS A 1 529 ? -20.821 -5.449 8.432 1.00 96.75 529 LYS A O 1
ATOM 4034 N N . THR A 1 530 ? -21.079 -5.459 10.661 1.00 95.44 530 THR A N 1
ATOM 4035 C CA . THR A 1 530 ? -22.461 -5.978 10.673 1.00 95.44 530 THR A CA 1
ATOM 4036 C C . THR A 1 530 ? -23.228 -5.513 11.918 1.00 95.44 530 THR A C 1
ATOM 4038 O O . THR A 1 530 ? -22.704 -4.719 12.704 1.00 95.44 530 THR A O 1
ATOM 4041 N N . LYS A 1 531 ? -24.466 -5.969 12.090 1.00 94.94 531 LYS A N 1
ATOM 4042 C CA . LYS A 1 531 ? -25.285 -5.763 13.283 1.00 94.94 531 LYS A CA 1
ATOM 4043 C C . LYS A 1 531 ? -25.459 -7.064 14.048 1.00 94.94 531 LYS A C 1
ATOM 4045 O O . LYS A 1 531 ? -25.538 -8.128 13.441 1.00 94.94 531 LYS A O 1
ATOM 4050 N N . VAL A 1 532 ? -25.548 -6.969 15.367 1.00 91.12 532 VAL A N 1
ATOM 4051 C CA . VAL A 1 532 ? -25.893 -8.094 16.246 1.00 91.12 532 VAL A CA 1
ATOM 4052 C C . VAL A 1 532 ? -26.893 -7.628 17.293 1.00 91.12 532 VAL A C 1
ATOM 4054 O O . VAL A 1 532 ? -26.818 -6.488 17.756 1.00 91.12 532 VAL A O 1
ATOM 4057 N N . ASP A 1 533 ? -27.802 -8.509 17.689 1.00 89.69 533 ASP A N 1
ATOM 4058 C CA . ASP A 1 533 ? -28.563 -8.344 18.924 1.00 89.69 533 ASP A CA 1
ATOM 4059 C C . ASP A 1 533 ? -27.860 -9.130 20.035 1.00 89.69 533 ASP A C 1
ATOM 4061 O O . ASP A 1 533 ? -27.641 -10.337 19.920 1.00 89.69 533 ASP A O 1
ATOM 4065 N N . ILE A 1 534 ? -27.482 -8.434 21.107 1.00 85.69 534 ILE A N 1
ATOM 4066 C CA . ILE A 1 534 ? -26.952 -9.053 22.318 1.00 85.69 534 ILE A CA 1
ATOM 4067 C C . ILE A 1 534 ? -27.900 -8.699 23.462 1.00 85.69 534 ILE A C 1
ATOM 4069 O O . ILE A 1 534 ? -27.929 -7.563 23.938 1.00 85.69 534 ILE A O 1
ATOM 4073 N N . ASN A 1 535 ? -28.651 -9.697 23.931 1.00 85.44 535 ASN A N 1
ATOM 4074 C CA . ASN A 1 535 ? -29.584 -9.594 25.059 1.00 85.44 535 ASN A CA 1
ATOM 4075 C C . ASN A 1 535 ? -30.687 -8.527 24.883 1.00 85.44 535 ASN A C 1
ATOM 4077 O O . ASN A 1 535 ? -31.031 -7.819 25.831 1.00 85.44 535 ASN A O 1
ATOM 4081 N N . GLY A 1 536 ? -31.259 -8.417 23.683 1.00 84.88 536 GLY A N 1
ATOM 4082 C CA . GLY A 1 536 ? -32.335 -7.480 23.344 1.00 84.88 536 GLY A CA 1
ATOM 4083 C C . GLY A 1 536 ? -31.849 -6.062 23.047 1.00 84.88 536 GLY A C 1
ATOM 4084 O O . GLY A 1 536 ? -32.657 -5.132 22.996 1.00 84.88 536 GLY A O 1
ATOM 4085 N N . LYS A 1 537 ? -30.533 -5.871 22.896 1.00 89.25 537 LYS A N 1
ATOM 4086 C CA . LYS A 1 537 ? -29.927 -4.602 22.502 1.00 89.25 537 LYS A CA 1
ATOM 4087 C C . LYS A 1 537 ? -29.187 -4.780 21.183 1.00 89.25 537 LYS A C 1
ATOM 4089 O O . LYS A 1 537 ? -28.283 -5.602 21.069 1.00 89.25 537 LYS A O 1
ATOM 4094 N N . LEU A 1 538 ? -29.554 -3.946 20.215 1.00 93.38 538 LEU A N 1
ATOM 4095 C CA . LEU A 1 538 ? -28.923 -3.883 18.905 1.00 93.38 538 LEU A CA 1
ATOM 4096 C C . LEU A 1 538 ? -27.581 -3.142 18.980 1.00 93.38 538 LEU A C 1
ATOM 4098 O O . LEU A 1 538 ? -27.515 -2.025 19.500 1.00 93.38 538 LEU A O 1
ATOM 4102 N N . TYR A 1 539 ? -26.540 -3.742 18.411 1.00 94.50 539 TYR A N 1
ATOM 4103 C CA . TYR A 1 539 ? -25.203 -3.172 18.296 1.00 94.50 539 TYR A CA 1
ATOM 4104 C C . TYR A 1 539 ? -24.735 -3.145 16.843 1.00 94.50 539 TYR A C 1
ATOM 4106 O O . TYR A 1 539 ? -24.938 -4.095 16.087 1.00 94.50 539 TYR A O 1
ATOM 4114 N N . GLU A 1 540 ? -24.040 -2.070 16.480 1.00 96.81 540 GLU A N 1
ATOM 4115 C CA . GLU A 1 540 ? -23.226 -2.002 15.269 1.00 96.81 540 GLU A CA 1
ATOM 4116 C C . GLU A 1 540 ? -21.830 -2.524 15.623 1.00 96.81 540 GLU A C 1
ATOM 4118 O O . GLU A 1 540 ? -21.147 -1.948 16.471 1.00 96.81 540 GLU A O 1
ATOM 4123 N N . VAL A 1 541 ? -21.405 -3.627 15.007 1.00 97.50 541 VAL A N 1
ATOM 4124 C CA . VAL A 1 541 ? -20.203 -4.357 15.437 1.00 97.50 541 VAL A CA 1
ATOM 4125 C C . VAL A 1 541 ? -19.230 -4.640 14.310 1.00 97.50 541 VAL A C 1
ATOM 4127 O O . VAL A 1 541 ? -19.604 -4.717 13.137 1.00 97.50 541 VAL A O 1
ATOM 4130 N N . LEU A 1 542 ? -17.976 -4.847 14.696 1.00 98.25 542 LEU A N 1
ATOM 4131 C CA . LEU A 1 542 ? -16.960 -5.483 13.873 1.00 98.25 542 LEU A CA 1
ATOM 4132 C C . LEU A 1 542 ? -16.716 -6.896 14.397 1.00 98.25 542 LEU A C 1
ATOM 4134 O O . LEU A 1 542 ? -16.508 -7.089 15.596 1.00 98.25 542 LEU A O 1
ATOM 4138 N N . ILE A 1 543 ? -16.711 -7.866 13.488 1.00 97.69 543 ILE A N 1
ATOM 4139 C CA . ILE A 1 543 ? -16.363 -9.256 13.784 1.00 97.69 543 ILE A CA 1
ATOM 4140 C C . ILE A 1 543 ? -15.034 -9.576 13.104 1.00 97.69 543 ILE A C 1
ATOM 4142 O O . ILE A 1 543 ? -14.901 -9.394 11.893 1.00 97.69 543 ILE A O 1
ATOM 4146 N N . PHE A 1 544 ? -14.046 -10.038 13.865 1.00 97.69 544 PHE A N 1
ATOM 4147 C CA . PHE A 1 544 ? -12.737 -10.444 13.345 1.00 97.69 544 PHE A CA 1
ATOM 4148 C C . PHE A 1 544 ? -12.146 -11.575 14.180 1.00 97.69 544 PHE A C 1
ATOM 4150 O O . PHE A 1 544 ? -12.463 -11.733 15.358 1.00 97.69 544 PHE A O 1
ATOM 4157 N N . SER A 1 545 ? -11.279 -12.372 13.572 1.00 96.44 545 SER A N 1
ATOM 4158 C CA . SER A 1 545 ? -10.605 -13.466 14.262 1.00 96.44 545 SER A CA 1
ATOM 4159 C C . SER A 1 545 ? -9.339 -13.012 15.001 1.00 96.44 545 SER A C 1
ATOM 4161 O O . SER A 1 545 ? -8.852 -11.890 14.835 1.00 96.44 545 SER A O 1
ATOM 4163 N N . GLY A 1 546 ? -8.800 -13.911 15.825 1.00 96.06 546 GLY A N 1
ATOM 4164 C CA . GLY A 1 546 ? -7.613 -13.705 16.647 1.00 96.06 546 GLY A CA 1
ATOM 4165 C C . GLY A 1 546 ? -6.337 -13.508 15.836 1.00 96.06 546 GLY A C 1
ATOM 4166 O O . GLY A 1 546 ? -5.378 -12.953 16.360 1.00 96.06 546 GLY A O 1
ATOM 4167 N N . GLY A 1 547 ? -6.318 -13.873 14.556 1.00 96.56 547 GLY A N 1
ATOM 4168 C CA . GLY A 1 547 ? -5.196 -13.585 13.675 1.00 96.56 547 GLY A CA 1
ATOM 4169 C C . GLY A 1 547 ? -4.159 -14.703 13.618 1.00 96.56 547 GLY A C 1
ATOM 4170 O O . GLY A 1 547 ? -4.453 -15.844 13.952 1.00 96.56 547 GLY A O 1
ATOM 4171 N N . TYR A 1 548 ? -2.960 -14.367 13.146 1.00 95.94 548 TYR A N 1
ATOM 4172 C CA . TYR A 1 548 ? -1.872 -15.315 12.879 1.00 95.94 548 TYR A CA 1
ATOM 4173 C C . TYR A 1 548 ? -0.843 -15.332 14.012 1.00 95.94 548 TYR A C 1
ATOM 4175 O O . TYR A 1 548 ? -0.369 -14.265 14.428 1.00 95.94 548 TYR A O 1
ATOM 4183 N N . ASP A 1 549 ? -0.470 -16.527 14.469 1.00 95.81 549 ASP A N 1
ATOM 4184 C CA . ASP A 1 549 ? 0.672 -16.734 15.361 1.00 95.81 549 ASP A CA 1
ATOM 4185 C C . ASP A 1 549 ? 1.946 -16.983 14.536 1.00 95.81 549 ASP A C 1
ATOM 4187 O O . ASP A 1 549 ? 1.978 -17.788 13.610 1.00 95.81 549 ASP A O 1
ATOM 4191 N N . THR A 1 550 ? 3.015 -16.251 14.850 1.00 92.81 550 THR A N 1
ATOM 4192 C CA . THR A 1 550 ? 4.272 -16.272 14.084 1.00 92.81 550 THR A CA 1
ATOM 4193 C C . THR A 1 550 ? 5.119 -17.514 14.329 1.00 92.81 550 THR A C 1
ATOM 4195 O O . THR A 1 550 ? 6.091 -17.736 13.614 1.00 92.81 550 THR A O 1
ATOM 4198 N N . ASN A 1 551 ? 4.786 -18.323 15.335 1.00 90.88 551 ASN A N 1
ATOM 4199 C CA . ASN A 1 551 ? 5.398 -19.643 15.517 1.00 90.88 551 ASN A CA 1
ATOM 4200 C C . ASN A 1 551 ? 5.209 -20.550 14.282 1.00 90.88 551 ASN A C 1
ATOM 4202 O O . ASN A 1 551 ? 6.018 -21.449 14.084 1.00 90.88 551 ASN A O 1
ATOM 4206 N N . GLN A 1 552 ? 4.201 -20.289 13.445 1.00 88.06 552 GLN A N 1
ATOM 4207 C CA . GLN A 1 552 ? 3.944 -21.022 12.205 1.00 88.06 552 GLN A CA 1
ATOM 4208 C C . GLN A 1 552 ? 4.948 -20.705 11.076 1.00 88.06 552 GLN A C 1
ATOM 4210 O O . GLN A 1 552 ? 5.038 -21.460 10.115 1.00 88.06 552 GLN A O 1
ATOM 4215 N N . ASP A 1 553 ? 5.755 -19.639 11.184 1.00 86.38 553 ASP A N 1
ATOM 4216 C CA . ASP A 1 553 ? 6.704 -19.239 10.126 1.00 86.38 553 ASP A CA 1
ATOM 4217 C C . ASP A 1 553 ? 7.902 -20.197 9.974 1.00 86.38 553 ASP A C 1
ATOM 4219 O O . ASP A 1 553 ? 8.622 -20.133 8.978 1.00 86.38 553 ASP A O 1
ATOM 4223 N N . SER A 1 554 ? 8.170 -21.034 10.978 1.00 82.38 554 SER A N 1
ATOM 4224 C CA . SER A 1 554 ? 9.402 -21.828 11.085 1.00 82.38 554 SER A CA 1
ATOM 4225 C C . SER A 1 554 ? 9.163 -23.322 11.300 1.00 82.38 554 SER A C 1
ATOM 4227 O O . SER A 1 554 ? 10.091 -24.048 11.664 1.00 82.38 554 SER A O 1
ATOM 4229 N N . VAL A 1 555 ? 7.931 -23.786 11.085 1.00 80.75 555 VAL A N 1
ATOM 4230 C CA . VAL A 1 555 ? 7.545 -25.184 11.285 1.00 80.75 555 VAL A CA 1
ATOM 4231 C C . VAL A 1 555 ? 7.191 -25.849 9.959 1.00 80.75 555 VAL A C 1
ATOM 4233 O O . VAL A 1 555 ? 6.373 -25.357 9.192 1.00 80.75 555 VAL A O 1
ATOM 4236 N N . ASP A 1 556 ? 7.781 -27.018 9.717 1.00 78.81 556 ASP A N 1
ATOM 4237 C CA . ASP A 1 556 ? 7.462 -27.865 8.555 1.00 78.81 556 ASP A CA 1
ATOM 4238 C C . ASP A 1 556 ? 6.341 -28.873 8.858 1.00 78.81 556 ASP A C 1
ATOM 4240 O O . ASP A 1 556 ? 5.888 -29.627 7.994 1.00 78.81 556 ASP A O 1
ATOM 4244 N N . VAL A 1 557 ? 5.914 -28.934 10.121 1.00 80.62 557 VAL A N 1
ATOM 4245 C CA . VAL A 1 557 ? 4.867 -29.828 10.609 1.00 80.62 557 VAL A CA 1
ATOM 4246 C C . VAL A 1 557 ? 3.891 -29.054 11.473 1.00 80.62 557 VAL A C 1
ATOM 4248 O O . VAL A 1 557 ? 4.248 -28.095 12.149 1.00 80.62 557 VAL A O 1
ATOM 4251 N N . ARG A 1 558 ? 2.644 -29.515 11.484 1.00 80.50 558 ARG A N 1
ATOM 4252 C CA . ARG A 1 558 ? 1.558 -28.867 12.212 1.00 80.50 558 ARG A CA 1
ATOM 4253 C C . ARG A 1 558 ? 1.833 -28.794 13.720 1.00 80.50 558 ARG A C 1
ATOM 4255 O O . ARG A 1 558 ? 1.895 -29.829 14.385 1.00 80.50 558 ARG A O 1
ATOM 4262 N N . THR A 1 559 ? 1.868 -27.582 14.268 1.00 88.31 559 THR A N 1
ATOM 4263 C CA . THR A 1 559 ? 2.009 -27.309 15.710 1.00 88.31 559 THR A CA 1
ATOM 4264 C C . THR A 1 559 ? 0.836 -26.499 16.248 1.00 88.31 559 THR A C 1
ATOM 4266 O O . THR A 1 559 ? 0.302 -25.658 15.535 1.00 88.31 559 THR A O 1
ATOM 4269 N N . GLU A 1 560 ? 0.421 -26.770 17.489 1.00 92.38 560 GLU A N 1
ATOM 4270 C CA . GLU A 1 560 ? -0.579 -25.949 18.191 1.00 92.38 560 GLU A CA 1
ATOM 4271 C C . GLU A 1 560 ? -0.022 -24.539 18.458 1.00 92.38 560 GLU A C 1
ATOM 4273 O O . GLU A 1 560 ? 1.179 -24.369 18.690 1.00 92.38 560 GLU A O 1
ATOM 4278 N N . ASP A 1 561 ? -0.904 -23.542 18.439 1.00 94.38 561 ASP A N 1
ATOM 4279 C CA . ASP A 1 561 ? -0.553 -22.129 18.582 1.00 94.38 561 ASP A CA 1
ATOM 4280 C C . ASP A 1 561 ? -0.711 -21.640 20.009 1.00 94.38 561 ASP A C 1
ATOM 4282 O O . ASP A 1 561 ? -1.399 -22.258 20.821 1.00 94.38 561 ASP A O 1
ATOM 4286 N N . SER A 1 562 ? -0.064 -20.521 20.322 1.00 92.75 562 SER A N 1
ATOM 4287 C CA . SER A 1 562 ? -0.086 -19.893 21.647 1.00 92.75 562 SER A CA 1
ATOM 4288 C C . SER A 1 562 ? -0.950 -18.636 21.698 1.00 92.75 562 SER A C 1
ATOM 4290 O O . SER A 1 562 ? -1.309 -18.175 22.777 1.00 92.75 562 SER A O 1
ATOM 4292 N N . SER A 1 563 ? -1.278 -18.092 20.531 1.00 95.69 563 SER A N 1
ATOM 4293 C CA . SER A 1 563 ? -2.079 -16.892 20.343 1.00 95.69 563 SER A CA 1
ATOM 4294 C C . SER A 1 563 ? -2.845 -16.971 19.021 1.00 95.69 563 SER A C 1
ATOM 4296 O O . SER A 1 563 ? -2.674 -17.899 18.234 1.00 95.69 563 SER A O 1
ATOM 4298 N N . GLY A 1 564 ? -3.727 -16.014 18.763 1.00 96.44 564 GLY A N 1
ATOM 4299 C CA . GLY A 1 564 ? -4.510 -15.950 17.533 1.00 96.44 564 GLY A CA 1
ATOM 4300 C C . GLY A 1 564 ? -5.723 -16.878 17.503 1.00 96.44 564 GLY A C 1
ATOM 4301 O O . GLY A 1 564 ? -6.413 -16.950 16.487 1.00 96.44 564 GLY A O 1
ATOM 4302 N N . ARG A 1 565 ? -6.021 -17.567 18.608 1.00 95.31 565 ARG A N 1
ATOM 4303 C CA . ARG A 1 565 ? -7.027 -18.639 18.704 1.00 95.31 565 ARG A CA 1
ATOM 4304 C C . ARG A 1 565 ? -8.378 -18.106 19.171 1.00 95.31 565 ARG A C 1
ATOM 4306 O O . ARG A 1 565 ? -8.974 -18.631 20.106 1.00 95.31 565 ARG A O 1
ATOM 4313 N N . ALA A 1 566 ? -8.849 -17.025 18.559 1.00 96.00 566 ALA A N 1
ATOM 4314 C CA . ALA A 1 566 ? -10.047 -16.333 19.023 1.00 96.00 566 ALA A CA 1
ATOM 4315 C C . ALA A 1 566 ? -10.967 -15.880 17.885 1.00 96.00 566 ALA A C 1
ATOM 4317 O O . ALA A 1 566 ? -10.558 -15.765 16.730 1.00 96.00 566 ALA A O 1
ATOM 4318 N N . LEU A 1 567 ? -12.216 -15.582 18.231 1.00 96.50 567 LEU A N 1
ATOM 4319 C CA . LEU A 1 567 ? -13.141 -14.792 17.420 1.00 96.50 567 LEU A CA 1
ATOM 4320 C C . LEU A 1 567 ? -13.690 -13.673 18.298 1.00 96.50 567 LEU A C 1
ATOM 4322 O O . LEU A 1 567 ? -14.232 -13.948 19.363 1.00 96.50 567 LEU A O 1
ATOM 4326 N N . TYR A 1 568 ? -13.573 -12.430 17.849 1.00 97.56 568 TYR A N 1
ATOM 4327 C CA . TYR A 1 568 ? -14.004 -11.251 18.587 1.00 97.56 568 TYR A CA 1
ATOM 4328 C C . TYR A 1 568 ? -15.198 -10.588 17.914 1.00 97.56 568 TYR A C 1
ATOM 4330 O O . TYR A 1 568 ? -15.219 -10.411 16.695 1.00 97.56 568 TYR A O 1
ATOM 4338 N N . VAL A 1 569 ? -16.156 -10.159 18.733 1.00 97.31 569 VAL A N 1
ATOM 4339 C CA . VAL A 1 569 ? -17.224 -9.229 18.368 1.00 97.31 569 VAL A CA 1
ATOM 4340 C C . VAL A 1 569 ? -17.014 -7.966 19.193 1.00 97.31 569 VAL A C 1
ATOM 4342 O O . VAL A 1 569 ? -17.086 -7.993 20.425 1.00 97.31 569 VAL A O 1
ATOM 4345 N N . VAL A 1 570 ? -16.725 -6.856 18.520 1.00 98.19 570 VAL A N 1
ATOM 4346 C CA . VAL A 1 570 ? -16.457 -5.569 19.172 1.00 98.19 570 VAL A CA 1
ATOM 4347 C C . VAL A 1 570 ? -17.442 -4.513 18.708 1.00 98.19 570 VAL A C 1
ATOM 4349 O O . VAL A 1 570 ? -17.877 -4.510 17.558 1.00 98.19 570 VAL A O 1
ATOM 4352 N N . ASP A 1 571 ? -17.769 -3.591 19.599 1.00 97.88 571 ASP A N 1
ATOM 4353 C CA . ASP A 1 571 ? -18.558 -2.410 19.279 1.00 97.88 571 ASP A CA 1
ATOM 4354 C C . ASP A 1 571 ? -17.800 -1.532 18.266 1.00 97.88 571 ASP A C 1
ATOM 4356 O O . ASP A 1 571 ? -16.647 -1.157 18.490 1.00 97.88 571 ASP A O 1
ATOM 4360 N N . ALA A 1 572 ? -18.424 -1.215 17.130 1.00 97.62 572 ALA A N 1
ATOM 4361 C CA . ALA A 1 572 ? -17.759 -0.502 16.039 1.00 97.62 572 ALA A CA 1
ATOM 4362 C C . ALA A 1 572 ? -17.470 0.976 16.370 1.00 97.62 572 ALA A C 1
ATOM 4364 O O . ALA A 1 572 ? -16.588 1.584 15.756 1.00 97.62 572 ALA A O 1
ATOM 4365 N N . GLU A 1 573 ? -18.190 1.570 17.325 1.00 95.19 573 GLU A N 1
ATOM 4366 C CA . GLU A 1 573 ? -18.014 2.969 17.727 1.00 95.19 573 GLU A CA 1
ATOM 4367 C C . GLU A 1 573 ? -16.927 3.133 18.782 1.00 95.19 573 GLU A C 1
ATOM 4369 O O . GLU A 1 573 ? -16.188 4.114 18.753 1.00 95.19 573 GLU A O 1
ATOM 4374 N N . THR A 1 574 ? -16.823 2.174 19.702 1.00 96.31 574 THR A N 1
ATOM 4375 C CA . THR A 1 574 ? -15.980 2.282 20.902 1.00 96.31 574 THR A CA 1
ATOM 4376 C C . THR A 1 574 ? -14.787 1.331 20.917 1.00 96.31 574 THR A C 1
ATOM 4378 O O . THR A 1 574 ? -13.832 1.574 21.652 1.00 96.31 574 THR A O 1
ATOM 4381 N N . GLY A 1 575 ? -14.816 0.255 20.126 1.00 96.88 575 GLY A N 1
ATOM 4382 C CA . GLY A 1 575 ? -13.784 -0.785 20.114 1.00 96.88 575 GLY A CA 1
ATOM 4383 C C . GLY A 1 575 ? -13.843 -1.728 21.318 1.00 96.88 575 GLY A C 1
ATOM 4384 O O . GLY A 1 575 ? -12.973 -2.585 21.470 1.00 96.88 575 GLY A O 1
ATOM 4385 N N . ASN A 1 576 ? -14.857 -1.593 22.178 1.00 97.44 576 ASN A N 1
ATOM 4386 C CA . ASN A 1 576 ? -15.036 -2.456 23.339 1.00 97.44 576 ASN A CA 1
ATOM 4387 C C . ASN A 1 576 ? -15.427 -3.870 22.901 1.00 97.44 576 ASN A C 1
ATOM 4389 O O . ASN A 1 576 ? -16.303 -4.047 22.052 1.00 97.44 576 ASN A O 1
ATOM 4393 N N . ARG A 1 577 ? -14.815 -4.884 23.519 1.00 97.25 577 ARG A N 1
ATOM 4394 C CA . ARG A 1 577 ? -15.186 -6.287 23.316 1.00 97.25 577 ARG A CA 1
ATOM 4395 C C . ARG A 1 577 ? -16.571 -6.541 23.908 1.00 97.25 577 ARG A C 1
ATOM 4397 O O . ARG A 1 577 ? -16.768 -6.371 25.107 1.00 97.25 577 ARG A O 1
ATOM 4404 N N . LEU A 1 578 ? -17.519 -6.931 23.059 1.00 95.94 578 LEU A N 1
ATOM 4405 C CA . LEU A 1 578 ? -18.895 -7.249 23.451 1.00 95.94 578 LEU A CA 1
ATOM 4406 C C . LEU A 1 578 ? -19.087 -8.745 23.692 1.00 95.94 578 LEU A C 1
ATOM 4408 O O . LEU A 1 578 ? -19.887 -9.124 24.540 1.00 95.94 578 LEU A O 1
ATOM 4412 N N . TRP A 1 579 ? -18.379 -9.569 22.921 1.00 94.81 579 TRP A N 1
ATOM 4413 C CA . TRP A 1 579 ? -18.407 -11.023 23.015 1.00 94.81 579 TRP A CA 1
ATOM 4414 C C . TRP A 1 579 ? -17.150 -11.612 22.369 1.00 94.81 579 TRP A C 1
ATOM 4416 O O . TRP A 1 579 ? -16.607 -11.023 21.424 1.00 94.81 579 TRP A O 1
ATOM 4426 N N . TRP A 1 580 ? -16.691 -12.773 22.830 1.00 95.44 580 TRP A N 1
ATOM 4427 C CA . TRP A 1 580 ? -15.644 -13.525 22.139 1.00 95.44 580 TRP A CA 1
ATOM 4428 C C . TRP A 1 580 ? -15.686 -15.038 22.377 1.00 95.44 580 TRP A C 1
ATOM 4430 O O . TRP A 1 580 ? -16.156 -15.521 23.407 1.00 95.44 580 TRP A O 1
ATOM 4440 N N . ALA A 1 581 ? -15.124 -15.779 21.421 1.00 94.50 581 ALA A N 1
ATOM 4441 C CA . ALA A 1 581 ? -14.795 -17.194 21.559 1.00 94.50 581 ALA A CA 1
ATOM 4442 C C . ALA A 1 581 ? -13.280 -17.384 21.678 1.00 94.50 581 ALA A C 1
ATOM 4444 O O . ALA A 1 581 ? -12.518 -16.661 21.028 1.00 94.50 581 ALA A O 1
ATOM 4445 N N . GLY A 1 582 ? -12.855 -18.370 22.467 1.00 94.50 582 GLY A N 1
ATOM 4446 C CA . GLY A 1 582 ? -11.445 -18.649 22.737 1.00 94.50 582 GLY A CA 1
ATOM 4447 C C . GLY A 1 582 ? -11.180 -20.075 23.237 1.00 94.50 582 GLY A C 1
ATOM 4448 O O . GLY A 1 582 ? -12.110 -20.884 23.339 1.00 94.50 582 GLY A O 1
ATOM 4449 N N . PRO A 1 583 ? -9.911 -20.410 23.534 1.00 93.69 583 PRO A N 1
ATOM 4450 C CA . PRO A 1 583 ? -9.536 -21.730 24.028 1.00 93.69 583 PRO A CA 1
ATOM 4451 C C . PRO A 1 583 ? -10.117 -22.017 25.421 1.00 93.69 583 PRO A C 1
ATOM 4453 O O . PRO A 1 583 ? -10.445 -21.116 26.188 1.00 93.69 583 PRO A O 1
ATOM 4456 N N . ALA A 1 584 ? -10.221 -23.297 25.784 1.00 92.88 584 ALA A N 1
ATOM 4457 C CA . ALA A 1 584 ? -10.674 -23.685 27.122 1.00 92.88 584 ALA A CA 1
ATOM 4458 C C . ALA A 1 584 ? -9.795 -23.081 28.235 1.00 92.88 584 ALA A C 1
ATOM 4460 O O . ALA A 1 584 ? -8.568 -23.172 28.186 1.00 92.88 584 ALA A O 1
ATOM 4461 N N . GLY A 1 585 ? -10.433 -22.503 29.257 1.00 91.56 585 GLY A N 1
ATOM 4462 C CA . GLY A 1 585 ? -9.774 -21.821 30.371 1.00 91.56 585 GLY A CA 1
ATOM 4463 C C . GLY A 1 585 ? -9.331 -20.382 30.088 1.00 91.56 585 GLY A C 1
ATOM 4464 O O . GLY A 1 585 ? -8.654 -19.798 30.934 1.00 91.56 585 GLY A O 1
ATOM 4465 N N . SER A 1 586 ? -9.690 -19.802 28.938 1.00 92.75 586 SER A N 1
ATOM 4466 C CA . SER A 1 586 ? -9.348 -18.419 28.584 1.00 92.75 586 SER A CA 1
ATOM 4467 C C . SER A 1 586 ? -10.273 -17.367 29.209 1.00 92.75 586 SER A C 1
ATOM 4469 O O . SER A 1 586 ? -10.002 -16.172 29.095 1.00 92.75 586 SER A O 1
ATOM 4471 N N . GLY A 1 587 ? -11.385 -17.777 29.825 1.00 93.38 587 GLY A N 1
ATOM 4472 C CA . GLY A 1 587 ? -12.441 -16.884 30.300 1.00 93.38 587 GLY A CA 1
ATOM 4473 C C . GLY A 1 587 ? -13.306 -16.318 29.171 1.00 93.38 587 GLY A C 1
ATOM 4474 O O . GLY A 1 587 ? -13.827 -15.210 29.307 1.00 93.38 587 GLY A O 1
ATOM 4475 N N . ALA A 1 588 ? -13.411 -17.027 28.042 1.00 94.31 588 ALA A N 1
ATOM 4476 C CA . ALA A 1 588 ? -14.239 -16.601 26.915 1.00 94.31 588 ALA A CA 1
ATOM 4477 C C . ALA A 1 588 ? -15.736 -16.785 27.174 1.00 94.31 588 ALA A C 1
ATOM 4479 O O . ALA A 1 588 ? -16.141 -17.663 27.934 1.00 94.31 588 ALA A O 1
ATOM 4480 N N . ASP A 1 589 ? -16.568 -15.984 26.499 1.00 93.38 589 ASP A N 1
ATOM 4481 C CA . ASP A 1 589 ? -18.023 -16.186 26.515 1.00 93.38 589 ASP A CA 1
ATOM 4482 C C . ASP A 1 589 ? -18.385 -17.553 25.911 1.00 93.38 589 ASP A C 1
ATOM 4484 O O . ASP A 1 589 ? -19.330 -18.212 26.350 1.00 93.38 589 ASP A O 1
ATOM 4488 N N . LEU A 1 590 ? -17.601 -17.989 24.919 1.00 90.75 590 LEU A N 1
ATOM 4489 C CA . LEU A 1 590 ? -17.610 -19.342 24.379 1.00 90.75 590 LEU A CA 1
ATOM 4490 C C . LEU A 1 590 ? -16.202 -19.943 24.411 1.00 90.75 590 LEU A C 1
ATOM 4492 O O . LEU A 1 590 ? -15.346 -19.621 23.588 1.00 90.75 590 LEU A O 1
ATOM 4496 N N . GLU A 1 591 ? -15.981 -20.862 25.343 1.00 92.38 591 GLU A N 1
ATOM 4497 C CA . GLU A 1 591 ? -14.742 -21.630 25.425 1.00 92.38 591 GLU A CA 1
ATOM 4498 C C . GLU A 1 591 ? -14.830 -22.928 24.617 1.00 92.38 591 GLU A C 1
ATOM 4500 O O . GLU A 1 591 ? -15.752 -23.730 24.788 1.00 92.38 591 GLU A O 1
ATOM 4505 N N . LEU A 1 592 ? -13.836 -23.167 23.765 1.00 88.00 592 LEU A N 1
ATOM 4506 C CA . LEU A 1 592 ? -13.742 -24.358 22.928 1.00 88.00 592 LEU A CA 1
ATOM 4507 C C . LEU A 1 592 ? -12.379 -25.025 23.126 1.00 88.00 592 LEU A C 1
ATOM 4509 O O . LEU A 1 592 ? -11.341 -24.483 22.754 1.00 88.00 592 LEU A O 1
ATOM 4513 N N . ALA A 1 593 ? -12.375 -26.245 23.672 1.00 88.75 593 ALA A N 1
ATOM 4514 C CA . ALA A 1 593 ? -11.147 -27.016 23.912 1.00 88.75 593 ALA A CA 1
ATOM 4515 C C . ALA A 1 593 ? -10.346 -27.309 22.628 1.00 88.75 593 ALA A C 1
ATOM 4517 O O . ALA A 1 593 ? -9.134 -27.525 22.678 1.00 88.75 593 ALA A O 1
ATOM 4518 N N . ASP A 1 594 ? -11.030 -27.295 21.485 1.00 85.69 594 ASP A N 1
ATOM 4519 C CA . ASP A 1 594 ? -10.453 -27.568 20.176 1.00 85.69 594 ASP A CA 1
ATOM 4520 C C . ASP A 1 594 ? -9.910 -26.314 19.469 1.00 85.69 594 ASP A C 1
ATOM 4522 O O . ASP A 1 594 ? -9.235 -26.468 18.449 1.00 85.69 594 ASP A O 1
ATOM 4526 N N . MET A 1 595 ? -10.127 -25.096 19.992 1.00 89.00 595 MET A N 1
ATOM 4527 C CA . MET A 1 595 ? -9.537 -23.854 19.457 1.00 89.00 595 MET A CA 1
ATOM 4528 C C . MET A 1 595 ? -8.050 -23.752 19.816 1.00 89.00 595 MET A C 1
ATOM 4530 O O . MET A 1 595 ? -7.632 -22.951 20.647 1.00 89.00 595 MET A O 1
ATOM 4534 N N . LYS A 1 596 ? -7.241 -24.608 19.196 1.00 91.50 596 LYS A N 1
ATOM 4535 C CA . LYS A 1 596 ? -5.804 -24.732 19.468 1.00 91.50 596 LYS A CA 1
ATOM 4536 C C . LYS A 1 596 ? -4.912 -24.074 18.421 1.00 91.50 596 LYS A C 1
ATOM 4538 O O . LYS A 1 596 ? -3.716 -23.949 18.652 1.00 91.50 596 LYS A O 1
ATOM 4543 N N . TYR A 1 597 ? -5.484 -23.673 17.291 1.00 92.88 597 TYR A N 1
ATOM 4544 C CA . TYR A 1 597 ? -4.768 -23.127 16.144 1.00 92.88 597 TYR A CA 1
ATOM 4545 C C . TYR A 1 597 ? -5.226 -21.702 15.873 1.00 92.88 597 TYR A C 1
ATOM 4547 O O . TYR A 1 597 ? -6.394 -21.355 16.073 1.00 92.88 597 TYR A O 1
ATOM 4555 N N . SER A 1 598 ? -4.276 -20.870 15.474 1.00 94.94 598 SER A N 1
ATOM 4556 C CA . SER A 1 598 ? -4.485 -19.472 15.152 1.00 94.94 598 SER A CA 1
ATOM 4557 C C . SER A 1 598 ? -5.417 -19.347 13.949 1.00 94.94 598 SER A C 1
ATOM 4559 O O . SER A 1 598 ? -5.512 -20.231 13.093 1.00 94.94 598 SER A O 1
ATOM 4561 N N . ILE A 1 599 ? -6.176 -18.259 13.919 1.00 95.56 599 ILE A N 1
ATOM 4562 C CA . ILE A 1 599 ? -7.279 -18.058 12.989 1.00 95.56 599 ILE A CA 1
ATOM 4563 C C . ILE A 1 599 ? -6.991 -16.780 12.195 1.00 95.56 599 ILE A C 1
ATOM 4565 O O . ILE A 1 599 ? -7.489 -15.715 12.553 1.00 95.56 599 ILE A O 1
ATOM 4569 N N . PRO A 1 600 ? -6.175 -16.820 11.127 1.00 94.44 600 PRO A N 1
ATOM 4570 C CA . PRO A 1 600 ? -5.874 -15.634 10.323 1.00 94.44 600 PRO A CA 1
ATOM 4571 C C . PRO A 1 600 ? -6.980 -15.282 9.321 1.00 94.44 600 PRO A C 1
ATOM 4573 O O . PRO A 1 600 ? -7.011 -14.159 8.813 1.00 94.44 600 PRO A O 1
ATOM 4576 N N . ALA A 1 601 ? -7.869 -16.231 9.011 1.00 91.38 601 ALA A N 1
ATOM 4577 C CA . ALA A 1 601 ? -8.913 -16.053 8.015 1.00 91.38 601 ALA A CA 1
ATOM 4578 C C . ALA A 1 601 ? -9.941 -15.004 8.452 1.00 91.38 601 ALA A C 1
ATOM 4580 O O . ALA A 1 601 ? -10.339 -14.939 9.612 1.00 91.38 601 ALA A O 1
ATOM 4581 N N . SER A 1 602 ? -10.423 -14.217 7.488 1.00 92.38 602 SER A N 1
ATOM 4582 C CA . SER A 1 602 ? -11.530 -13.294 7.748 1.00 92.38 602 SER A CA 1
ATOM 4583 C C . SER A 1 602 ? -12.819 -14.096 7.966 1.00 92.38 602 SER A C 1
ATOM 4585 O O . SER A 1 602 ? -13.093 -15.001 7.170 1.00 92.38 602 SER A O 1
ATOM 4587 N N . PRO A 1 603 ? -13.619 -13.794 9.002 1.00 92.69 603 PRO A N 1
ATOM 4588 C CA . PRO A 1 603 ? -14.854 -14.521 9.250 1.00 92.69 603 PRO A CA 1
ATOM 4589 C C . PRO A 1 603 ? -15.872 -14.278 8.131 1.00 92.69 603 PRO A C 1
ATOM 4591 O O . PRO A 1 603 ? -15.974 -13.180 7.582 1.00 92.69 603 PRO A O 1
ATOM 4594 N N . LYS A 1 604 ? -16.681 -15.290 7.820 1.00 93.12 604 LYS A N 1
ATOM 4595 C CA . LYS A 1 604 ? -17.861 -15.154 6.967 1.00 93.12 604 LYS A CA 1
ATOM 4596 C C . LYS A 1 604 ? -19.098 -15.061 7.846 1.00 93.12 604 LYS A C 1
ATOM 4598 O O . LYS A 1 604 ? -19.458 -16.022 8.515 1.00 93.12 604 LYS A O 1
ATOM 4603 N N . VAL A 1 605 ? -19.748 -13.903 7.810 1.00 91.00 605 VAL A N 1
ATOM 4604 C CA . VAL A 1 605 ? -20.979 -13.633 8.557 1.00 91.00 605 VAL A CA 1
ATOM 4605 C C . VAL A 1 605 ? -22.189 -13.860 7.653 1.00 91.00 605 VAL A C 1
ATOM 4607 O O . VAL A 1 605 ? -22.192 -13.386 6.513 1.00 91.00 605 VAL A O 1
ATOM 4610 N N . LEU A 1 606 ? -23.195 -14.577 8.152 1.00 89.56 606 LEU A N 1
ATOM 4611 C CA . LEU A 1 606 ? -24.460 -14.839 7.472 1.00 89.56 606 LEU A CA 1
ATOM 4612 C C . LEU A 1 606 ? -25.635 -14.307 8.292 1.00 89.56 606 LEU A C 1
ATOM 4614 O O . LEU A 1 606 ? -25.712 -14.520 9.500 1.00 89.56 606 LEU A O 1
ATOM 4618 N N . ASP A 1 607 ? -26.545 -13.658 7.579 1.00 89.31 607 ASP A N 1
ATOM 4619 C CA . ASP A 1 607 ? -27.917 -13.372 7.984 1.00 89.31 607 ASP A CA 1
ATOM 4620 C C . ASP A 1 607 ? -28.790 -14.407 7.263 1.00 89.31 607 ASP A C 1
ATOM 4622 O O . ASP A 1 607 ? -28.904 -14.398 6.033 1.00 89.31 607 ASP A O 1
ATOM 4626 N N . VAL A 1 608 ? -29.275 -15.393 8.009 1.00 87.94 608 VAL A N 1
ATOM 4627 C CA . VAL A 1 608 ? -29.980 -16.561 7.468 1.00 87.94 608 VAL A CA 1
ATOM 4628 C C . VAL A 1 608 ? -31.469 -16.267 7.332 1.00 87.94 608 VAL A C 1
ATOM 4630 O O . VAL A 1 608 ? -32.130 -16.834 6.457 1.00 87.94 608 VAL A O 1
ATOM 4633 N N . ASN A 1 609 ? -32.011 -15.404 8.190 1.00 89.12 609 ASN A N 1
ATOM 4634 C CA . ASN A 1 609 ? -33.434 -15.083 8.223 1.00 89.12 609 ASN A CA 1
ATOM 4635 C C . ASN A 1 609 ? -33.793 -13.809 7.415 1.00 89.12 609 ASN A C 1
ATOM 4637 O O . ASN A 1 609 ? -34.974 -13.585 7.136 1.00 89.12 609 ASN A O 1
ATOM 4641 N N . GLY A 1 610 ? -32.795 -13.033 6.984 1.00 89.38 610 GLY A N 1
ATOM 4642 C CA . GLY A 1 610 ? -32.932 -11.814 6.191 1.00 89.38 610 GLY A CA 1
ATOM 4643 C C . GLY A 1 610 ? -33.342 -10.570 6.988 1.00 89.38 610 GLY A C 1
ATOM 4644 O O . GLY A 1 610 ? -33.895 -9.642 6.390 1.00 89.38 610 GLY A O 1
ATOM 4645 N N . ASP A 1 611 ? -33.150 -10.542 8.308 1.00 88.62 611 ASP A N 1
ATOM 4646 C CA . ASP A 1 611 ? -33.537 -9.424 9.182 1.00 88.62 611 ASP A CA 1
ATOM 4647 C C . ASP A 1 611 ? -32.469 -8.316 9.297 1.00 88.62 611 ASP A C 1
ATOM 4649 O O . ASP A 1 611 ? -32.710 -7.262 9.896 1.00 88.62 611 ASP A O 1
ATOM 4653 N N . GLY A 1 612 ? -31.314 -8.504 8.657 1.00 87.50 612 GLY A N 1
ATOM 4654 C CA . GLY A 1 612 ? -30.178 -7.590 8.664 1.00 87.50 612 GLY A CA 1
ATOM 4655 C C . GLY A 1 612 ? -29.245 -7.756 9.865 1.00 87.50 612 GLY A C 1
ATOM 4656 O O . GLY A 1 612 ? -28.371 -6.900 10.054 1.00 87.50 612 GLY A O 1
ATOM 4657 N N . LEU A 1 613 ? -29.419 -8.803 10.674 1.00 91.12 613 LEU A N 1
ATOM 4658 C CA . LEU A 1 613 ? -28.579 -9.150 11.816 1.00 91.12 613 LEU A CA 1
ATOM 4659 C C . LEU A 1 613 ? -27.727 -10.384 11.507 1.00 91.12 613 LEU A C 1
ATOM 4661 O O . LEU A 1 613 ? -28.083 -11.259 10.726 1.00 91.12 613 LEU A O 1
ATOM 4665 N N . ALA A 1 614 ? -26.549 -10.450 12.117 1.00 89.62 614 ALA A N 1
ATOM 4666 C CA . ALA A 1 614 ? -25.700 -11.624 12.011 1.00 89.62 614 ALA A CA 1
ATOM 4667 C C . ALA A 1 614 ? -26.278 -12.786 12.831 1.00 89.62 614 ALA A C 1
ATOM 4669 O O . ALA A 1 614 ? -26.331 -12.713 14.059 1.00 89.62 614 ALA A O 1
ATOM 4670 N N . ASP A 1 615 ? -26.623 -13.878 12.151 1.00 81.94 615 ASP A N 1
ATOM 4671 C CA . ASP A 1 615 ? -27.089 -15.123 12.763 1.00 81.94 615 ASP A CA 1
ATOM 4672 C C . ASP A 1 615 ? -25.953 -16.123 12.955 1.00 81.94 615 ASP A C 1
ATOM 4674 O O . ASP A 1 615 ? -25.902 -16.817 13.974 1.00 81.94 615 ASP A O 1
ATOM 4678 N N . GLN A 1 616 ? -25.080 -16.227 11.944 1.00 86.12 616 GLN A N 1
ATOM 4679 C CA . GLN A 1 616 ? -24.019 -17.225 11.882 1.00 86.12 616 GLN A CA 1
ATOM 4680 C C . GLN A 1 616 ? -22.674 -16.651 11.475 1.00 86.12 616 GLN A C 1
ATOM 4682 O O . GLN A 1 616 ? -22.587 -15.748 10.641 1.00 86.12 616 GLN A O 1
ATOM 4687 N N . VAL A 1 617 ? -21.610 -17.208 12.056 1.00 88.94 617 VAL A N 1
ATOM 4688 C CA . VAL A 1 617 ? -20.231 -16.839 11.730 1.00 88.94 617 VAL A CA 1
ATOM 4689 C C . VAL A 1 617 ? -19.393 -18.085 11.525 1.00 88.94 617 VAL A C 1
ATOM 4691 O O . VAL A 1 617 ? -19.245 -18.905 12.430 1.00 88.94 617 VAL A O 1
ATOM 4694 N N . TYR A 1 618 ? -18.804 -18.162 10.337 1.00 87.81 618 TYR A N 1
ATOM 4695 C CA . TYR A 1 618 ? -17.910 -19.229 9.926 1.00 87.81 618 TYR A CA 1
ATOM 4696 C C . TYR A 1 618 ? -16.478 -18.729 9.800 1.00 87.81 618 TYR A C 1
ATOM 4698 O O . TYR A 1 618 ? -16.244 -17.639 9.273 1.00 87.81 618 TYR A O 1
ATOM 4706 N N . VAL A 1 619 ? -15.508 -19.529 10.234 1.00 89.56 619 VAL A N 1
ATOM 4707 C CA . VAL A 1 619 ? -14.089 -19.184 10.098 1.00 89.56 619 VAL A CA 1
ATOM 4708 C C . VAL A 1 619 ? -13.213 -20.423 9.924 1.00 89.56 619 VAL A C 1
ATOM 4710 O O . VAL A 1 619 ? -13.531 -21.490 10.448 1.00 89.56 619 VAL A O 1
ATOM 4713 N N . GLY A 1 620 ? -12.125 -20.273 9.165 1.00 87.44 620 GLY A N 1
ATOM 4714 C CA . GLY A 1 620 ? -11.089 -21.292 9.002 1.00 87.44 620 GLY A CA 1
ATOM 4715 C C . GLY A 1 620 ? -9.858 -21.009 9.866 1.00 87.44 620 GLY A C 1
ATOM 4716 O O . GLY A 1 620 ? -9.442 -19.853 9.959 1.00 87.44 620 GLY A O 1
ATOM 4717 N N . ASP A 1 621 ? -9.277 -22.040 10.479 1.00 90.44 621 ASP A N 1
ATOM 4718 C CA . ASP A 1 621 ? -8.032 -21.945 11.260 1.00 90.44 621 ASP A CA 1
ATOM 4719 C C . ASP A 1 621 ? -6.796 -22.443 10.482 1.00 90.44 621 ASP A C 1
ATOM 4721 O O . ASP A 1 621 ? -6.906 -22.945 9.361 1.00 90.44 621 ASP A O 1
ATOM 4725 N N . MET A 1 622 ? -5.605 -22.303 11.075 1.00 88.50 622 MET A N 1
ATOM 4726 C CA . MET A 1 622 ? -4.336 -22.779 10.500 1.00 88.50 622 MET A CA 1
ATOM 4727 C C . MET A 1 622 ? -4.236 -24.307 10.355 1.00 88.50 622 MET A C 1
ATOM 4729 O O . MET A 1 622 ? -3.365 -24.790 9.636 1.00 88.50 622 MET A O 1
ATOM 4733 N N . GLU A 1 623 ? -5.117 -25.093 10.984 1.00 85.25 623 GLU A N 1
ATOM 4734 C CA . GLU A 1 623 ? -5.198 -26.537 10.726 1.00 85.25 623 GLU A CA 1
ATOM 4735 C C . GLU A 1 623 ? -6.042 -26.861 9.479 1.00 85.25 623 GLU A C 1
ATOM 4737 O O . GLU A 1 623 ? -6.036 -27.997 8.999 1.00 85.25 623 GLU A O 1
ATOM 4742 N N . GLY A 1 624 ? -6.745 -25.878 8.916 1.00 77.94 624 GLY A N 1
ATOM 4743 C CA . GLY A 1 624 ? -7.698 -26.091 7.831 1.00 77.94 624 GLY A CA 1
ATOM 4744 C C . GLY A 1 624 ? -9.047 -26.607 8.329 1.00 77.94 624 GLY A C 1
ATOM 4745 O O . GLY A 1 624 ? -9.824 -27.158 7.546 1.00 77.94 624 GLY A O 1
ATOM 4746 N N . ARG A 1 625 ? -9.351 -26.445 9.623 1.00 75.88 625 ARG A N 1
ATOM 4747 C CA . ARG A 1 625 ? -10.683 -26.737 10.158 1.00 75.88 625 ARG A CA 1
ATOM 4748 C C . ARG A 1 625 ? -11.636 -25.603 9.824 1.00 75.88 625 ARG A C 1
ATOM 4750 O O . ARG A 1 625 ? -11.243 -24.442 9.783 1.00 75.88 625 ARG A O 1
ATOM 4757 N N . PHE A 1 626 ? -12.907 -25.949 9.650 1.00 68.69 626 PHE A N 1
ATOM 4758 C CA . PHE A 1 626 ? -13.991 -24.991 9.461 1.00 68.69 626 PHE A CA 1
ATOM 4759 C C . PHE A 1 626 ? -14.872 -24.959 10.712 1.00 68.69 626 PHE A C 1
ATOM 4761 O O . PHE A 1 626 ? -15.462 -25.977 11.081 1.00 68.69 626 PHE A O 1
ATOM 4768 N N . CYS A 1 627 ? -14.945 -23.802 11.367 1.00 62.69 627 CYS A N 1
ATOM 4769 C CA . CYS A 1 627 ? -15.662 -23.608 12.624 1.00 62.69 627 CYS A CA 1
ATOM 4770 C C . CYS A 1 627 ? -16.938 -22.786 12.403 1.00 62.69 627 CYS A C 1
ATOM 4772 O O . CYS A 1 627 ? -16.876 -21.717 11.800 1.00 62.69 627 CYS A O 1
ATOM 4774 N N . ASP A 1 628 ? -18.069 -23.268 12.929 1.00 58.53 628 ASP A N 1
ATOM 4775 C CA . ASP A 1 628 ? -19.339 -22.531 13.054 1.00 58.53 628 ASP A CA 1
ATOM 4776 C C . ASP A 1 628 ? -19.473 -22.046 14.505 1.00 58.53 628 ASP A C 1
ATOM 4778 O O . ASP A 1 628 ? -19.518 -22.867 15.427 1.00 58.53 628 ASP A O 1
ATOM 4782 N N . LEU A 1 629 ? -19.424 -20.730 14.724 1.00 55.53 629 LEU A N 1
ATOM 4783 C CA . LEU A 1 629 ? -19.173 -20.145 16.050 1.00 55.53 629 LEU A CA 1
ATOM 4784 C C . LEU A 1 629 ? -20.327 -19.311 16.603 1.00 55.53 629 LEU A C 1
ATOM 4786 O O . LEU A 1 629 ? -20.394 -19.116 17.815 1.00 55.53 629 LEU A O 1
ATOM 4790 N N . ILE A 1 630 ? -21.243 -18.836 15.758 1.00 51.88 630 ILE A N 1
ATOM 4791 C CA . ILE A 1 630 ? -22.393 -18.043 16.203 1.00 51.88 630 ILE A CA 1
ATOM 4792 C C . ILE A 1 630 ? -23.660 -18.723 15.693 1.00 51.88 630 ILE A C 1
ATOM 4794 O O . ILE A 1 630 ? -23.802 -19.014 14.520 1.00 51.88 630 ILE A O 1
ATOM 4798 N N . SER A 1 631 ? -24.574 -19.033 16.600 1.00 39.94 631 SER A N 1
ATOM 4799 C CA . SER A 1 631 ? -25.965 -19.322 16.282 1.00 39.94 631 SER A CA 1
ATOM 4800 C C . SER A 1 631 ? -26.752 -18.795 17.459 1.00 39.94 631 SER A C 1
ATOM 4802 O O . SER A 1 631 ? -26.659 -19.342 18.558 1.00 39.94 631 SER A O 1
ATOM 4804 N N . ILE A 1 632 ? -27.534 -17.742 17.237 1.00 44.66 632 ILE A N 1
ATOM 4805 C CA . ILE A 1 632 ? -28.360 -17.122 18.283 1.00 44.66 632 ILE A CA 1
ATOM 4806 C C . ILE A 1 632 ? -29.420 -18.114 18.828 1.00 44.66 632 ILE A C 1
ATOM 4808 O O . ILE A 1 632 ? -30.054 -17.850 19.846 1.00 44.66 632 ILE A O 1
ATOM 4812 N N . ILE A 1 633 ? -29.578 -19.313 18.232 1.00 31.09 633 ILE A N 1
ATOM 4813 C CA . ILE A 1 633 ? -30.554 -20.325 18.678 1.00 31.09 633 ILE A CA 1
ATOM 4814 C C . ILE A 1 633 ? -29.965 -21.732 18.947 1.00 31.09 633 ILE A C 1
ATOM 4816 O O . ILE A 1 633 ? -30.575 -22.474 19.720 1.00 31.09 633 ILE A O 1
ATOM 4820 N N . ARG A 1 634 ? -28.795 -22.144 18.427 1.00 30.86 634 ARG A N 1
ATOM 4821 C CA . ARG A 1 634 ? -28.153 -23.443 18.761 1.00 30.86 634 ARG A CA 1
ATOM 4822 C C . ARG A 1 634 ? -26.634 -23.427 18.561 1.00 30.86 634 ARG A C 1
ATOM 4824 O O . ARG A 1 634 ? -26.148 -23.642 17.459 1.00 30.86 634 ARG A O 1
ATOM 4831 N N . ILE A 1 635 ? -25.890 -23.256 19.650 1.00 35.19 635 ILE A N 1
ATOM 4832 C CA . ILE A 1 635 ? -24.421 -23.261 19.656 1.00 35.19 635 ILE A CA 1
ATOM 4833 C C . ILE A 1 635 ? -23.895 -24.695 19.489 1.00 35.19 635 ILE A C 1
ATOM 4835 O O . ILE A 1 635 ? -24.186 -25.575 20.301 1.00 35.19 635 ILE A O 1
ATOM 4839 N N . GLY A 1 636 ? -23.099 -24.918 18.445 1.00 30.67 636 GLY A N 1
ATOM 4840 C CA . GLY A 1 636 ? -22.306 -26.125 18.253 1.00 30.67 636 GLY A CA 1
ATOM 4841 C C . GLY A 1 636 ? -21.393 -25.983 17.041 1.00 30.67 636 GLY A C 1
ATOM 4842 O O . GLY A 1 636 ? -21.878 -25.941 15.915 1.00 30.67 636 GLY A O 1
ATOM 4843 N N . CYS A 1 637 ? -20.077 -25.963 17.262 1.00 34.00 637 CYS A N 1
ATOM 4844 C CA . CYS A 1 637 ? -19.118 -26.143 16.179 1.00 34.00 637 CYS A CA 1
ATOM 4845 C C . CYS A 1 637 ? -19.298 -27.563 15.628 1.00 34.00 637 CYS A C 1
ATOM 4847 O O . CYS A 1 637 ? -19.078 -28.550 16.336 1.00 34.00 637 CYS A O 1
ATOM 4849 N N . ARG A 1 638 ? -19.752 -27.690 14.379 1.00 38.97 638 ARG A N 1
ATOM 4850 C CA . ARG A 1 638 ? -19.810 -28.983 13.700 1.00 38.97 638 ARG A CA 1
ATOM 4851 C C . ARG A 1 638 ? -18.555 -29.113 12.854 1.00 38.97 638 ARG A C 1
ATOM 4853 O O . ARG A 1 638 ? -18.472 -28.523 11.785 1.00 38.97 638 ARG A O 1
ATOM 4860 N N . ILE A 1 639 ? -17.596 -29.892 13.351 1.00 42.12 639 ILE A N 1
ATOM 4861 C CA . ILE A 1 639 ? -16.391 -30.266 12.609 1.00 42.12 639 ILE A CA 1
ATOM 4862 C C . ILE A 1 639 ? -16.847 -30.949 11.317 1.00 42.12 639 ILE A C 1
ATOM 4864 O O . ILE A 1 639 ? -17.382 -32.061 11.347 1.00 42.12 639 ILE A O 1
ATOM 4868 N N . LEU A 1 640 ? -16.678 -30.269 10.186 1.00 37.22 640 LEU A N 1
ATOM 4869 C CA . LEU A 1 640 ? -16.796 -30.913 8.889 1.00 37.22 640 LEU A CA 1
ATOM 4870 C C . LEU A 1 640 ? -15.472 -31.644 8.632 1.00 37.22 640 LEU A C 1
ATOM 4872 O O . LEU A 1 640 ? -14.416 -31.017 8.735 1.00 37.22 640 LEU A O 1
ATOM 4876 N N . PRO A 1 641 ? -15.490 -32.961 8.359 1.00 31.55 641 PRO A N 1
ATOM 4877 C CA . PRO A 1 641 ? -14.273 -33.665 7.986 1.00 31.55 641 PRO A CA 1
ATOM 4878 C C . PRO A 1 641 ? -13.694 -33.043 6.704 1.00 31.55 641 PRO A C 1
ATOM 4880 O O . PRO A 1 641 ? -14.466 -32.554 5.871 1.00 31.55 641 PRO A O 1
ATOM 4883 N N . PRO A 1 642 ? -12.360 -33.059 6.525 1.00 33.72 642 PRO A N 1
ATOM 4884 C CA . PRO A 1 642 ? -11.744 -32.596 5.288 1.00 33.72 642 PRO A CA 1
ATOM 4885 C C . PRO A 1 642 ? -12.344 -33.350 4.088 1.00 33.72 642 PRO A C 1
ATOM 4887 O O . PRO A 1 642 ? -12.713 -34.523 4.237 1.00 33.72 642 PRO A O 1
ATOM 4890 N N . PRO A 1 643 ? -12.468 -32.706 2.911 1.00 32.44 643 PRO A N 1
ATOM 4891 C CA . PRO A 1 643 ? -12.894 -33.398 1.703 1.00 32.44 643 PRO A CA 1
ATOM 4892 C C . PRO A 1 643 ? -11.990 -34.615 1.496 1.00 32.44 643 PRO A C 1
ATOM 4894 O O . PRO A 1 643 ? -10.766 -34.500 1.553 1.00 32.44 643 PRO A O 1
ATOM 4897 N N . ALA A 1 644 ? -12.602 -35.792 1.341 1.00 39.00 644 ALA A N 1
ATOM 4898 C CA . ALA A 1 644 ? -11.864 -37.010 1.041 1.00 39.00 644 ALA A CA 1
ATOM 4899 C C . ALA A 1 644 ? -11.048 -36.776 -0.239 1.00 39.00 644 ALA A C 1
ATOM 4901 O O . ALA A 1 644 ? -11.617 -36.342 -1.242 1.00 39.00 644 ALA A O 1
ATOM 4902 N N . ALA A 1 645 ? -9.734 -36.994 -0.134 1.00 37.09 645 ALA A N 1
ATOM 4903 C CA . ALA A 1 645 ? -8.766 -36.813 -1.212 1.00 37.09 645 ALA A CA 1
ATOM 4904 C C . ALA A 1 645 ? -9.075 -37.682 -2.437 1.00 37.09 645 ALA A C 1
ATOM 4906 O O . ALA A 1 645 ? -9.554 -38.827 -2.242 1.00 37.09 645 ALA A O 1
#

Foldseek 3Di:
DADQAQFEDADQDDDDDCVVCVVVVVVSVVPDDDHHFAQQQSHLVQVLQLQLQAFRDDFHPPPDDPDPDGDHPPQQHDPRTGDHPDDALPDAAEAEAEDQDDGDSHCPCQVVLCVPQNDDDPRCLLSSLLCQAPAASHDCVNVVPCRRFDGHHYAYEYEHANDDDPSRQSNNVSNVHHYAYHPDPVRVVVSVVVRVQVSQQPDKDWDDWDWDQQPLDNVDTAQKIKTWIWTDHFWAFTFIAIFIWGWDWDADPVPRDTDTAIAALVRHRQADPRPRFGDQQGHTNQFPHRCGSPGLGGHLLVQEDFQLVPAAEFECQDPQQFWRSPPCGGLALPNPSDAVVLQVDNPDDSVRSRLLSCVLSAFQCPCPVVPPDRGTGRSTDTHLPQAHWDKDFQAVPDVVTWIWIWTAHFLAWIWIATSNNSHTLHIYHYSNSSNVSVRRVPIDSPHDHGFHQNWYKDKDWDDPVSNRHAPPDPPTWIKIKGFGQRNWQKIWIWTCSPSNTIGTQDMDHACDPPDPRVQAIHQLAHWDFFWADDPNDIAGWTKFFSAAACVVVPDPDDDFGDHQLKIFIAGNRRRHTPAMEGDPPPPHPHHDPPSRFHFSYHWDFDDPPPPRHTQWIWTAGPVRWIFIAGHPVDDDTDTDPPPDD

Sequence (645 aa):
MVFGGNEGAYFKTPVGPIEDQRNTITSKVDALTAGGNTPLSESLFQAMRYYQGEDVFIRSTDENDADSNPKTVDGVAANGSFISPIKFSCQPNYAVVLTDGVPTSDTNHEETIEGVVGSCSGNCLDEIADHMFTEDMIPSAKDPSDQFPGQQKVSTYTVGFKTDQTLLSDTARKGGGQYLLADNASELTTALQKVLDDVRARSTTYVAPGIAVNTFDRLNHLNMLYYALFQSDKGAIWDGNLKRYKLTIQKDDTTGEAKAVIVDVNDNAAIDEATGFFKETARSWWSPAADGPNVREGGAASQLPEATSNRKVFSNLSSNRSDLSHSSNALVTNNNNLTGADFGNSAMSSAELAEIINWTRGVDVKDKDGDSETTDARKFLADPLHSVPQLIIYDATSTPQDISIFYGDNQGYIHGVDGANGASHFSFIPRELLKNQPTMMNSTDQSSKVYGMDGSLVTWVKDADRDGVIGSSNDDFARIYGGMRRGGKSYYALDVTDRTSPKLLWKITGGVANSDFEELAQTWSKPVKTKVDINGKLYEVLIFSGGYDTNQDSVDVRTEDSSGRALYVVDAETGNRLWWAGPAGSGADLELADMKYSIPASPKVLDVNGDGLADQVYVGDMEGRFCDLISIIRIGCRILPPPAA

InterPro domains:
  IPR008707 PilY1, beta-propeller domain [PF05567] (379-626)
  IPR036465 von Willebrand factor A-like domain superfamily [G3DSA:3.40.50.410] (1-197)
  IPR036465 von Willebrand factor A-like domain superfamily [SSF53300] (12-198)

pLDDT: mean 85.59, std 13.72, range [30.67, 98.25]

Radius of gyration: 29.62 Å; chains: 1; bounding box: 77×59×76 Å

Organism: NCBI:txid1420916